Protein AF-A0A1F6QI48-F1 (afdb_monomer_lite)

Structure (mmCIF, N/CA/C/O backbone):
data_AF-A0A1F6QI48-F1
#
_entry.id   AF-A0A1F6QI48-F1
#
loop_
_atom_site.group_PDB
_atom_site.id
_atom_site.type_symbol
_atom_site.label_atom_id
_atom_site.label_alt_id
_atom_site.label_comp_id
_atom_site.label_asym_id
_atom_site.label_entity_id
_atom_site.label_seq_id
_atom_site.pdbx_PDB_ins_code
_atom_site.Cartn_x
_atom_site.Cartn_y
_atom_site.Cartn_z
_atom_site.occupancy
_atom_site.B_iso_or_equiv
_atom_site.auth_seq_id
_atom_site.auth_comp_id
_atom_site.auth_asym_id
_atom_site.auth_atom_id
_atom_site.pdbx_PDB_model_num
ATOM 1 N N . MET A 1 1 ? -0.648 52.592 9.774 1.00 44.88 1 MET A N 1
ATOM 2 C CA . MET A 1 1 ? -0.943 51.923 8.485 1.00 44.88 1 MET A CA 1
ATOM 3 C C . MET A 1 1 ? 0.035 50.774 8.158 1.00 44.88 1 MET A C 1
ATOM 5 O O . MET A 1 1 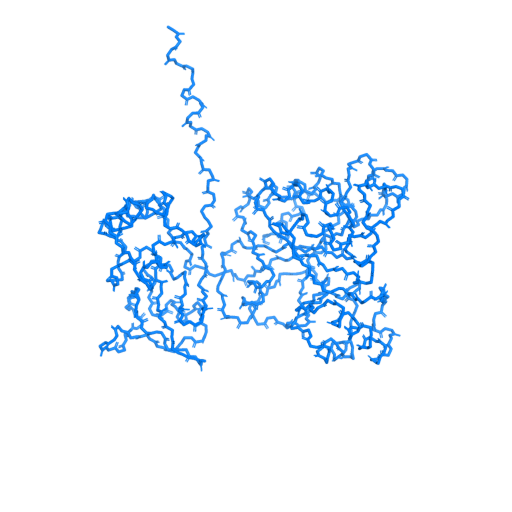? 0.399 50.586 7.010 1.00 44.88 1 MET A O 1
ATOM 9 N N . LYS A 1 2 ? 0.454 49.978 9.158 1.00 36.50 2 LYS A N 1
ATOM 10 C CA . LYS A 1 2 ? 1.217 48.715 8.998 1.00 36.50 2 LYS A CA 1
ATOM 11 C C . LYS A 1 2 ? 0.777 47.681 10.055 1.00 36.50 2 LYS A C 1
ATOM 13 O O . LYS A 1 2 ? 1.575 46.958 10.628 1.00 36.50 2 LYS A O 1
ATOM 18 N N . ARG A 1 3 ? -0.524 47.691 10.365 1.00 40.12 3 ARG A N 1
ATOM 19 C CA . ARG A 1 3 ? -1.224 46.718 11.227 1.00 40.12 3 ARG A CA 1
ATOM 20 C C . ARG A 1 3 ? -2.330 45.974 10.458 1.00 40.12 3 ARG A C 1
ATOM 22 O O . ARG A 1 3 ? -3.207 45.385 11.065 1.00 40.12 3 ARG A O 1
ATOM 29 N N . PHE A 1 4 ? -2.278 46.016 9.124 1.00 36.59 4 PHE A N 1
ATOM 30 C CA . PHE A 1 4 ? -3.322 45.487 8.236 1.00 36.59 4 PHE A CA 1
ATOM 31 C C . PHE A 1 4 ? -2.804 44.556 7.126 1.00 36.59 4 PHE A C 1
ATOM 33 O O . PHE A 1 4 ? -3.588 44.117 6.298 1.00 36.59 4 PHE A O 1
ATOM 40 N N . ILE A 1 5 ? -1.511 44.206 7.111 1.00 38.66 5 ILE A N 1
ATOM 41 C CA . ILE A 1 5 ? -0.949 43.253 6.138 1.00 38.66 5 ILE A CA 1
ATOM 42 C C . ILE A 1 5 ? -0.084 42.245 6.895 1.00 38.66 5 ILE A C 1
ATOM 44 O O . ILE A 1 5 ? 1.006 42.577 7.348 1.00 38.66 5 ILE A O 1
ATOM 48 N N . SER A 1 6 ? -0.685 41.073 7.103 1.00 32.75 6 SER A N 1
ATOM 49 C CA . SER A 1 6 ? -0.122 39.730 7.367 1.00 32.75 6 SER A CA 1
ATOM 50 C C . SER A 1 6 ? -1.014 38.874 8.270 1.00 32.75 6 SER A C 1
ATOM 52 O O . SER A 1 6 ? -0.707 37.716 8.523 1.00 32.75 6 SER A O 1
ATOM 54 N N . TYR A 1 7 ? -2.222 39.356 8.579 1.00 36.78 7 TYR A N 1
ATOM 55 C CA . TYR A 1 7 ? -3.388 38.478 8.753 1.00 36.78 7 TYR A CA 1
ATOM 56 C C . TYR A 1 7 ? -3.685 37.626 7.495 1.00 36.78 7 TYR A C 1
ATOM 58 O O . TYR A 1 7 ? -4.441 36.668 7.575 1.00 36.78 7 TYR A O 1
ATOM 66 N N . LEU A 1 8 ? -3.022 37.905 6.363 1.00 33.97 8 LEU A N 1
ATOM 67 C CA . LEU A 1 8 ? -3.026 37.080 5.150 1.00 33.97 8 LEU A CA 1
ATOM 68 C C . LEU A 1 8 ? -2.033 35.897 5.196 1.00 33.97 8 LEU A C 1
ATOM 70 O O . LEU A 1 8 ? -2.108 35.022 4.347 1.00 33.97 8 LEU A O 1
ATOM 74 N N . LEU A 1 9 ? -1.135 35.838 6.190 1.00 32.88 9 LEU A N 1
ATOM 75 C CA . LEU A 1 9 ? -0.240 34.691 6.418 1.00 32.88 9 LEU A CA 1
ATOM 76 C C . LEU A 1 9 ? -0.795 33.713 7.473 1.00 32.88 9 LEU A C 1
ATOM 78 O O . LEU A 1 9 ? -0.246 32.639 7.679 1.00 32.88 9 LEU A O 1
ATOM 82 N N . CYS A 1 10 ? -1.896 34.088 8.133 1.00 35.19 10 CYS A N 1
ATOM 83 C CA . CYS A 1 10 ? -2.518 33.341 9.229 1.00 35.19 10 CYS A CA 1
ATOM 84 C C . CYS A 1 10 ? -3.874 32.716 8.843 1.00 35.19 10 CYS A C 1
ATOM 86 O O . CYS A 1 10 ? -4.570 32.195 9.707 1.00 35.19 10 CYS A O 1
ATOM 88 N N . PHE A 1 11 ? -4.274 32.789 7.565 1.00 35.41 11 PHE A N 1
ATOM 89 C CA . PHE A 1 11 ? -5.586 32.306 7.100 1.00 35.41 11 PHE A CA 1
ATOM 90 C C . PHE A 1 11 ? -5.528 31.358 5.889 1.00 35.41 11 PHE A C 1
ATOM 92 O O . PHE A 1 11 ? -6.513 30.695 5.591 1.00 35.41 11 PHE A O 1
ATOM 99 N N . THR A 1 12 ? -4.376 31.233 5.224 1.00 28.41 12 THR A N 1
ATOM 100 C CA . THR A 1 12 ? -4.130 30.264 4.133 1.00 28.41 12 THR A CA 1
ATOM 101 C C . THR A 1 12 ? -3.194 29.124 4.533 1.00 28.41 12 THR A C 1
ATOM 103 O O . THR A 1 12 ? -3.067 28.152 3.802 1.00 28.41 12 THR A O 1
ATOM 106 N N . ILE A 1 13 ? -2.620 29.192 5.738 1.00 33.97 13 ILE A N 1
ATOM 107 C CA . ILE A 1 13 ? -2.018 28.056 6.448 1.00 33.97 13 ILE A CA 1
ATOM 108 C C . ILE A 1 13 ? -3.011 27.629 7.539 1.00 33.97 13 ILE A C 1
ATOM 110 O O . ILE A 1 13 ? -2.685 27.444 8.708 1.00 33.97 13 ILE A O 1
ATOM 114 N N . LEU A 1 14 ? -4.279 27.474 7.149 1.00 35.94 14 LEU A N 1
ATOM 115 C CA . LEU A 1 14 ? -5.125 26.442 7.737 1.00 35.94 14 LEU A CA 1
ATOM 116 C C . LEU A 1 14 ? -4.531 25.126 7.253 1.00 35.94 14 LEU A C 1
ATOM 118 O O . LEU A 1 14 ? -4.994 24.548 6.283 1.00 35.94 14 LEU A O 1
ATOM 122 N N . LEU A 1 15 ? -3.407 24.775 7.874 1.00 39.69 15 LEU A N 1
ATOM 123 C CA . LEU A 1 15 ? -3.016 23.436 8.249 1.00 39.69 15 LEU A CA 1
ATOM 124 C C . LEU A 1 15 ? -3.917 22.378 7.593 1.00 39.69 15 LEU A C 1
ATOM 126 O O . LEU A 1 15 ? -4.803 21.820 8.238 1.00 39.69 15 LEU A O 1
ATOM 130 N N . SER A 1 16 ? -3.667 22.088 6.316 1.00 38.03 16 SER A N 1
ATOM 131 C CA . SER A 1 16 ? -3.988 20.795 5.729 1.00 38.03 16 SER A CA 1
ATOM 132 C C . SER A 1 16 ? -3.004 19.792 6.331 1.00 38.03 16 SER A C 1
ATOM 134 O O . SER A 1 16 ? -2.211 19.170 5.635 1.00 38.03 16 SER A O 1
ATOM 136 N N . LEU A 1 17 ? -2.994 19.696 7.662 1.00 41.22 17 LEU A N 1
ATOM 137 C CA . LEU A 1 17 ? -2.651 18.459 8.323 1.00 41.22 17 LEU A CA 1
ATOM 138 C C . LEU A 1 17 ? -3.804 17.556 7.906 1.00 41.22 17 LEU A C 1
ATOM 140 O O . LEU A 1 17 ? -4.893 17.621 8.478 1.00 41.22 17 LEU A O 1
ATOM 144 N N . SER A 1 18 ? -3.598 16.853 6.794 1.00 42.75 18 SER A N 1
ATOM 145 C CA . SER A 1 18 ? -4.339 15.656 6.444 1.00 42.75 18 SER A CA 1
ATOM 146 C C . SER A 1 18 ? -4.151 14.714 7.623 1.00 42.75 18 SER A C 1
ATOM 148 O O . SER A 1 18 ? -3.192 13.952 7.677 1.00 42.75 18 SER A O 1
ATOM 150 N N . LEU A 1 19 ? -4.992 14.882 8.643 1.00 49.16 19 LEU A N 1
ATOM 151 C CA . LEU A 1 19 ? -5.095 13.934 9.731 1.00 49.16 19 LEU A CA 1
ATOM 152 C C . LEU A 1 19 ? -5.527 12.644 9.049 1.00 49.16 19 LEU A C 1
ATOM 154 O O . LEU A 1 19 ? -6.594 12.598 8.431 1.00 49.16 19 LEU A O 1
ATOM 158 N N . ASN A 1 20 ? -4.622 11.668 9.043 1.00 50.94 20 ASN A N 1
ATOM 159 C CA . ASN A 1 20 ? -4.882 10.388 8.419 1.00 50.94 20 ASN A CA 1
ATOM 160 C C . ASN A 1 20 ? -6.145 9.814 9.042 1.00 50.94 20 ASN A C 1
ATOM 162 O O . ASN A 1 20 ? -6.343 9.829 10.258 1.00 50.94 20 ASN A O 1
ATOM 166 N N . VAL A 1 21 ? -7.030 9.340 8.181 1.00 57.16 21 VAL A N 1
ATOM 167 C CA . VAL A 1 21 ? -8.179 8.592 8.639 1.00 57.16 21 VAL A CA 1
ATOM 168 C C . VAL A 1 21 ? -7.680 7.180 8.907 1.00 57.16 21 VAL A C 1
ATOM 170 O O . VAL A 1 21 ? -7.466 6.406 7.978 1.00 57.16 21 VAL A O 1
ATOM 173 N N . SER A 1 22 ? -7.457 6.854 10.177 1.00 60.25 22 SER A N 1
ATOM 174 C CA . SER A 1 22 ? -7.109 5.490 10.561 1.00 60.25 22 SER A CA 1
ATOM 175 C C . SER A 1 22 ? -8.294 4.566 10.312 1.00 60.25 22 SER A C 1
ATOM 177 O O . SER A 1 22 ? -9.460 4.948 10.467 1.00 60.25 22 SER A O 1
ATOM 179 N N . ALA A 1 23 ? -7.986 3.345 9.904 1.00 70.31 23 ALA A N 1
ATOM 180 C CA . ALA A 1 23 ? -8.975 2.383 9.472 1.00 70.31 23 ALA A CA 1
ATOM 181 C C . ALA A 1 23 ? -8.840 1.091 10.268 1.00 70.31 23 ALA A C 1
ATOM 183 O O . ALA A 1 23 ? -7.734 0.665 10.581 1.00 70.31 23 ALA A O 1
ATOM 184 N N . VAL A 1 24 ? -9.974 0.494 10.633 1.00 74.44 24 VAL A N 1
ATOM 185 C CA . VAL A 1 24 ? -10.048 -0.582 11.629 1.00 74.44 24 VAL A CA 1
ATOM 186 C C . VAL A 1 24 ? -9.209 -1.789 11.221 1.00 74.44 24 VAL A C 1
ATOM 188 O O . VAL A 1 24 ? -9.362 -2.283 10.101 1.00 74.44 24 VAL A O 1
ATOM 191 N N . TYR A 1 25 ? -8.372 -2.288 12.135 1.00 76.75 25 TYR A N 1
ATOM 192 C CA . TYR A 1 25 ? -7.509 -3.456 11.924 1.00 76.75 25 TYR A CA 1
ATOM 193 C C . TYR A 1 25 ? -7.237 -4.229 13.220 1.00 76.75 25 TYR A C 1
ATOM 195 O O . TYR A 1 25 ? -7.455 -3.717 14.316 1.00 76.75 25 TYR A O 1
ATOM 203 N N . THR A 1 26 ? -6.730 -5.459 13.112 1.00 79.06 26 THR A N 1
ATOM 204 C CA . THR A 1 26 ? -6.293 -6.267 14.264 1.00 79.06 26 THR A CA 1
ATOM 205 C C . THR A 1 26 ? -4.769 -6.297 14.409 1.00 79.06 26 THR A C 1
ATOM 207 O O . THR A 1 26 ? -4.060 -6.482 13.421 1.00 79.06 26 THR A O 1
ATOM 210 N N . ASP A 1 27 ? -4.262 -6.183 15.638 1.00 79.50 27 ASP A N 1
ATOM 211 C CA . ASP A 1 27 ? -2.869 -6.459 16.017 1.00 79.50 27 ASP A CA 1
ATOM 212 C C . ASP A 1 27 ? -2.776 -7.620 17.029 1.00 79.50 27 ASP A C 1
ATOM 214 O O . ASP A 1 27 ? -3.768 -8.304 17.278 1.00 79.50 27 ASP A O 1
ATOM 218 N N . VAL A 1 28 ? -1.581 -7.860 17.597 1.00 76.06 28 VAL A N 1
ATOM 219 C CA . VAL A 1 28 ? -1.231 -9.025 18.440 1.00 76.06 28 VAL A CA 1
ATOM 220 C C . VAL A 1 28 ? -2.283 -9.355 19.511 1.00 76.06 28 VAL A C 1
ATOM 222 O O . VAL A 1 28 ? -2.386 -10.527 19.851 1.00 76.06 28 VAL A O 1
ATOM 225 N N . ASN A 1 29 ? -3.072 -8.387 20.012 1.00 87.94 29 ASN A N 1
ATOM 226 C CA . ASN A 1 29 ? -4.249 -8.653 20.864 1.00 87.94 29 ASN A CA 1
ATOM 227 C C . ASN A 1 29 ? -5.370 -7.593 20.784 1.00 87.94 29 ASN A C 1
ATOM 229 O O . ASN A 1 29 ? -6.331 -7.668 21.554 1.00 87.94 29 ASN A O 1
ATOM 233 N N . ASN A 1 30 ? -5.270 -6.583 19.920 1.00 91.12 30 ASN A N 1
ATOM 234 C CA . ASN A 1 30 ? -6.214 -5.467 19.894 1.00 91.12 30 ASN A CA 1
ATOM 235 C C . ASN A 1 30 ? -6.883 -5.324 18.531 1.00 91.12 30 ASN A C 1
ATOM 237 O O . ASN A 1 30 ? -6.299 -5.646 17.502 1.00 91.12 30 ASN A O 1
ATOM 241 N N . MET A 1 31 ? -8.097 -4.788 18.530 1.00 92.44 31 MET A N 1
ATOM 242 C CA . MET A 1 31 ? -8.764 -4.276 17.342 1.00 92.44 31 MET A CA 1
ATOM 243 C C . MET A 1 31 ? -8.697 -2.752 17.394 1.00 92.44 31 MET A C 1
ATOM 245 O O . MET A 1 31 ? -9.377 -2.129 18.210 1.00 92.44 31 MET A O 1
ATOM 249 N N . ARG A 1 32 ? -7.809 -2.176 16.584 1.00 89.75 32 ARG A N 1
ATOM 250 C CA . ARG A 1 32 ? -7.432 -0.761 16.589 1.00 89.75 32 ARG A CA 1
ATOM 251 C C . ARG A 1 32 ? -8.191 0.063 15.565 1.00 89.75 32 ARG A C 1
ATOM 253 O O . ARG A 1 32 ? -8.894 -0.477 14.715 1.00 89.75 32 ARG A O 1
ATOM 260 N N . SER A 1 33 ? -8.050 1.379 15.712 1.00 88.19 33 SER A N 1
ATOM 261 C CA . SER A 1 33 ? -8.633 2.407 14.852 1.00 88.19 33 SER A CA 1
ATOM 262 C C . SER A 1 33 ? -10.157 2.374 14.744 1.00 88.19 33 SER A C 1
ATOM 264 O O . SER A 1 33 ? -10.703 2.853 13.752 1.00 88.19 33 SER A O 1
ATOM 266 N N . ILE A 1 34 ? -10.867 1.815 15.734 1.00 91.56 34 ILE A N 1
ATOM 267 C CA . ILE A 1 34 ? -12.333 1.813 15.716 1.00 91.56 34 ILE A CA 1
ATOM 268 C C . ILE A 1 34 ? -12.800 3.276 15.825 1.00 91.56 34 ILE A C 1
ATOM 270 O O . ILE A 1 34 ? -12.454 3.942 16.807 1.00 91.56 34 ILE A O 1
ATOM 274 N N . PRO A 1 35 ? -13.570 3.805 14.853 1.00 90.06 35 PRO A N 1
ATOM 275 C CA . PRO A 1 35 ? -14.062 5.173 14.929 1.00 90.06 35 PRO A CA 1
ATOM 276 C C . PRO A 1 35 ? -14.971 5.360 16.151 1.00 90.06 35 PRO A C 1
ATOM 278 O O . PRO A 1 35 ? -15.714 4.433 16.506 1.00 90.06 35 PRO A O 1
ATOM 281 N N . PRO A 1 36 ? -14.995 6.553 16.767 1.00 91.69 36 PRO A N 1
ATOM 282 C CA . PRO A 1 36 ? -15.978 6.887 17.787 1.00 91.69 36 PRO A CA 1
ATOM 283 C C . PRO A 1 36 ? -17.403 6.599 17.322 1.00 91.69 36 PRO A C 1
ATOM 285 O O . PRO A 1 36 ? -17.720 6.680 16.132 1.00 91.69 36 PRO A O 1
ATOM 288 N N . GLU A 1 37 ? -18.288 6.320 18.277 1.00 91.50 37 GLU A N 1
ATOM 289 C CA . GLU A 1 37 ? -19.711 6.078 18.026 1.00 91.50 37 GLU A CA 1
ATOM 290 C C . GLU A 1 37 ? -20.005 4.811 17.202 1.00 91.50 37 GLU A C 1
ATOM 292 O O . GLU A 1 37 ? -21.136 4.656 16.742 1.00 91.50 37 GLU A O 1
ATOM 297 N N . THR A 1 38 ? -19.023 3.938 16.953 1.00 93.06 38 THR A N 1
ATOM 298 C CA . THR A 1 38 ? -19.230 2.686 16.205 1.00 93.06 38 THR A CA 1
ATOM 299 C C . THR A 1 38 ? -20.051 1.697 17.030 1.00 93.06 38 THR A C 1
ATOM 301 O O . THR A 1 38 ? -19.735 1.408 18.186 1.00 93.06 38 THR A O 1
ATOM 304 N N . THR A 1 39 ? -21.113 1.168 16.431 1.00 95.44 39 THR A N 1
ATOM 305 C CA . THR A 1 39 ? -21.978 0.139 17.022 1.00 95.44 39 THR A CA 1
ATOM 306 C C . THR A 1 39 ? -21.486 -1.277 16.726 1.00 95.44 39 THR A C 1
ATOM 308 O O . THR A 1 39 ? -20.696 -1.505 15.809 1.00 95.44 39 THR A O 1
ATOM 311 N N . VAL A 1 40 ? -21.988 -2.264 17.473 1.00 95.12 40 VAL A N 1
ATOM 312 C CA . VAL A 1 40 ? -21.697 -3.687 17.226 1.00 95.12 40 VAL A CA 1
ATOM 313 C C . VAL A 1 40 ? -22.095 -4.118 15.809 1.00 95.12 40 VAL A C 1
ATOM 315 O O . VAL A 1 40 ? -21.336 -4.839 15.159 1.00 95.12 40 VAL A O 1
ATOM 318 N N . ALA A 1 41 ? -23.243 -3.661 15.303 1.00 93.25 41 ALA A N 1
ATOM 319 C CA . ALA A 1 41 ? -23.680 -3.926 13.932 1.00 93.25 41 ALA A CA 1
ATOM 320 C C . ALA A 1 41 ? -22.718 -3.340 12.892 1.00 93.25 41 ALA A C 1
ATOM 322 O O . ALA A 1 41 ? -22.339 -4.027 11.944 1.00 93.25 41 ALA A O 1
ATOM 323 N N . GLU A 1 42 ? -22.311 -2.082 13.079 1.00 91.25 42 GLU A N 1
ATOM 324 C CA . GLU A 1 42 ? -21.372 -1.404 12.182 1.00 91.25 42 GLU A CA 1
ATOM 325 C C . GLU A 1 42 ? -20.015 -2.115 12.179 1.00 91.25 42 GLU A C 1
ATOM 327 O O . GLU A 1 42 ? -19.489 -2.406 11.108 1.00 91.25 42 GLU A O 1
ATOM 332 N N . LEU A 1 43 ? -19.486 -2.503 13.345 1.00 90.81 43 LEU A N 1
ATOM 333 C CA . LEU A 1 43 ? -18.215 -3.225 13.415 1.00 90.81 43 LEU A CA 1
ATOM 334 C C . LEU A 1 43 ? -18.272 -4.582 12.693 1.00 90.81 43 LEU A C 1
ATOM 336 O O . LEU A 1 43 ? -17.350 -4.918 11.951 1.00 90.81 43 LEU A O 1
ATOM 340 N N . LYS A 1 44 ? -19.365 -5.340 12.855 1.00 90.75 44 LYS A N 1
ATOM 341 C CA . LYS A 1 44 ? -19.596 -6.594 12.110 1.00 90.75 44 LYS A CA 1
ATOM 342 C C . LYS A 1 44 ? -19.662 -6.372 10.599 1.00 90.75 44 LYS A C 1
ATOM 344 O O . LYS A 1 44 ? -19.243 -7.233 9.830 1.00 90.75 44 LYS A O 1
ATOM 349 N N . SER A 1 45 ? -20.203 -5.231 10.170 1.00 85.62 45 SER A N 1
ATOM 350 C CA . SER A 1 45 ? -20.246 -4.855 8.756 1.00 85.62 45 SER A CA 1
ATOM 351 C C . SER A 1 45 ? -18.869 -4.464 8.218 1.00 85.62 45 SER A C 1
ATOM 353 O O . SER A 1 45 ? -18.576 -4.739 7.055 1.00 85.62 45 SER A O 1
ATOM 355 N N . LEU A 1 46 ? -18.038 -3.819 9.040 1.00 80.69 46 LEU A N 1
ATOM 356 C CA . LEU A 1 46 ? -16.686 -3.393 8.680 1.00 80.69 46 LEU A CA 1
ATOM 357 C C . LEU A 1 46 ? -15.724 -4.581 8.582 1.00 80.69 46 LEU A C 1
ATOM 359 O O . LEU A 1 46 ? -14.971 -4.682 7.615 1.00 80.69 46 LEU A O 1
ATOM 363 N N . LEU A 1 47 ? -15.779 -5.500 9.548 1.00 83.38 47 LEU A N 1
ATOM 364 C CA . LEU A 1 47 ? -14.893 -6.657 9.636 1.00 83.38 47 LEU A CA 1
ATOM 365 C C . LEU A 1 47 ? -15.706 -7.951 9.714 1.00 83.38 47 LEU A C 1
ATOM 367 O O . LEU A 1 47 ? -16.274 -8.300 10.749 1.00 83.38 47 LEU A O 1
ATOM 371 N N . LYS A 1 48 ? -15.696 -8.721 8.619 1.00 79.19 48 LYS A N 1
ATOM 372 C CA . LYS A 1 48 ? -16.452 -9.984 8.496 1.00 79.19 48 LYS A CA 1
ATOM 373 C C . LYS A 1 48 ? -16.035 -11.059 9.506 1.00 79.19 48 LYS A C 1
ATOM 375 O O . LYS A 1 48 ? -16.756 -12.037 9.689 1.00 79.19 48 LYS A O 1
ATOM 380 N N . SER A 1 49 ? -14.864 -10.920 10.126 1.00 86.38 49 SER A N 1
ATOM 381 C CA . SER A 1 49 ? -14.374 -11.844 11.147 1.00 86.38 49 SER A CA 1
ATOM 382 C C . SER A 1 49 ? -15.118 -11.717 12.481 1.00 86.38 49 SER A C 1
ATOM 384 O O . SER A 1 49 ? -15.098 -12.673 13.257 1.00 86.38 49 SER A O 1
ATOM 386 N N . VAL A 1 50 ? -15.787 -10.588 12.743 1.00 91.69 50 VAL A N 1
ATOM 387 C CA . VAL A 1 50 ? -16.405 -10.268 14.037 1.00 91.69 50 VAL A CA 1
ATOM 388 C C . VAL A 1 50 ? -17.725 -11.016 14.234 1.00 91.69 50 VAL A C 1
ATOM 390 O O . VAL A 1 50 ? -18.657 -10.898 13.441 1.00 91.69 50 VAL A O 1
ATOM 393 N N . LYS A 1 51 ? -17.838 -11.754 15.345 1.00 94.19 51 LYS A N 1
ATOM 394 C CA . LYS A 1 51 ? -19.042 -12.513 15.731 1.00 94.19 51 LYS A CA 1
ATOM 395 C C . LYS A 1 51 ? -19.891 -11.789 16.769 1.00 94.19 51 LYS A C 1
ATOM 397 O O . LYS A 1 51 ? -21.114 -11.731 16.645 1.00 94.19 51 LYS A O 1
ATOM 402 N N . SER A 1 52 ? -19.257 -11.261 17.811 1.00 95.81 52 SER A N 1
ATOM 403 C CA . SER A 1 52 ? -19.928 -10.613 18.944 1.00 95.81 52 SER A CA 1
ATOM 404 C C . SER A 1 52 ? -18.968 -9.716 19.717 1.00 95.81 52 SER A C 1
ATOM 406 O O . SER A 1 52 ? -17.755 -9.884 19.618 1.00 95.81 52 SER A O 1
ATOM 408 N N . VAL A 1 53 ? -19.513 -8.807 20.525 1.00 97.31 53 VAL A N 1
ATOM 409 C CA . VAL A 1 53 ? -18.744 -7.916 21.407 1.00 97.31 53 VAL A CA 1
ATOM 410 C C . VAL A 1 53 ? -19.297 -8.013 22.831 1.00 97.31 53 VAL A C 1
ATOM 412 O O . VAL A 1 53 ? -20.503 -8.184 22.998 1.00 97.31 53 VAL A O 1
ATOM 415 N N . SER A 1 54 ? -18.437 -7.930 23.846 1.00 96.88 54 SER A N 1
ATOM 416 C CA . SER A 1 54 ? -18.790 -7.919 25.272 1.00 96.88 54 SER A CA 1
ATOM 417 C C . SER A 1 54 ? -18.111 -6.755 25.989 1.00 96.88 54 SER A C 1
ATOM 419 O O . SER A 1 54 ? -16.948 -6.463 25.723 1.00 96.88 54 SER A O 1
ATOM 421 N N . ASP A 1 55 ? -18.803 -6.132 26.938 1.00 94.69 55 ASP A N 1
ATOM 422 C CA . ASP A 1 55 ? -18.240 -5.114 27.843 1.00 94.69 55 ASP A CA 1
ATOM 423 C C . ASP A 1 55 ? -17.499 -5.726 29.055 1.00 94.69 55 ASP A C 1
ATOM 425 O O . ASP A 1 55 ? -17.074 -5.021 29.969 1.00 94.69 55 ASP A O 1
ATOM 429 N N . GLY A 1 56 ? -17.352 -7.056 29.077 1.00 90.81 56 GLY A N 1
ATOM 430 C CA . GLY A 1 56 ? -16.794 -7.825 30.192 1.00 90.81 56 GLY A CA 1
ATOM 431 C C . GLY A 1 56 ? -17.843 -8.309 31.199 1.00 90.81 56 GLY A C 1
ATOM 432 O O . GLY A 1 56 ? -17.530 -9.153 32.039 1.00 90.81 56 GLY A O 1
ATOM 433 N N . ILE A 1 57 ? -19.087 -7.833 31.096 1.00 91.00 57 ILE A N 1
ATOM 434 C CA . ILE A 1 57 ? -20.228 -8.254 31.917 1.00 91.00 57 ILE A CA 1
ATOM 435 C C . ILE A 1 57 ? -21.209 -9.065 31.067 1.00 91.00 57 ILE A C 1
ATOM 437 O O . ILE A 1 57 ? -21.640 -10.143 31.482 1.00 91.00 57 ILE A O 1
ATOM 441 N N . ALA A 1 58 ? -21.557 -8.571 29.879 1.00 94.06 58 ALA A N 1
ATOM 442 C CA . ALA A 1 58 ? -22.529 -9.194 28.992 1.00 94.06 58 ALA A CA 1
ATOM 443 C C . ALA A 1 58 ? -22.165 -9.027 27.512 1.00 94.06 58 ALA A C 1
ATOM 445 O O . ALA A 1 58 ? -21.518 -8.068 27.098 1.00 94.06 58 ALA A O 1
ATOM 446 N N . VAL A 1 59 ? -22.651 -9.961 26.691 1.00 96.56 59 VAL A N 1
ATOM 447 C CA . VAL A 1 59 ? -22.613 -9.816 25.232 1.00 96.56 59 VAL A CA 1
ATOM 448 C C . VAL A 1 59 ? -23.596 -8.721 24.816 1.00 96.56 59 VAL A C 1
ATOM 450 O O . VAL A 1 59 ? -24.766 -8.746 25.199 1.00 96.56 59 VAL A O 1
ATOM 453 N N . LEU A 1 60 ? -23.107 -7.771 24.028 1.00 96.81 60 LEU A N 1
ATOM 4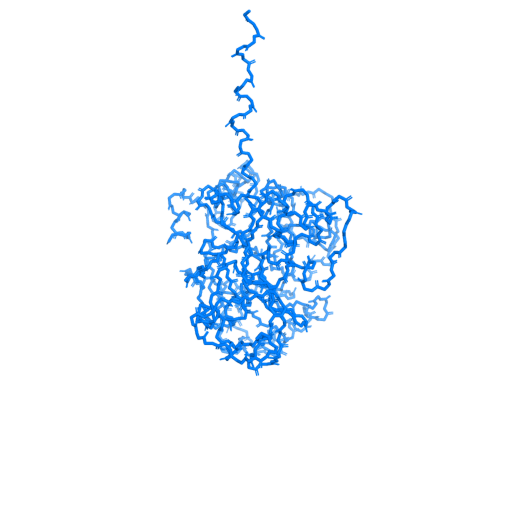54 C CA . LEU A 1 60 ? -23.824 -6.568 23.630 1.00 96.81 60 LEU A CA 1
ATOM 455 C C . LEU A 1 60 ? -24.771 -6.821 22.451 1.00 96.81 60 LEU A C 1
ATOM 457 O O . LEU A 1 60 ? -24.512 -7.657 21.580 1.00 96.81 60 LEU A O 1
ATOM 461 N N . LEU A 1 61 ? -25.867 -6.060 22.417 1.00 96.69 61 LEU A N 1
ATOM 462 C CA . LEU A 1 61 ? -26.791 -6.024 21.284 1.00 96.69 61 LEU A CA 1
ATOM 463 C C . LEU A 1 61 ? -26.200 -5.212 20.125 1.00 96.69 61 LEU A C 1
ATOM 465 O O . LEU A 1 61 ? -25.373 -4.323 20.316 1.00 96.69 61 LEU A O 1
ATOM 469 N N . ASP A 1 62 ? -26.691 -5.482 18.920 1.00 95.12 62 ASP A N 1
ATOM 470 C CA . ASP A 1 62 ? -26.183 -4.912 17.668 1.00 95.12 62 ASP A CA 1
ATOM 471 C C . ASP A 1 62 ? -26.227 -3.371 17.604 1.00 95.12 62 ASP A C 1
ATOM 473 O O . ASP A 1 62 ? -25.383 -2.754 16.961 1.00 95.12 62 ASP A O 1
ATOM 477 N N . ASN A 1 63 ? -27.167 -2.732 18.300 1.00 95.25 63 ASN A N 1
ATOM 478 C CA . ASN A 1 63 ? -27.325 -1.274 18.329 1.00 95.25 63 ASN A CA 1
ATOM 479 C C . ASN A 1 63 ? -26.493 -0.566 19.415 1.00 95.25 63 ASN A C 1
ATOM 481 O O . ASN A 1 63 ? -26.594 0.653 19.556 1.00 95.25 63 ASN A O 1
ATOM 485 N N . VAL A 1 64 ? -25.724 -1.306 20.214 1.00 96.75 64 VAL A N 1
ATOM 486 C CA . VAL A 1 64 ? -24.926 -0.747 21.311 1.00 96.75 64 VAL A CA 1
ATOM 487 C C . VAL A 1 64 ? -23.576 -0.273 20.778 1.00 96.75 64 VAL A C 1
ATOM 489 O O . VAL A 1 64 ? -22.977 -0.930 19.924 1.00 96.75 64 VAL A O 1
ATOM 492 N N . LYS A 1 65 ? -23.104 0.879 21.271 1.00 96.25 65 LYS A N 1
ATOM 493 C CA . LYS A 1 65 ? -21.772 1.413 20.961 1.00 96.25 65 LYS A CA 1
ATOM 494 C C . LYS A 1 65 ? -20.682 0.577 21.620 1.00 96.25 65 LYS A C 1
ATOM 496 O O . LYS A 1 65 ? -20.864 0.052 22.715 1.00 96.25 65 LYS A O 1
ATOM 501 N N . ILE A 1 66 ? -19.542 0.498 20.958 1.00 96.06 66 ILE A N 1
ATOM 502 C CA . ILE A 1 66 ? -18.363 -0.195 21.467 1.00 96.06 66 ILE A CA 1
ATOM 503 C C . ILE A 1 66 ? -17.476 0.828 22.175 1.00 96.06 66 ILE A C 1
ATOM 505 O O . ILE A 1 66 ? -17.306 1.934 21.667 1.00 96.06 66 ILE A O 1
ATOM 509 N N . GLY A 1 67 ? -16.929 0.454 23.331 1.00 96.81 67 GLY A N 1
ATOM 510 C CA . GLY A 1 67 ? -15.944 1.243 24.067 1.00 96.81 67 GLY A CA 1
ATOM 511 C C . GLY A 1 67 ? -14.562 0.599 24.057 1.00 96.81 67 GLY A C 1
ATOM 512 O O . GLY A 1 67 ? -14.407 -0.601 23.800 1.00 96.81 67 GLY A O 1
ATOM 513 N N . THR A 1 68 ? -13.540 1.395 24.356 1.00 97.56 68 THR A N 1
ATOM 514 C CA . THR A 1 68 ? -12.175 0.887 24.518 1.00 97.56 68 THR A CA 1
ATOM 515 C C . THR A 1 68 ? -12.100 -0.106 25.681 1.00 97.56 68 THR A C 1
ATOM 517 O O . THR A 1 68 ? -12.597 0.144 26.776 1.00 97.56 68 THR A O 1
ATOM 520 N N . GLY A 1 69 ? -11.442 -1.246 25.456 1.00 96.62 69 GLY A N 1
ATOM 521 C CA . GLY A 1 69 ? -11.273 -2.325 26.436 1.00 96.62 69 GLY A CA 1
ATOM 522 C C . GLY A 1 69 ? -12.317 -3.443 26.357 1.00 96.62 69 GLY A C 1
ATOM 523 O O . GLY A 1 69 ? -12.146 -4.469 27.029 1.00 96.62 69 GLY A O 1
ATOM 524 N N . TYR A 1 70 ? -13.345 -3.290 25.517 1.00 97.56 70 TYR A N 1
ATOM 525 C CA . TYR A 1 70 ? -14.359 -4.322 25.283 1.00 97.56 70 TYR A CA 1
ATOM 526 C C . TYR A 1 70 ? -13.740 -5.537 24.578 1.00 97.56 70 TYR A C 1
ATOM 528 O O . TYR A 1 70 ? -12.771 -5.407 23.830 1.00 97.56 70 TYR A O 1
ATOM 536 N N . ASP A 1 71 ? -14.292 -6.725 24.817 1.00 97.31 71 ASP A N 1
ATOM 537 C CA . ASP A 1 71 ? -13.867 -7.969 24.173 1.00 97.31 71 ASP A CA 1
ATOM 538 C C . ASP A 1 71 ? -14.605 -8.164 22.846 1.00 97.31 71 ASP A C 1
ATOM 540 O O . ASP A 1 71 ? -15.825 -8.331 22.820 1.00 97.31 71 ASP A O 1
ATOM 544 N N . VAL A 1 72 ? -13.862 -8.175 21.741 1.00 96.56 72 VAL A N 1
ATOM 545 C CA . VAL A 1 72 ? -14.354 -8.474 20.394 1.00 96.56 72 VAL A CA 1
ATOM 546 C C . VAL A 1 72 ? -14.009 -9.919 20.058 1.00 96.56 72 VAL A C 1
ATOM 548 O O . VAL A 1 72 ? -12.839 -10.286 19.957 1.00 96.56 72 VAL A O 1
ATOM 551 N N . PHE A 1 73 ? -15.032 -10.749 19.880 1.00 94.88 73 PHE A N 1
ATOM 552 C CA . PHE A 1 73 ? -14.874 -12.157 19.532 1.00 94.88 73 PHE A CA 1
ATOM 553 C C . PHE A 1 73 ? -14.896 -12.320 18.017 1.00 94.88 73 PHE A C 1
ATOM 555 O O . PHE A 1 73 ? -15.924 -12.076 17.377 1.00 94.88 73 PHE A O 1
ATOM 562 N N . CYS A 1 74 ? -13.780 -12.772 17.456 1.00 91.62 74 CYS A N 1
ATOM 563 C CA . CYS A 1 74 ? -13.601 -13.003 16.031 1.00 91.62 74 CYS A CA 1
ATOM 564 C C . CYS A 1 74 ? -13.569 -14.507 15.698 1.00 91.62 74 CYS A C 1
ATOM 566 O O . CYS A 1 74 ? -13.744 -15.380 16.554 1.00 91.62 74 CYS A O 1
ATOM 568 N N . ASN A 1 75 ? -13.389 -14.838 14.419 1.00 87.62 75 ASN A N 1
ATOM 569 C CA . ASN A 1 75 ? -13.191 -16.219 13.968 1.00 87.62 75 ASN A CA 1
ATOM 570 C C . ASN A 1 75 ? -11.879 -16.838 14.474 1.00 87.62 75 ASN A C 1
ATOM 572 O O . ASN A 1 75 ? -11.829 -18.047 14.688 1.00 87.62 75 ASN A O 1
ATOM 576 N N . ASP A 1 76 ? -10.855 -16.014 14.651 1.00 86.19 76 ASP A N 1
ATOM 577 C CA . ASP A 1 76 ? -9.451 -16.362 14.873 1.00 86.19 76 ASP A CA 1
ATOM 578 C C . ASP A 1 76 ? -8.943 -16.048 16.288 1.00 86.19 76 ASP A C 1
ATOM 580 O O . ASP A 1 76 ? -7.872 -16.514 16.672 1.00 86.19 76 ASP A O 1
ATOM 584 N N . GLY A 1 77 ? -9.718 -15.326 17.097 1.00 90.56 77 GLY A N 1
ATOM 585 C CA . GLY A 1 77 ? -9.334 -14.999 18.464 1.00 90.56 77 GLY A CA 1
ATOM 586 C C . GLY A 1 77 ? -10.276 -14.019 19.147 1.00 90.56 77 GLY A C 1
ATOM 587 O O . GLY A 1 77 ? -11.344 -13.679 18.632 1.00 90.56 77 GLY A O 1
ATOM 588 N N . THR A 1 78 ? -9.858 -13.569 20.326 1.00 94.31 78 THR A N 1
ATOM 589 C CA . THR A 1 78 ? -10.511 -12.488 21.068 1.00 94.31 78 THR A CA 1
ATOM 590 C C . THR A 1 78 ? -9.565 -11.301 21.122 1.00 94.31 78 THR A C 1
ATOM 592 O O . THR A 1 78 ? -8.407 -11.459 21.502 1.00 94.31 78 THR A O 1
ATOM 595 N N . TYR A 1 79 ? -10.075 -10.122 20.780 1.00 95.44 79 TYR A N 1
ATOM 596 C CA . TYR A 1 79 ? -9.307 -8.883 20.710 1.00 95.44 79 TYR A CA 1
ATOM 597 C C . TYR A 1 79 ? -9.894 -7.835 21.644 1.00 95.44 79 TYR A C 1
ATOM 599 O O . TYR A 1 79 ? -11.109 -7.763 21.819 1.00 95.44 79 TYR A O 1
ATOM 607 N N . LYS A 1 80 ? -9.046 -6.974 22.204 1.00 96.75 80 LYS A N 1
ATOM 608 C CA . LYS A 1 80 ? -9.508 -5.785 22.918 1.00 96.75 80 LYS A CA 1
ATOM 609 C C . LYS A 1 80 ? -9.817 -4.656 21.943 1.00 96.75 80 LYS A C 1
ATOM 611 O O . LYS A 1 80 ? -8.958 -4.269 21.156 1.00 96.75 80 LYS A O 1
ATOM 616 N N . ALA A 1 81 ? -11.028 -4.113 22.006 1.00 96.69 81 ALA A N 1
ATOM 617 C CA . ALA A 1 81 ? -11.416 -2.943 21.231 1.00 96.69 81 ALA A CA 1
ATOM 618 C C . ALA A 1 81 ? -10.589 -1.719 21.652 1.00 96.69 81 ALA A C 1
ATOM 620 O O . ALA A 1 81 ? -10.417 -1.456 22.843 1.00 96.69 81 ALA A O 1
ATOM 621 N N . VAL A 1 82 ? -10.105 -0.960 20.675 1.00 95.94 82 VAL A N 1
ATOM 622 C CA . VAL A 1 82 ? -9.465 0.344 20.862 1.00 95.94 82 VAL A CA 1
ATOM 623 C C . VAL A 1 82 ? -10.227 1.338 19.997 1.00 95.94 82 VAL A C 1
ATOM 625 O O . VAL A 1 82 ? -10.048 1.395 18.778 1.00 95.94 82 VAL A O 1
ATOM 628 N N . VAL A 1 83 ? -11.112 2.086 20.648 1.00 95.38 83 VAL A N 1
ATOM 629 C CA . VAL A 1 83 ? -11.914 3.136 20.027 1.00 95.38 83 VAL A CA 1
ATOM 630 C C . VAL A 1 83 ? -11.134 4.434 20.135 1.00 95.38 83 VAL A C 1
ATOM 632 O O . VAL A 1 83 ? -10.763 4.853 21.232 1.00 95.38 83 VAL A O 1
ATOM 635 N N . LEU A 1 84 ? -10.837 5.054 18.992 1.00 93.44 84 LEU A N 1
ATOM 636 C CA . LEU A 1 84 ? -10.009 6.256 18.955 1.00 93.44 84 LEU A CA 1
ATOM 637 C C . LEU A 1 84 ? -10.632 7.344 19.829 1.00 93.44 84 LEU A C 1
ATOM 639 O O . LEU A 1 84 ? -11.835 7.585 19.777 1.00 93.44 84 LEU A O 1
ATOM 643 N N . ALA A 1 85 ? -9.797 8.001 20.625 1.00 94.69 85 ALA A N 1
ATOM 644 C CA . ALA A 1 85 ? -10.167 9.025 21.590 1.00 94.69 85 ALA A CA 1
ATOM 645 C C . ALA A 1 85 ? -11.074 8.592 22.760 1.00 94.69 85 ALA A C 1
ATOM 647 O O . ALA A 1 85 ? -11.311 9.427 23.627 1.00 94.69 85 ALA A O 1
ATOM 648 N N . ASP A 1 86 ? -11.541 7.343 22.851 1.00 97.19 86 ASP A N 1
ATOM 649 C CA . ASP A 1 86 ? -12.199 6.823 24.060 1.00 97.19 86 ASP A CA 1
ATOM 650 C C . ASP A 1 86 ? -11.130 6.253 25.002 1.00 97.19 86 ASP A C 1
ATOM 652 O O . ASP A 1 86 ? -10.687 5.109 24.867 1.00 97.19 86 ASP A O 1
ATOM 656 N N . VAL A 1 87 ? -10.666 7.077 25.941 1.00 97.12 87 VAL A N 1
ATOM 657 C CA . VAL A 1 87 ? -9.553 6.728 26.845 1.00 97.12 87 VAL A CA 1
ATOM 658 C C . VAL A 1 87 ? -10.025 6.337 28.241 1.00 97.12 87 VAL A C 1
ATOM 660 O O . VAL A 1 87 ? -9.198 6.057 29.112 1.00 97.12 87 VAL A O 1
ATOM 663 N N . ASN A 1 88 ? -11.339 6.318 28.455 1.00 95.31 88 ASN A N 1
ATOM 664 C CA . ASN A 1 88 ? -11.965 5.936 29.713 1.00 95.31 88 ASN A CA 1
ATOM 665 C C . ASN A 1 88 ? -12.820 4.648 29.588 1.00 95.31 88 ASN A C 1
ATOM 667 O O . ASN A 1 88 ? -13.140 4.047 30.614 1.00 95.31 88 ASN A O 1
ATOM 671 N N . GLY A 1 89 ? -13.116 4.195 28.361 1.00 95.69 89 GLY A N 1
ATOM 672 C CA . GLY A 1 89 ? -13.830 2.954 28.050 1.00 95.69 89 GLY A CA 1
ATOM 673 C C . GLY A 1 89 ? -15.358 3.052 28.114 1.00 95.69 89 GLY A C 1
ATOM 674 O O . GLY A 1 89 ? -16.032 2.020 28.134 1.00 95.69 89 GLY A O 1
ATOM 675 N N . ASP A 1 90 ? -15.922 4.260 28.183 1.00 95.44 90 ASP A N 1
ATOM 676 C CA . ASP A 1 90 ? -17.364 4.496 28.321 1.00 95.44 90 ASP A CA 1
ATOM 677 C C . ASP A 1 90 ? -18.123 4.537 26.982 1.00 95.44 90 ASP A C 1
ATOM 679 O O . ASP A 1 90 ? -19.337 4.774 26.971 1.00 95.44 90 ASP A O 1
ATOM 683 N N . ALA A 1 91 ? -17.426 4.278 25.868 1.00 95.06 91 ALA A N 1
ATOM 684 C CA . ALA A 1 91 ? -17.946 4.300 24.503 1.00 95.06 91 ALA A CA 1
ATOM 685 C C . ALA A 1 91 ? -18.421 5.680 24.001 1.00 95.06 91 ALA A C 1
ATOM 687 O O . ALA A 1 91 ? -19.115 5.751 22.981 1.00 95.06 91 ALA A O 1
ATOM 688 N N . ASN A 1 92 ? -18.070 6.781 24.680 1.00 94.81 92 ASN A N 1
ATOM 689 C CA . ASN A 1 92 ? -18.416 8.145 24.280 1.00 94.81 92 ASN A CA 1
ATOM 690 C C . ASN A 1 92 ? -17.197 9.077 24.339 1.00 94.81 92 ASN A C 1
ATOM 692 O O . ASN A 1 92 ? -16.687 9.413 25.401 1.00 94.81 92 ASN A O 1
ATOM 696 N N . VAL A 1 93 ? -16.797 9.624 23.189 1.00 94.38 93 VAL A N 1
ATOM 697 C CA . VAL A 1 93 ? -15.707 10.611 23.151 1.00 94.38 93 VAL A CA 1
ATOM 698 C C . VAL A 1 93 ? -16.205 11.969 23.638 1.00 94.38 93 VAL A C 1
ATOM 700 O O . VAL A 1 93 ? -17.020 12.628 22.987 1.00 94.38 93 VAL A O 1
ATOM 703 N N . SER A 1 94 ? -15.695 12.406 24.786 1.00 95.00 94 SER A N 1
ATOM 704 C CA . SER A 1 94 ? -16.201 13.561 25.522 1.00 95.00 94 SER A CA 1
ATOM 705 C C . SER A 1 94 ? -15.099 14.543 25.947 1.00 95.00 94 SER A C 1
ATOM 707 O O . SER A 1 94 ? -13.902 14.376 25.697 1.00 95.00 94 SER A O 1
ATOM 709 N N . ALA A 1 95 ? -15.501 15.612 26.644 1.00 94.00 95 ALA A N 1
ATOM 710 C CA . ALA A 1 95 ? -14.557 16.545 27.258 1.00 94.00 95 ALA A CA 1
ATOM 711 C C . ALA A 1 95 ? -13.663 15.882 28.328 1.00 94.00 95 ALA A C 1
ATOM 713 O O . ALA A 1 95 ? -12.589 16.412 28.629 1.00 94.00 95 ALA A O 1
ATOM 714 N N . PHE A 1 96 ? -14.095 14.752 28.902 1.00 95.81 96 PHE A N 1
ATOM 715 C CA . PHE A 1 96 ? -13.305 13.996 29.869 1.00 95.81 96 PHE A CA 1
ATOM 716 C C . PHE A 1 96 ? -12.095 13.346 29.193 1.00 95.81 96 PHE A C 1
ATOM 718 O O . PHE A 1 96 ? -10.968 13.513 29.661 1.00 95.81 96 PHE A O 1
ATOM 725 N N . ASP A 1 97 ? -12.305 12.730 28.032 1.00 97.06 97 ASP A N 1
ATOM 726 C CA . ASP A 1 97 ? -11.256 12.093 27.238 1.00 97.06 97 ASP A CA 1
ATOM 727 C C . ASP A 1 97 ? -10.228 13.106 26.748 1.00 97.06 97 ASP A C 1
ATOM 729 O O . ASP A 1 97 ? -9.025 12.946 26.961 1.00 97.06 97 ASP A O 1
ATOM 733 N N . TYR A 1 98 ? -10.709 14.233 26.212 1.00 95.38 98 TYR A N 1
ATOM 734 C CA . TYR A 1 98 ? -9.862 15.372 25.866 1.00 95.38 98 TYR A CA 1
ATOM 735 C C . TYR A 1 98 ? -8.960 15.794 27.038 1.00 95.38 98 TYR A C 1
ATOM 737 O O . TYR A 1 98 ? -7.761 16.032 26.859 1.00 95.38 98 TYR A O 1
ATOM 745 N N . LEU A 1 99 ? -9.518 15.893 28.251 1.00 95.62 99 LEU A N 1
ATOM 746 C CA . LEU A 1 99 ? -8.753 16.292 29.427 1.00 95.62 99 LEU A CA 1
ATOM 747 C C . LEU A 1 99 ? -7.712 15.233 29.808 1.00 95.62 99 LEU A C 1
ATOM 749 O O . LEU A 1 99 ? -6.590 15.599 30.159 1.00 95.62 99 LEU A O 1
ATOM 753 N N . MET A 1 100 ? -8.054 13.948 29.736 1.00 96.56 100 MET A N 1
ATOM 754 C CA . MET A 1 100 ? -7.132 12.851 30.035 1.00 96.56 100 MET A CA 1
ATOM 755 C C . MET A 1 100 ? -5.956 12.804 29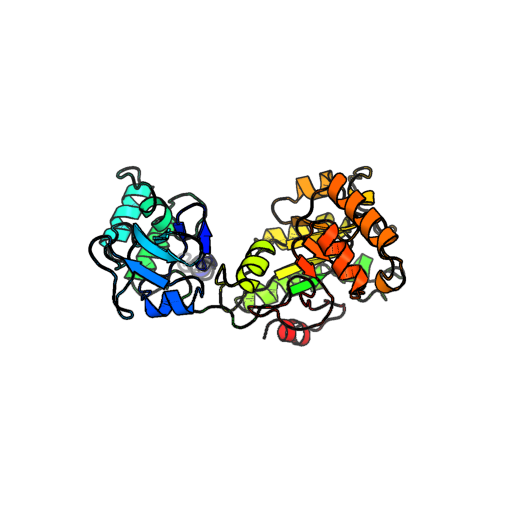.057 1.00 96.56 100 MET A C 1
ATOM 757 O O . MET A 1 100 ? -4.808 12.758 29.503 1.00 96.56 100 MET A O 1
ATOM 761 N N . ILE A 1 101 ? -6.213 12.913 27.751 1.00 95.88 101 ILE A N 1
ATOM 762 C CA . ILE A 1 101 ? -5.172 12.931 26.711 1.00 95.88 101 ILE A CA 1
ATOM 763 C C . ILE A 1 101 ? -4.283 14.164 26.878 1.00 95.88 101 ILE A C 1
ATOM 765 O O . ILE A 1 101 ? -3.059 14.055 26.909 1.00 95.88 101 ILE A O 1
ATOM 769 N N . LYS A 1 102 ? -4.879 15.342 27.111 1.00 95.94 102 LYS A N 1
ATOM 770 C CA . LYS A 1 102 ? -4.119 16.563 27.405 1.00 95.94 102 LYS A CA 1
ATOM 771 C C . LYS A 1 102 ? -3.226 16.397 28.636 1.00 95.94 102 LYS A C 1
ATOM 773 O O . LYS A 1 102 ? -2.090 16.865 28.643 1.00 95.94 102 LYS A O 1
ATOM 778 N N . ARG A 1 103 ? -3.722 15.762 29.700 1.00 96.62 103 ARG A N 1
ATOM 779 C CA . ARG A 1 103 ? -2.931 15.509 30.912 1.00 96.62 103 ARG A CA 1
ATOM 780 C C . ARG A 1 103 ? -1.804 14.512 30.670 1.00 96.62 103 ARG A C 1
ATOM 782 O O . ARG A 1 103 ? -0.739 14.712 31.255 1.00 96.62 103 ARG A O 1
ATOM 789 N N . ALA A 1 104 ? -2.034 13.498 29.835 1.00 95.56 104 ALA A N 1
ATOM 790 C CA . ALA A 1 104 ? -1.022 12.536 29.413 1.00 95.56 104 ALA A CA 1
ATOM 791 C C . ALA A 1 104 ? 0.094 13.214 28.613 1.00 95.56 104 ALA A C 1
ATOM 793 O O . ALA A 1 104 ? 1.259 13.088 28.980 1.00 95.56 104 ALA A O 1
ATOM 794 N N . PHE A 1 105 ? -0.264 14.042 27.629 1.00 93.31 105 PHE A N 1
ATOM 795 C CA . PHE A 1 105 ? 0.681 14.886 26.896 1.00 93.31 105 PHE A CA 1
ATOM 796 C C . PHE A 1 105 ? 1.504 15.797 27.828 1.00 93.31 105 PHE A C 1
ATOM 798 O O . PHE A 1 105 ? 2.716 15.923 27.681 1.00 93.31 105 PHE A O 1
ATOM 805 N N . LEU A 1 106 ? 0.866 16.410 28.832 1.00 94.81 106 LEU A N 1
ATOM 806 C CA . LEU A 1 106 ? 1.543 17.266 29.817 1.00 94.81 106 LEU A CA 1
ATOM 807 C C . LEU A 1 106 ? 2.346 16.488 30.881 1.00 94.81 106 LEU A C 1
ATOM 809 O O . LEU A 1 106 ? 2.915 17.112 31.775 1.00 94.81 106 LEU A O 1
ATOM 813 N N . GLY A 1 107 ? 2.354 15.150 30.852 1.00 93.44 107 GLY A N 1
ATOM 814 C CA . GLY A 1 107 ? 3.045 14.314 31.842 1.00 93.44 107 GLY A CA 1
ATOM 815 C C . GLY A 1 107 ? 2.427 14.341 33.248 1.00 93.44 107 GLY A C 1
ATOM 816 O O . GLY A 1 107 ? 3.071 13.971 34.224 1.00 93.44 107 GLY A O 1
ATOM 817 N N . THR A 1 108 ? 1.175 14.789 33.376 1.00 96.25 108 THR A N 1
ATOM 818 C CA . THR A 1 108 ? 0.449 14.918 34.662 1.00 96.25 108 THR A CA 1
ATOM 819 C C . THR A 1 108 ? -0.524 13.766 34.931 1.00 96.25 108 THR A C 1
ATOM 821 O O . THR A 1 108 ? -1.279 13.781 35.913 1.00 96.25 108 THR A O 1
ATOM 824 N N . TYR A 1 109 ? -0.567 12.800 34.019 1.00 94.56 109 TYR A N 1
ATOM 825 C CA . TYR A 1 109 ? -1.362 11.584 34.084 1.00 94.56 109 TYR A CA 1
ATOM 826 C C . TYR A 1 109 ? -0.729 10.529 33.170 1.00 94.56 109 TYR A C 1
ATOM 828 O O . TYR A 1 109 ? -0.121 10.890 32.168 1.00 94.56 109 TYR A O 1
ATOM 836 N N . THR A 1 110 ? -0.885 9.244 33.484 1.00 94.56 110 THR A N 1
ATOM 837 C CA . THR A 1 110 ? -0.324 8.155 32.672 1.00 94.56 110 THR A CA 1
ATOM 838 C C . THR A 1 110 ? -1.442 7.246 32.190 1.00 94.56 110 THR A C 1
ATOM 840 O O . THR A 1 110 ? -2.127 6.623 32.999 1.00 94.56 110 THR A O 1
ATOM 843 N N . LEU A 1 111 ? -1.594 7.152 30.870 1.00 95.38 111 LEU A N 1
ATOM 844 C CA . LEU A 1 111 ? -2.447 6.167 30.211 1.00 95.38 111 LEU A CA 1
ATOM 845 C C . LEU A 1 111 ? -1.656 4.882 29.951 1.00 95.38 111 LEU A C 1
ATOM 847 O O . LEU A 1 111 ? -0.474 4.934 29.610 1.00 95.38 111 LEU A O 1
ATOM 851 N N . ASN A 1 112 ? -2.312 3.730 30.098 1.00 93.31 112 ASN A N 1
ATOM 852 C CA . ASN A 1 112 ? -1.694 2.412 29.950 1.00 93.31 112 ASN A CA 1
ATOM 853 C C . ASN A 1 112 ? -2.527 1.506 29.035 1.00 93.31 112 ASN A C 1
ATOM 855 O O . ASN A 1 112 ? -3.742 1.673 28.924 1.00 93.31 112 ASN A O 1
ATOM 859 N N . GLY A 1 113 ? -1.869 0.519 28.419 1.00 93.38 113 GLY A N 1
ATOM 860 C CA . GLY A 1 113 ? -2.520 -0.499 27.590 1.00 93.38 113 GLY A CA 1
ATOM 861 C C . GLY A 1 113 ? -3.359 0.099 26.459 1.00 93.38 113 GLY A C 1
ATOM 862 O O . GLY A 1 113 ? -2.945 1.060 25.812 1.00 93.38 113 GLY A O 1
ATOM 863 N N . VAL A 1 114 ? -4.558 -0.451 26.262 1.00 95.25 114 VAL A N 1
ATOM 864 C CA . VAL A 1 114 ? -5.511 -0.043 25.214 1.00 95.25 114 VAL A CA 1
ATOM 865 C C . VAL A 1 114 ? -5.910 1.431 25.279 1.00 95.25 114 VAL A C 1
ATOM 867 O O . VAL A 1 114 ? -6.096 2.052 24.243 1.00 95.25 114 VAL A O 1
ATOM 870 N N . TYR A 1 115 ? -5.945 2.033 26.468 1.00 96.31 115 TYR A N 1
ATOM 871 C CA . TYR A 1 115 ? -6.296 3.448 26.621 1.00 96.31 115 TYR A CA 1
ATOM 872 C C . TYR A 1 115 ? -5.169 4.384 26.176 1.00 96.31 115 TYR A C 1
ATOM 874 O O . TYR A 1 115 ? -5.426 5.498 25.733 1.00 96.31 115 TYR A O 1
ATOM 882 N N . LYS A 1 116 ? -3.909 3.933 26.262 1.00 95.00 116 LYS A N 1
ATOM 883 C CA . LYS A 1 116 ? -2.785 4.654 25.649 1.00 95.00 116 LYS A CA 1
ATOM 884 C C . LYS A 1 116 ? -2.891 4.598 24.124 1.00 95.00 116 LYS A C 1
ATOM 886 O O . LYS A 1 116 ? -2.653 5.606 23.477 1.00 95.00 116 LYS A O 1
ATOM 891 N N . LEU A 1 117 ? -3.271 3.441 23.579 1.00 94.00 117 LEU A N 1
ATOM 892 C CA . LEU A 1 117 ? -3.463 3.255 22.138 1.00 94.00 117 LEU A CA 1
ATOM 893 C C . LEU A 1 117 ? -4.650 4.063 21.597 1.00 94.00 117 LEU A C 1
ATOM 895 O O . LEU A 1 117 ? -4.578 4.536 20.474 1.00 94.00 117 LEU A O 1
ATOM 899 N N . ALA A 1 118 ? -5.718 4.228 22.382 1.00 94.88 118 ALA A N 1
ATOM 900 C CA . ALA A 1 118 ? -6.870 5.060 22.025 1.00 94.88 118 ALA A CA 1
ATOM 901 C C . ALA A 1 118 ? -6.546 6.563 22.032 1.00 94.88 118 ALA A C 1
ATOM 903 O O . ALA A 1 118 ? -7.167 7.334 21.305 1.00 94.88 118 ALA A O 1
ATOM 904 N N . ALA A 1 119 ? -5.592 6.989 22.865 1.00 95.06 119 ALA A N 1
ATOM 905 C CA . ALA A 1 119 ? -5.174 8.386 22.975 1.00 95.06 119 ALA A CA 1
ATOM 906 C C . ALA A 1 119 ? -4.293 8.868 21.819 1.00 95.06 119 ALA A C 1
ATOM 908 O O . ALA A 1 119 ? -4.205 10.072 21.612 1.00 95.06 119 ALA A O 1
ATOM 909 N N . ASP A 1 120 ? -3.635 7.933 21.139 1.00 91.62 120 ASP A N 1
ATOM 910 C CA . ASP A 1 120 ? -2.809 8.127 19.949 1.00 91.62 120 ASP A CA 1
ATOM 911 C C . ASP A 1 120 ? -3.725 8.060 18.715 1.00 91.62 120 ASP A C 1
ATOM 913 O O . ASP A 1 120 ? -3.994 6.992 18.166 1.00 91.62 120 ASP A O 1
ATOM 917 N N . THR A 1 121 ? -4.341 9.197 18.396 1.00 86.50 121 THR A N 1
ATOM 918 C CA . THR A 1 121 ? -5.457 9.308 17.443 1.00 86.50 121 THR A CA 1
ATOM 919 C C . THR A 1 121 ? -5.025 9.347 15.986 1.00 86.50 121 THR A C 1
ATOM 921 O O . THR A 1 121 ? -5.849 9.048 15.122 1.00 86.50 121 THR A O 1
ATOM 924 N N . ASP A 1 122 ? -3.779 9.734 15.717 1.00 80.12 122 ASP A N 1
ATOM 925 C CA . ASP A 1 122 ? -3.142 9.643 14.400 1.00 80.12 122 ASP A CA 1
ATOM 926 C C . ASP A 1 122 ? -2.219 8.416 14.267 1.00 80.12 122 ASP A C 1
ATOM 928 O O . ASP A 1 122 ? -1.709 8.153 13.178 1.00 80.12 122 ASP A O 1
ATOM 932 N N . GLU A 1 123 ? -2.102 7.619 15.335 1.00 83.06 123 GLU A N 1
ATOM 933 C CA . GLU A 1 123 ? -1.384 6.342 15.406 1.00 83.06 123 GLU A CA 1
ATOM 934 C C . GLU A 1 123 ? 0.121 6.456 15.108 1.00 83.06 123 GLU A C 1
ATOM 936 O O . GLU A 1 123 ? 0.739 5.510 14.609 1.00 83.06 123 GLU A O 1
ATOM 941 N N . ASP A 1 124 ? 0.728 7.594 15.457 1.00 79.56 124 ASP A N 1
ATOM 942 C CA . ASP A 1 124 ? 2.163 7.853 15.290 1.00 79.56 124 ASP A CA 1
ATOM 943 C C . ASP A 1 124 ? 3.035 7.223 16.400 1.00 79.56 124 ASP A C 1
ATOM 945 O O . ASP A 1 124 ? 4.271 7.227 16.335 1.00 79.56 124 ASP A O 1
ATOM 949 N N . GLY A 1 125 ? 2.394 6.623 17.409 1.00 85.50 125 GLY A N 1
ATOM 950 C CA . GLY A 1 125 ? 3.025 5.955 18.542 1.00 85.50 125 GLY A CA 1
ATOM 951 C C . GLY A 1 125 ? 3.292 6.863 19.746 1.00 85.50 125 GLY A C 1
ATOM 952 O O . GLY A 1 125 ? 3.791 6.377 20.775 1.00 85.50 125 GLY A O 1
ATOM 953 N N . ALA A 1 126 ? 2.962 8.155 19.673 1.00 87.62 126 ALA A N 1
ATOM 954 C CA . ALA A 1 126 ? 3.244 9.143 20.703 1.00 87.62 126 ALA A CA 1
ATOM 955 C C . ALA A 1 126 ? 2.063 10.089 20.967 1.00 87.62 126 ALA A C 1
ATOM 957 O O . ALA A 1 126 ? 1.709 10.923 20.151 1.00 87.62 126 ALA A O 1
ATOM 958 N N . ILE A 1 127 ? 1.577 10.100 22.216 1.00 91.56 127 ILE A N 1
ATOM 959 C CA . ILE A 1 127 ? 0.557 11.067 22.647 1.00 91.56 127 ILE A CA 1
ATOM 960 C C . ILE A 1 127 ? 1.154 12.480 22.656 1.00 91.56 127 ILE A C 1
ATOM 962 O O . ILE A 1 127 ? 1.937 12.834 23.549 1.00 91.56 127 ILE A O 1
ATOM 966 N N . ASN A 1 128 ? 0.761 13.297 21.688 1.00 89.75 128 ASN A N 1
ATOM 967 C CA . ASN A 1 128 ? 1.329 14.606 21.431 1.00 89.75 128 ASN A CA 1
ATOM 968 C C . ASN A 1 128 ? 0.251 15.710 21.376 1.00 89.75 128 ASN A C 1
ATOM 970 O O . ASN A 1 128 ? -0.843 15.589 21.936 1.00 89.75 128 ASN A O 1
ATOM 974 N N . SER A 1 129 ? 0.601 16.870 20.809 1.00 88.19 129 SER A N 1
ATOM 975 C CA . SER A 1 129 ? -0.320 18.009 20.776 1.00 88.19 129 SER A CA 1
ATOM 976 C C . SER A 1 129 ? -1.405 17.925 19.705 1.00 88.19 129 SER A C 1
ATOM 978 O O . SER A 1 129 ? -2.463 18.537 19.873 1.00 88.19 129 SER A O 1
ATOM 980 N N . LEU A 1 130 ? -1.163 17.152 18.646 1.00 84.75 130 LEU A N 1
ATOM 981 C CA . LEU A 1 130 ? -2.137 16.861 17.606 1.00 84.75 130 LEU A CA 1
ATOM 982 C C . LEU A 1 130 ? -3.261 15.989 18.155 1.00 84.75 130 LEU A C 1
ATOM 984 O O . LEU A 1 130 ? -4.417 16.341 17.941 1.00 84.75 130 LEU A O 1
ATOM 988 N N . ASP A 1 131 ? -2.959 14.983 18.975 1.00 88.88 131 ASP A N 1
ATOM 989 C CA . ASP A 1 131 ? -3.980 14.089 19.527 1.00 88.88 131 ASP A CA 1
ATOM 990 C C . ASP A 1 131 ? -5.069 14.818 20.295 1.00 88.88 131 ASP A C 1
ATOM 992 O O . ASP A 1 131 ? -6.254 14.771 19.953 1.00 88.88 131 ASP A O 1
ATOM 996 N N . TYR A 1 132 ? -4.686 15.582 21.322 1.00 89.06 132 TYR A N 1
ATOM 997 C CA . TYR A 1 132 ? -5.690 16.289 22.110 1.00 89.06 132 TYR A CA 1
ATOM 998 C C . TYR A 1 132 ? -6.387 17.383 21.287 1.00 89.06 132 TYR A C 1
ATOM 1000 O O . TYR A 1 132 ? -7.507 17.778 21.625 1.00 89.06 132 TYR A O 1
ATOM 1008 N N . LEU A 1 133 ? -5.757 17.911 20.227 1.00 86.19 133 LEU A N 1
ATOM 1009 C CA . LEU A 1 133 ? -6.392 18.876 19.329 1.00 86.19 133 LEU A CA 1
ATOM 1010 C C . LEU A 1 133 ? -7.455 18.199 18.458 1.00 86.19 133 LEU A C 1
ATOM 1012 O O . LEU A 1 133 ? -8.543 18.758 18.297 1.00 86.19 133 LEU A O 1
ATOM 1016 N N . THR A 1 134 ? -7.167 17.004 17.951 1.00 86.69 134 THR A N 1
ATOM 1017 C CA . THR A 1 134 ? -8.093 16.151 17.202 1.00 86.69 134 THR A CA 1
ATOM 1018 C C . THR A 1 134 ? -9.305 15.806 18.066 1.00 86.69 134 THR A C 1
ATOM 1020 O O . THR A 1 134 ? -10.438 16.094 17.672 1.00 86.69 134 THR A O 1
ATOM 1023 N N . VAL A 1 135 ? -9.092 15.337 19.301 1.00 90.50 135 VAL A N 1
ATOM 1024 C CA . VAL A 1 135 ? -10.189 15.042 20.245 1.00 90.50 135 VAL A CA 1
ATOM 1025 C C . VAL A 1 135 ? -10.990 16.290 20.598 1.00 90.50 135 VAL A C 1
ATOM 1027 O O . VAL A 1 135 ? -12.219 16.262 20.623 1.00 90.50 135 VAL A O 1
ATOM 1030 N N . LYS A 1 136 ? -10.328 17.435 20.792 1.00 89.06 136 LYS A N 1
ATOM 1031 C CA . LYS A 1 136 ? -11.030 18.706 21.006 1.00 89.06 136 LYS A CA 1
ATOM 1032 C C . LYS A 1 136 ? -11.954 19.043 19.833 1.00 89.06 136 LYS A C 1
ATOM 1034 O O . LYS A 1 136 ? -13.068 19.503 20.062 1.00 89.06 136 LYS A O 1
ATOM 1039 N N . ARG A 1 137 ? -11.503 18.860 18.590 1.00 85.44 137 ARG A N 1
ATOM 1040 C CA . ARG A 1 137 ? -12.314 19.145 17.395 1.00 85.44 137 ARG A CA 1
ATOM 1041 C C . ARG A 1 137 ? -13.478 18.162 17.240 1.00 85.44 137 ARG A C 1
ATOM 1043 O O . ARG A 1 137 ? -14.575 18.618 16.930 1.00 85.44 137 ARG A O 1
ATOM 1050 N N . GLN A 1 138 ? -13.271 16.878 17.545 1.00 86.75 138 GLN A N 1
ATOM 1051 C CA . GLN A 1 138 ? -14.337 15.868 17.638 1.00 86.75 138 GLN A CA 1
ATOM 1052 C C . GLN A 1 138 ? -15.432 16.303 18.615 1.00 86.75 138 GLN A C 1
ATOM 1054 O O . GLN A 1 138 ? -16.599 16.385 18.248 1.00 86.75 138 GLN A O 1
ATOM 1059 N N . VAL A 1 139 ? -15.049 16.656 19.845 1.00 87.44 139 VAL A N 1
ATOM 1060 C CA . VAL A 1 139 ? -15.988 17.087 20.895 1.00 87.44 139 VAL A CA 1
ATOM 1061 C C . VAL A 1 139 ? -16.727 18.374 20.508 1.00 87.44 139 VAL A C 1
ATOM 1063 O O . VAL A 1 139 ? -17.877 18.572 20.890 1.00 87.44 139 VAL A O 1
ATOM 1066 N N . LEU A 1 140 ? -16.086 19.255 19.734 1.00 85.56 140 LEU A N 1
ATOM 1067 C CA . LEU A 1 140 ? -16.701 20.478 19.209 1.00 85.56 140 LEU A CA 1
ATOM 1068 C C . LEU A 1 140 ? -17.532 20.255 17.933 1.00 85.56 140 LEU A C 1
ATOM 1070 O O . LEU A 1 140 ? -18.126 21.214 17.441 1.00 85.56 140 LEU A O 1
ATOM 1074 N N . GLY A 1 141 ? -17.560 19.039 17.381 1.00 80.31 141 GLY A N 1
ATOM 1075 C CA . GLY A 1 141 ? -18.264 18.718 16.138 1.00 80.31 141 GLY A CA 1
ATOM 1076 C C . GLY A 1 141 ? -17.661 19.370 14.890 1.00 80.31 141 GLY A C 1
ATOM 1077 O O . GLY A 1 141 ? -18.351 19.529 13.888 1.00 80.31 141 GLY A O 1
ATOM 1078 N N . THR A 1 142 ? -16.393 19.789 14.940 1.00 74.81 142 THR A N 1
ATOM 1079 C CA . THR A 1 142 ? -15.693 20.427 13.809 1.00 74.81 142 THR A CA 1
ATOM 1080 C C . THR A 1 142 ? -14.774 19.471 13.051 1.00 74.81 142 THR A C 1
ATOM 1082 O O . THR A 1 142 ? -14.138 19.875 12.080 1.00 74.81 142 THR A O 1
ATOM 1085 N N . TYR A 1 143 ? -14.685 18.221 13.502 1.00 76.44 143 TYR A N 1
ATOM 1086 C CA . TYR A 1 143 ? -13.890 17.150 12.909 1.00 76.44 143 TYR A CA 1
ATOM 1087 C C . TYR A 1 143 ? -14.487 15.793 13.295 1.00 76.44 143 TYR A C 1
ATOM 1089 O O . TYR A 1 143 ? -15.109 15.690 14.351 1.00 76.44 143 TYR A O 1
ATOM 1097 N N . THR A 1 144 ? -14.280 14.768 12.469 1.00 81.00 144 THR A N 1
ATOM 1098 C CA . THR A 1 144 ? -14.651 13.381 12.774 1.00 81.00 144 THR A CA 1
ATOM 1099 C C . THR A 1 144 ? -13.402 12.507 12.774 1.00 81.00 144 THR A C 1
ATOM 1101 O O . THR A 1 144 ? -12.671 12.486 11.789 1.00 81.00 144 THR A O 1
ATOM 1104 N N . ILE A 1 145 ? -13.137 11.824 13.888 1.00 83.88 145 ILE A N 1
ATOM 1105 C CA . ILE A 1 145 ? -11.999 10.910 14.047 1.00 83.88 145 ILE A CA 1
ATOM 1106 C C . ILE A 1 145 ? -12.320 9.566 13.395 1.00 83.88 145 ILE A C 1
ATOM 1108 O O . ILE A 1 145 ? -13.350 8.968 13.701 1.00 83.88 145 ILE A O 1
ATOM 1112 N N . GLY A 1 146 ? -11.409 9.069 12.556 1.00 76.12 146 GLY A N 1
ATOM 1113 C CA . GLY A 1 146 ? -11.576 7.802 11.841 1.00 76.12 146 GLY A CA 1
ATOM 1114 C C . GLY A 1 146 ? -12.684 7.844 10.780 1.00 76.12 146 GLY A C 1
ATOM 1115 O O . GLY A 1 146 ? -13.480 8.781 10.709 1.00 76.12 146 GLY A O 1
ATOM 1116 N N . SER A 1 147 ? -12.743 6.810 9.940 1.00 71.75 147 SER A N 1
ATOM 1117 C CA . SER A 1 147 ? -13.821 6.629 8.959 1.00 71.75 147 SER A CA 1
ATOM 1118 C C . SER A 1 147 ? -14.691 5.463 9.382 1.00 71.75 147 SER A C 1
ATOM 1120 O O . SER A 1 147 ? -14.193 4.368 9.628 1.00 71.75 147 SER A O 1
ATOM 1122 N N . LYS A 1 148 ? -16.006 5.687 9.411 1.00 71.50 148 LYS A N 1
ATOM 1123 C CA . LYS A 1 148 ? -17.003 4.612 9.518 1.00 71.50 148 LYS A CA 1
ATOM 1124 C C . LYS A 1 148 ? -17.312 3.954 8.173 1.00 71.50 148 LYS A C 1
ATOM 1126 O O . LYS A 1 148 ? -18.054 2.979 8.122 1.00 71.50 148 LYS A O 1
ATOM 1131 N N . GLU A 1 149 ? -16.770 4.496 7.091 1.00 73.25 149 GLU A N 1
ATOM 1132 C CA . GLU A 1 149 ? -16.961 4.011 5.733 1.00 73.25 149 GLU A CA 1
ATOM 1133 C C . GLU A 1 149 ? -15.697 3.293 5.259 1.00 73.25 149 GLU A C 1
ATOM 1135 O O . GLU A 1 149 ? -14.579 3.773 5.459 1.00 73.25 149 GLU A O 1
ATOM 1140 N N . ASN A 1 150 ? -15.886 2.129 4.642 1.00 82.12 150 ASN A N 1
ATOM 1141 C CA . ASN A 1 150 ? -14.815 1.341 4.047 1.00 82.12 150 ASN A CA 1
ATOM 1142 C C . ASN A 1 150 ? -14.810 1.568 2.531 1.00 82.12 150 ASN A C 1
ATOM 1144 O O . ASN A 1 150 ? -15.886 1.630 1.926 1.00 82.12 150 ASN A O 1
ATOM 1148 N N . ALA A 1 151 ? -13.631 1.652 1.912 1.00 86.19 151 ALA A N 1
ATOM 1149 C CA . ALA A 1 151 ? -13.536 1.765 0.459 1.00 86.19 151 ALA A CA 1
ATOM 1150 C C . ALA A 1 151 ? -14.293 0.625 -0.235 1.00 86.19 151 ALA A C 1
ATOM 1152 O O . ALA A 1 151 ? -14.167 -0.551 0.127 1.00 86.19 151 ALA A O 1
ATOM 1153 N N . LYS A 1 152 ? -15.074 0.972 -1.262 1.00 89.88 152 LYS A N 1
ATOM 1154 C CA . LYS A 1 152 ? -15.741 -0.017 -2.123 1.00 89.88 152 LYS A CA 1
ATOM 1155 C C . LYS A 1 152 ? -14.749 -0.706 -3.053 1.00 89.88 152 LYS A C 1
ATOM 1157 O O . LYS A 1 152 ? -14.933 -1.878 -3.374 1.00 89.88 152 LYS A O 1
ATOM 1162 N N . SER A 1 153 ? -13.735 0.037 -3.474 1.00 94.25 153 SER A N 1
ATOM 1163 C CA . SER A 1 153 ? -12.675 -0.403 -4.363 1.00 94.25 153 SER A CA 1
ATOM 1164 C C . SER A 1 153 ? -11.437 0.483 -4.179 1.00 94.25 153 SER A C 1
ATOM 1166 O O . SER A 1 153 ? -11.532 1.563 -3.595 1.00 94.25 153 SER A O 1
ATOM 1168 N N . VAL A 1 154 ? -10.270 0.007 -4.620 1.00 96.75 154 VAL A N 1
ATOM 1169 C CA . VAL A 1 154 ? -8.983 0.702 -4.472 1.00 96.75 154 VAL A CA 1
ATOM 1170 C C . VAL A 1 154 ? -8.208 0.664 -5.784 1.00 96.75 154 VAL A C 1
ATOM 1172 O O . VAL A 1 154 ? -7.849 -0.428 -6.239 1.00 96.75 154 VAL A O 1
ATOM 1175 N N . PRO A 1 155 ? -7.883 1.813 -6.387 1.00 98.19 155 PRO A N 1
ATOM 1176 C CA . PRO A 1 155 ? -6.932 1.848 -7.482 1.00 98.19 155 PRO A CA 1
ATOM 1177 C C . PRO A 1 155 ? -5.505 1.573 -6.999 1.00 98.19 155 PRO A C 1
ATOM 1179 O O . PRO A 1 155 ? -5.035 2.111 -5.993 1.00 98.19 155 PRO A O 1
ATOM 1182 N N . VAL A 1 156 ? -4.786 0.758 -7.768 1.00 98.69 156 VAL A N 1
ATOM 1183 C CA . VAL A 1 156 ? -3.348 0.527 -7.602 1.00 98.69 156 VAL A CA 1
ATOM 1184 C C . VAL A 1 156 ? -2.652 1.073 -8.837 1.00 98.69 156 VAL A C 1
ATOM 1186 O O . VAL A 1 156 ? -2.882 0.587 -9.942 1.00 98.69 156 VAL A O 1
ATOM 1189 N N . LEU A 1 157 ? -1.837 2.109 -8.665 1.00 98.75 157 LEU A N 1
ATOM 1190 C CA . LEU A 1 157 ? -1.146 2.783 -9.759 1.00 98.75 157 LEU A CA 1
ATOM 1191 C C . LEU A 1 157 ? 0.236 2.169 -9.957 1.00 98.75 157 LEU A C 1
ATOM 1193 O O . LEU A 1 157 ? 1.012 2.075 -9.008 1.00 98.75 157 LEU A O 1
ATOM 1197 N N . LEU A 1 158 ? 0.547 1.788 -11.192 1.00 98.69 158 LEU A N 1
ATOM 1198 C CA . LEU A 1 158 ? 1.826 1.215 -11.589 1.00 98.69 158 LEU A CA 1
ATOM 1199 C C . LEU A 1 158 ? 2.645 2.222 -12.402 1.00 98.69 158 LEU A C 1
ATOM 1201 O O . LEU A 1 158 ? 2.249 2.620 -13.498 1.00 98.69 158 LEU A O 1
ATOM 1205 N N . TYR A 1 159 ? 3.817 2.564 -11.880 1.00 98.69 159 TYR A N 1
ATOM 1206 C CA . TYR A 1 159 ? 4.854 3.361 -12.527 1.00 98.69 159 TYR A CA 1
ATOM 1207 C C . TYR A 1 159 ? 6.079 2.498 -12.865 1.00 98.69 159 TYR A C 1
ATOM 1209 O O . TYR A 1 159 ? 6.238 1.402 -12.342 1.00 98.69 159 TYR A O 1
ATOM 1217 N N . HIS A 1 160 ? 6.970 2.997 -13.723 1.00 97.81 160 HIS A N 1
ATOM 1218 C CA . HIS A 1 160 ? 8.246 2.332 -14.012 1.00 97.81 160 HIS A CA 1
ATOM 1219 C C . HIS A 1 160 ? 9.399 3.327 -13.907 1.00 97.81 160 HIS A C 1
ATOM 1221 O O . HIS A 1 160 ? 10.036 3.441 -12.866 1.00 97.81 160 HIS A O 1
ATOM 1227 N N . HIS A 1 161 ? 9.651 4.109 -14.956 1.00 97.19 161 HIS A N 1
ATOM 1228 C CA . HIS A 1 161 ? 10.814 4.996 -15.038 1.00 97.19 161 HIS A CA 1
ATOM 1229 C C . HIS A 1 161 ? 10.374 6.451 -14.864 1.00 97.19 161 HIS A C 1
ATOM 1231 O O . HIS A 1 161 ? 9.446 6.896 -15.532 1.00 97.19 161 HIS A O 1
ATOM 1237 N N . ILE A 1 162 ? 11.035 7.208 -13.986 1.00 97.81 162 ILE A N 1
ATOM 1238 C CA . ILE A 1 162 ? 10.799 8.650 -13.807 1.00 97.81 162 ILE A CA 1
ATOM 1239 C C . ILE A 1 162 ? 12.038 9.426 -14.254 1.00 97.81 162 ILE A C 1
ATOM 1241 O O . ILE A 1 162 ? 13.122 9.148 -13.766 1.00 97.81 162 ILE A O 1
ATOM 1245 N N . LEU A 1 163 ? 11.912 10.400 -15.152 1.00 97.25 163 LEU A N 1
ATOM 1246 C CA . LEU A 1 163 ? 13.050 11.205 -15.619 1.00 97.25 163 LEU A CA 1
ATOM 1247 C C . LEU A 1 163 ? 12.747 12.705 -15.579 1.00 97.25 163 LEU A C 1
ATOM 1249 O O . LEU A 1 163 ? 11.590 13.095 -15.730 1.00 97.25 163 LEU A O 1
ATOM 1253 N N . PRO A 1 164 ? 13.759 13.576 -15.440 1.00 97.38 164 PRO A N 1
ATOM 1254 C CA . PRO A 1 164 ? 13.601 14.996 -15.730 1.00 97.38 164 PRO A CA 1
ATOM 1255 C C . PRO A 1 164 ? 13.013 15.215 -17.129 1.00 97.38 164 PRO A C 1
ATOM 1257 O O . PRO A 1 164 ? 13.334 14.481 -18.063 1.00 97.38 164 PRO A O 1
ATOM 1260 N N . ASP A 1 165 ? 12.186 16.249 -17.301 1.00 96.81 165 ASP A N 1
ATOM 1261 C CA . ASP A 1 165 ? 11.511 16.540 -18.576 1.00 96.81 165 ASP A CA 1
ATOM 1262 C C . ASP A 1 165 ? 12.479 16.623 -19.769 1.00 96.81 165 ASP A C 1
ATOM 1264 O O . ASP A 1 165 ? 12.169 16.138 -20.857 1.00 96.81 165 ASP A O 1
ATOM 1268 N N . ILE A 1 166 ? 13.674 17.186 -19.556 1.00 95.69 166 ILE A N 1
ATOM 1269 C CA . ILE A 1 166 ? 14.709 17.290 -20.592 1.00 95.69 166 ILE A CA 1
ATOM 1270 C C . ILE A 1 166 ? 15.254 15.918 -21.016 1.00 95.69 166 ILE A C 1
ATOM 1272 O O . ILE A 1 166 ? 15.418 15.670 -22.211 1.00 95.69 166 ILE A O 1
ATOM 1276 N N . ASP A 1 167 ? 15.459 15.005 -20.066 1.00 95.00 167 ASP A N 1
ATOM 1277 C CA . ASP A 1 167 ? 15.986 13.664 -20.331 1.00 95.00 167 ASP A CA 1
ATOM 1278 C C . ASP A 1 167 ? 14.903 12.783 -20.957 1.00 95.00 167 ASP A C 1
ATOM 1280 O O . ASP A 1 167 ? 15.162 12.059 -21.920 1.00 95.00 167 ASP A O 1
ATOM 1284 N N . LYS A 1 168 ? 13.657 12.907 -20.483 1.00 94.12 168 LYS A N 1
ATOM 1285 C CA . LYS A 1 168 ? 12.487 12.257 -21.084 1.00 94.12 168 LYS A CA 1
ATOM 1286 C C . LYS A 1 168 ? 12.284 12.685 -22.543 1.00 94.12 168 LYS A C 1
ATOM 1288 O O . LYS A 1 168 ? 11.927 11.851 -23.372 1.00 94.12 168 LYS A O 1
ATOM 1293 N N . ALA A 1 169 ? 12.538 13.952 -22.871 1.00 94.25 169 ALA A N 1
ATOM 1294 C CA . ALA A 1 169 ? 12.428 14.476 -24.233 1.00 94.25 169 ALA A CA 1
ATOM 1295 C C . ALA A 1 169 ? 13.575 14.044 -25.171 1.00 94.25 169 ALA A C 1
ATOM 1297 O O . ALA A 1 169 ? 13.498 14.295 -26.377 1.00 94.25 169 ALA A O 1
ATOM 1298 N N . SER A 1 170 ? 14.627 13.398 -24.655 1.00 93.75 170 SER A N 1
ATOM 1299 C CA . SER A 1 170 ? 15.746 12.912 -25.470 1.00 93.75 170 SER A CA 1
ATOM 1300 C C . SER A 1 170 ? 15.319 11.833 -26.473 1.00 93.75 170 SER A C 1
ATOM 1302 O O . SER A 1 170 ? 14.346 11.104 -26.265 1.00 93.75 170 SER A O 1
ATOM 1304 N N . ASP A 1 171 ? 16.094 11.665 -27.551 1.00 92.88 171 ASP A N 1
ATOM 1305 C CA . ASP A 1 171 ? 15.837 10.645 -28.580 1.00 92.88 171 ASP A CA 1
ATOM 1306 C C . ASP A 1 171 ? 15.751 9.220 -28.022 1.00 92.88 171 ASP A C 1
ATOM 1308 O O . ASP A 1 171 ? 15.056 8.379 -28.593 1.00 92.88 171 ASP A O 1
ATOM 1312 N N . LYS A 1 172 ? 16.418 8.970 -26.893 1.00 90.69 172 LYS A N 1
ATOM 1313 C CA . LYS A 1 172 ? 16.423 7.681 -26.211 1.00 90.69 172 LYS A CA 1
ATOM 1314 C C . LYS A 1 172 ? 15.086 7.363 -25.534 1.00 90.69 172 LYS A C 1
ATOM 1316 O O . LYS A 1 172 ? 14.658 6.213 -25.559 1.00 90.69 172 LYS A O 1
ATOM 1321 N N . TRP A 1 173 ? 14.427 8.361 -24.943 1.00 92.00 173 TRP A N 1
ATOM 1322 C CA . TRP A 1 173 ? 13.293 8.150 -24.032 1.00 92.00 173 TRP A CA 1
ATOM 1323 C C . TRP A 1 173 ? 11.962 8.729 -24.531 1.00 92.00 173 TRP A C 1
ATOM 1325 O O . TRP A 1 173 ? 10.901 8.352 -24.023 1.00 92.00 173 TRP A O 1
ATOM 1335 N N . LYS A 1 174 ? 11.976 9.593 -25.556 1.00 91.12 174 LYS A N 1
ATOM 1336 C CA . LYS A 1 174 ? 10.787 10.324 -26.037 1.00 91.12 174 LYS A CA 1
ATOM 1337 C C . LYS A 1 174 ? 9.609 9.442 -26.462 1.00 91.12 174 LYS A C 1
ATOM 1339 O O . LYS A 1 174 ? 8.471 9.866 -26.325 1.00 91.12 174 LYS A O 1
ATOM 1344 N N . ASN A 1 175 ? 9.873 8.214 -26.915 1.00 91.94 175 ASN A N 1
ATOM 1345 C CA . ASN A 1 175 ? 8.848 7.265 -27.370 1.00 91.94 175 ASN A CA 1
ATOM 1346 C C . ASN A 1 175 ? 8.544 6.150 -26.350 1.00 91.94 175 ASN A C 1
ATOM 1348 O O . ASN A 1 175 ? 7.823 5.214 -26.677 1.00 91.94 175 ASN A O 1
ATOM 1352 N N . ASN A 1 176 ? 9.118 6.200 -25.144 1.00 93.44 176 ASN A N 1
ATOM 1353 C CA . ASN A 1 176 ? 8.853 5.208 -24.104 1.00 93.44 176 ASN A CA 1
ATOM 1354 C C . ASN A 1 176 ? 7.662 5.644 -23.236 1.00 93.44 176 ASN A C 1
ATOM 1356 O O . ASN A 1 176 ? 7.811 6.497 -22.362 1.00 93.44 176 ASN A O 1
ATOM 1360 N N . GLU A 1 177 ? 6.487 5.068 -23.467 1.00 94.88 177 GLU A N 1
ATOM 1361 C CA . GLU A 1 177 ? 5.249 5.461 -22.784 1.00 94.88 177 GLU A CA 1
ATOM 1362 C C . GLU A 1 177 ? 5.245 5.145 -21.280 1.00 94.88 177 GLU A C 1
ATOM 1364 O O . GLU A 1 177 ? 4.520 5.797 -20.544 1.00 94.88 177 GLU A O 1
ATOM 1369 N N . ILE A 1 178 ? 6.083 4.228 -20.783 1.00 95.69 178 ILE A N 1
ATOM 1370 C CA . ILE A 1 178 ? 6.188 3.918 -19.341 1.00 95.69 178 ILE A CA 1
ATOM 1371 C C . ILE A 1 178 ? 7.273 4.743 -18.622 1.00 95.69 178 ILE A C 1
ATOM 1373 O O . ILE A 1 178 ? 7.522 4.556 -17.428 1.00 95.69 178 ILE A O 1
ATOM 1377 N N . THR A 1 179 ? 7.915 5.679 -19.333 1.00 96.81 179 THR A N 1
ATOM 1378 C CA . THR A 1 179 ? 8.781 6.705 -18.739 1.00 96.81 179 THR A CA 1
ATOM 1379 C C . THR A 1 179 ? 7.995 7.998 -18.533 1.00 96.81 179 THR A C 1
ATOM 1381 O O . THR A 1 179 ? 7.627 8.655 -19.509 1.00 96.81 179 THR A O 1
ATOM 1384 N N . ILE A 1 180 ? 7.789 8.393 -17.278 1.00 97.88 180 ILE A N 1
ATOM 1385 C CA . ILE A 1 180 ? 7.029 9.586 -16.879 1.00 97.88 180 ILE A CA 1
ATOM 1386 C C . ILE A 1 180 ? 7.995 10.727 -16.542 1.00 97.88 180 ILE A C 1
ATOM 1388 O O . ILE A 1 180 ? 9.053 10.494 -15.949 1.00 97.88 180 ILE A O 1
ATOM 1392 N N . SER A 1 181 ? 7.657 11.968 -16.904 1.00 98.00 181 SER A N 1
ATOM 1393 C CA . SER A 1 181 ? 8.484 13.109 -16.500 1.00 98.00 181 SER A CA 1
ATOM 1394 C C . SER A 1 181 ? 8.299 13.448 -15.017 1.00 98.00 181 SER A C 1
ATOM 1396 O O . SER A 1 181 ? 7.253 13.173 -14.427 1.00 98.00 181 SER A O 1
ATOM 1398 N N . THR A 1 182 ? 9.288 14.083 -14.389 1.00 98.25 182 THR A N 1
ATOM 1399 C CA . THR A 1 182 ? 9.162 14.564 -13.003 1.00 98.25 182 THR A CA 1
ATOM 1400 C C . THR A 1 182 ? 8.033 15.580 -12.843 1.00 98.25 182 THR A C 1
ATOM 1402 O O . THR A 1 182 ? 7.354 15.569 -11.814 1.00 98.25 182 THR A O 1
ATOM 1405 N N . THR A 1 183 ? 7.789 16.425 -13.852 1.00 98.25 183 THR A N 1
ATOM 1406 C CA . THR A 1 183 ? 6.663 17.372 -13.856 1.00 98.25 183 THR A CA 1
ATOM 1407 C C . THR A 1 183 ? 5.317 16.645 -13.865 1.00 98.25 183 THR A C 1
ATOM 1409 O O . THR A 1 183 ? 4.438 16.973 -13.066 1.00 98.25 183 THR A O 1
ATOM 1412 N N . GLU A 1 184 ? 5.159 15.633 -14.720 1.00 98.31 184 GLU A N 1
ATOM 1413 C CA . GLU A 1 184 ? 3.930 14.836 -14.810 1.00 98.31 184 GLU A CA 1
ATOM 1414 C C . GLU A 1 184 ? 3.710 13.995 -13.542 1.00 98.31 184 GLU A C 1
ATOM 1416 O O . GLU A 1 184 ? 2.638 14.048 -12.941 1.00 98.31 184 GLU A O 1
ATOM 1421 N N . PHE A 1 185 ? 4.752 13.324 -13.040 1.00 98.69 185 PHE A N 1
ATOM 1422 C CA . PHE A 1 185 ? 4.681 12.549 -11.800 1.00 98.69 185 PHE A CA 1
ATOM 1423 C C . PHE A 1 185 ? 4.304 13.417 -10.590 1.00 98.69 185 PHE A C 1
ATOM 1425 O O . PHE A 1 185 ? 3.418 13.058 -9.814 1.00 98.69 185 PHE A O 1
ATOM 1432 N N . ARG A 1 186 ? 4.905 14.608 -10.452 1.00 98.62 186 ARG A N 1
ATOM 1433 C CA . ARG A 1 186 ? 4.504 15.582 -9.426 1.00 98.62 186 ARG A CA 1
ATOM 1434 C C . ARG A 1 186 ? 3.037 15.971 -9.574 1.00 98.62 186 ARG A C 1
ATOM 1436 O O . ARG A 1 186 ? 2.331 16.049 -8.570 1.00 98.62 186 ARG A O 1
ATOM 1443 N N . LYS A 1 187 ? 2.566 16.187 -10.805 1.00 98.38 187 LYS A N 1
ATOM 1444 C CA . LYS A 1 187 ? 1.166 16.534 -11.053 1.00 98.38 187 LYS A CA 1
ATOM 1445 C C . LYS A 1 187 ? 0.216 15.419 -10.624 1.00 98.38 187 LYS A C 1
ATOM 1447 O O . LYS A 1 187 ? -0.824 15.720 -10.046 1.00 98.38 187 LYS A O 1
ATOM 1452 N N . HIS A 1 188 ? 0.583 14.156 -10.825 1.00 98.44 188 HIS A N 1
ATOM 1453 C CA . HIS A 1 188 ? -0.188 13.018 -10.322 1.00 98.44 188 HIS A CA 1
ATOM 1454 C C . HIS A 1 188 ? -0.295 13.034 -8.791 1.00 98.44 188 HIS A C 1
ATOM 1456 O O . HIS A 1 188 ? -1.393 12.875 -8.260 1.00 98.44 188 HIS A O 1
ATOM 1462 N N . MET A 1 189 ? 0.802 13.305 -8.073 1.00 98.06 189 MET A N 1
ATOM 1463 C CA . MET A 1 189 ? 0.782 13.397 -6.604 1.00 98.06 189 MET A CA 1
ATOM 1464 C C . MET A 1 189 ? -0.088 14.563 -6.107 1.00 98.06 189 MET A C 1
ATOM 1466 O O . MET A 1 189 ? -0.848 14.408 -5.152 1.00 98.06 189 MET A O 1
ATOM 1470 N N . GLU A 1 190 ? -0.045 15.716 -6.787 1.00 95.06 190 GLU A N 1
ATOM 1471 C CA . GLU A 1 190 ? -0.956 16.836 -6.513 1.00 95.06 190 GLU A CA 1
ATOM 1472 C C . GLU A 1 190 ? -2.417 16.443 -6.717 1.00 95.06 190 GLU A C 1
ATOM 1474 O O . GLU A 1 190 ? -3.248 16.749 -5.870 1.00 95.06 190 GLU A O 1
ATOM 1479 N N . LEU A 1 191 ? -2.739 15.749 -7.811 1.00 96.50 191 LEU A N 1
ATOM 1480 C CA . LEU A 1 191 ? -4.108 15.329 -8.111 1.00 96.50 191 LEU A CA 1
ATOM 1481 C C . LEU A 1 191 ? -4.640 14.318 -7.091 1.00 96.50 191 LEU A C 1
ATOM 1483 O O . LEU A 1 191 ? -5.804 14.424 -6.711 1.00 96.50 191 LEU A O 1
ATOM 1487 N N . ILE A 1 192 ? -3.807 13.386 -6.616 1.00 94.56 192 ILE A N 1
ATOM 1488 C CA . ILE A 1 192 ? -4.146 12.459 -5.522 1.00 94.56 192 ILE A CA 1
ATOM 1489 C C . ILE A 1 192 ? -4.512 13.255 -4.263 1.00 94.56 192 ILE A C 1
ATOM 1491 O O . ILE A 1 192 ? -5.619 13.104 -3.736 1.00 94.56 192 ILE A O 1
ATOM 1495 N N . ARG A 1 193 ? -3.625 14.161 -3.827 1.00 90.75 193 ARG A N 1
ATOM 1496 C CA . ARG A 1 193 ? -3.843 15.016 -2.651 1.00 90.75 193 ARG A CA 1
ATOM 1497 C C . ARG A 1 193 ? -5.104 15.865 -2.790 1.00 90.75 193 ARG A C 1
ATOM 1499 O O . ARG A 1 193 ? -5.946 15.875 -1.897 1.00 90.75 193 ARG A O 1
ATOM 1506 N N . ASP A 1 194 ? -5.232 16.581 -3.903 1.00 88.81 194 ASP A N 1
ATOM 1507 C CA . ASP A 1 194 ? -6.304 17.551 -4.139 1.00 88.81 194 ASP A CA 1
ATOM 1508 C C . ASP A 1 194 ? -7.667 16.858 -4.320 1.00 88.81 194 ASP A C 1
ATOM 1510 O O . ASP A 1 194 ? -8.706 17.450 -4.029 1.00 88.81 194 ASP A O 1
ATOM 1514 N N . SER A 1 195 ? -7.673 15.585 -4.734 1.00 88.44 195 SER A N 1
ATOM 1515 C CA . SER A 1 195 ? -8.878 14.744 -4.799 1.00 88.44 195 SER A CA 1
ATOM 1516 C C . SER A 1 195 ? -9.252 14.118 -3.447 1.00 88.44 195 SER A C 1
ATOM 1518 O O . SER A 1 195 ? -10.322 13.510 -3.329 1.00 88.44 195 SER A O 1
ATOM 1520 N N . GLY A 1 196 ? -8.407 14.292 -2.423 1.00 84.44 196 GLY A N 1
ATOM 1521 C CA . GLY A 1 196 ? -8.611 13.791 -1.065 1.00 84.44 196 GLY A CA 1
ATOM 1522 C C . GLY A 1 196 ? -8.292 12.307 -0.890 1.00 84.44 196 GLY A C 1
ATOM 1523 O O . GLY A 1 196 ? -8.903 11.678 -0.032 1.00 84.44 196 GLY A O 1
ATOM 1524 N N . TYR A 1 197 ? -7.406 11.745 -1.719 1.00 89.31 197 TYR A N 1
ATOM 1525 C CA . TYR A 1 197 ? -6.976 10.353 -1.588 1.00 89.31 197 TYR A CA 1
ATOM 1526 C C . TYR A 1 197 ? -5.871 10.212 -0.545 1.00 89.31 197 TYR A C 1
ATOM 1528 O O . TYR A 1 197 ? -4.930 11.008 -0.489 1.00 89.31 197 TYR A O 1
ATOM 1536 N N . THR A 1 198 ? -5.973 9.151 0.243 1.00 85.88 198 THR A N 1
ATOM 1537 C CA . THR A 1 198 ? -4.943 8.683 1.163 1.00 85.88 198 THR A CA 1
ATOM 1538 C C . THR A 1 198 ? -4.116 7.603 0.477 1.00 85.88 198 THR A C 1
ATOM 1540 O O . THR A 1 198 ? -4.660 6.651 -0.087 1.00 85.88 198 THR A O 1
ATOM 1543 N N . ILE A 1 199 ? -2.791 7.742 0.532 1.00 89.94 199 ILE A N 1
ATOM 1544 C CA . ILE A 1 199 ? -1.892 6.656 0.144 1.00 89.94 199 ILE A CA 1
ATOM 1545 C C . ILE A 1 199 ? -1.922 5.594 1.240 1.00 89.94 199 ILE A C 1
ATOM 1547 O O . ILE A 1 199 ? -1.638 5.911 2.393 1.00 89.94 199 ILE A O 1
ATOM 1551 N N . ILE A 1 200 ? -2.237 4.354 0.874 1.00 90.50 200 ILE A N 1
ATOM 1552 C CA . ILE A 1 200 ? -2.094 3.197 1.765 1.00 90.50 200 ILE A CA 1
ATOM 1553 C C . ILE A 1 200 ? -0.937 2.317 1.289 1.00 90.50 200 ILE A C 1
ATOM 1555 O O . ILE A 1 200 ? -0.602 2.270 0.102 1.00 90.50 200 ILE A O 1
ATOM 1559 N N . SER A 1 201 ? -0.321 1.606 2.223 1.00 92.06 201 SER A N 1
ATOM 1560 C CA . SER A 1 201 ? 0.739 0.648 1.927 1.00 92.06 201 SER A CA 1
ATOM 1561 C C . SER A 1 201 ? 0.200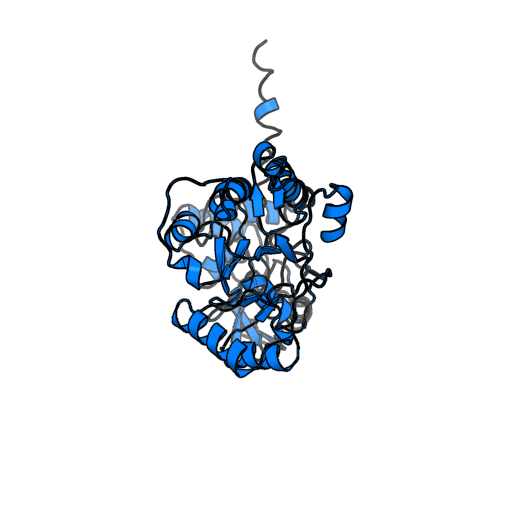 -0.610 1.239 1.00 92.06 201 SER A C 1
ATOM 1563 O O . SER A 1 201 ? -0.971 -0.981 1.359 1.00 92.06 201 SER A O 1
ATOM 1565 N N . THR A 1 202 ? 1.090 -1.335 0.560 1.00 96.06 202 THR A N 1
ATOM 1566 C CA . THR A 1 202 ? 0.752 -2.631 -0.043 1.00 96.06 202 THR A CA 1
ATOM 1567 C C . THR A 1 202 ? 0.303 -3.651 1.013 1.00 96.06 202 THR A C 1
ATOM 1569 O O . THR A 1 202 ? -0.611 -4.428 0.761 1.00 96.06 202 THR A O 1
ATOM 1572 N N . ASP A 1 203 ? 0.869 -3.623 2.225 1.00 91.44 203 ASP A N 1
ATOM 1573 C CA . ASP A 1 203 ? 0.424 -4.487 3.328 1.00 91.44 203 ASP A CA 1
ATOM 1574 C C . ASP A 1 203 ? -1.031 -4.208 3.738 1.00 91.44 203 ASP A C 1
ATOM 1576 O O . ASP A 1 203 ? -1.811 -5.142 3.940 1.00 91.44 203 ASP A O 1
ATOM 1580 N N . GLU A 1 204 ? -1.417 -2.932 3.811 1.00 90.31 204 GLU A N 1
ATOM 1581 C CA . GLU A 1 204 ? -2.795 -2.532 4.106 1.00 90.31 204 GLU A CA 1
ATOM 1582 C C . GLU A 1 204 ? -3.759 -2.953 2.998 1.00 90.31 204 GLU A C 1
ATOM 1584 O O . GLU A 1 204 ? -4.840 -3.455 3.303 1.00 90.31 204 GLU A O 1
ATOM 1589 N N . LEU A 1 205 ? -3.354 -2.830 1.728 1.00 95.25 205 LEU A N 1
ATOM 1590 C CA . LEU A 1 205 ? -4.135 -3.331 0.595 1.00 95.25 205 LEU A CA 1
ATOM 1591 C C . LEU A 1 205 ? -4.375 -4.842 0.702 1.00 95.25 205 LEU A C 1
ATOM 1593 O O . LEU A 1 205 ? -5.502 -5.300 0.525 1.00 95.25 205 LEU A O 1
ATOM 1597 N N . ILE A 1 206 ? -3.341 -5.631 1.012 1.00 96.06 206 ILE A N 1
ATOM 1598 C CA . ILE A 1 206 ? -3.486 -7.086 1.152 1.00 96.06 206 ILE A CA 1
ATOM 1599 C C . ILE A 1 206 ? -4.421 -7.440 2.315 1.00 96.06 206 ILE A C 1
ATOM 1601 O O . ILE A 1 206 ? -5.263 -8.330 2.171 1.00 96.06 206 ILE A O 1
ATOM 1605 N N . ALA A 1 207 ? -4.316 -6.746 3.449 1.00 86.69 207 ALA A N 1
ATOM 1606 C CA . ALA A 1 207 ? -5.233 -6.935 4.572 1.00 86.69 207 ALA A CA 1
ATOM 1607 C C . ALA A 1 207 ? -6.678 -6.532 4.208 1.00 86.69 207 ALA A C 1
ATOM 1609 O O . ALA A 1 207 ? -7.625 -7.230 4.577 1.00 86.69 207 ALA A O 1
ATOM 1610 N N . TYR A 1 208 ? -6.856 -5.465 3.422 1.00 90.00 208 TYR A N 1
ATOM 1611 C CA . TYR A 1 208 ? -8.154 -5.052 2.883 1.00 90.00 208 TYR A CA 1
ATOM 1612 C C . TYR A 1 208 ? -8.773 -6.108 1.964 1.00 90.00 208 TYR A C 1
ATOM 1614 O O . TYR A 1 208 ? -9.925 -6.494 2.166 1.00 90.00 208 TYR A O 1
ATOM 1622 N N . ILE A 1 209 ? -8.005 -6.653 1.014 1.00 92.56 209 ILE A N 1
ATOM 1623 C CA . ILE A 1 209 ? -8.469 -7.725 0.120 1.00 92.56 209 ILE A CA 1
ATOM 1624 C C . ILE A 1 209 ? -8.986 -8.917 0.933 1.00 92.56 209 ILE A C 1
ATOM 1626 O O . ILE A 1 209 ? -10.027 -9.489 0.614 1.00 92.56 209 ILE A O 1
ATOM 1630 N N . LYS A 1 210 ? -8.294 -9.274 2.017 1.00 86.38 210 LYS A N 1
ATOM 1631 C CA . LYS A 1 210 ? -8.693 -10.380 2.899 1.00 86.38 210 LYS A CA 1
ATOM 1632 C C . LYS A 1 210 ? -9.874 -10.047 3.818 1.00 86.38 210 LYS A C 1
ATOM 1634 O O . LYS A 1 210 ? -10.433 -10.952 4.433 1.00 86.38 210 LYS A O 1
ATOM 1639 N N . GLY A 1 211 ? -10.273 -8.778 3.909 1.00 80.00 211 GLY A N 1
ATOM 1640 C CA . GLY A 1 211 ? -11.282 -8.301 4.857 1.00 80.00 211 GLY A CA 1
ATOM 1641 C C . GLY A 1 211 ? -10.794 -8.280 6.310 1.00 80.00 211 GLY A C 1
ATOM 1642 O O . GLY A 1 211 ? -11.613 -8.314 7.227 1.00 80.00 211 GLY A O 1
ATOM 1643 N N . GLU A 1 212 ? -9.476 -8.258 6.512 1.00 79.56 212 GLU A N 1
ATOM 1644 C CA . GLU A 1 212 ? -8.799 -8.191 7.817 1.00 79.56 212 GLU A CA 1
ATOM 1645 C C . GLU A 1 212 ? -8.602 -6.736 8.281 1.00 79.56 212 GLU A C 1
ATOM 1647 O O . GLU A 1 212 ? -8.381 -6.476 9.464 1.0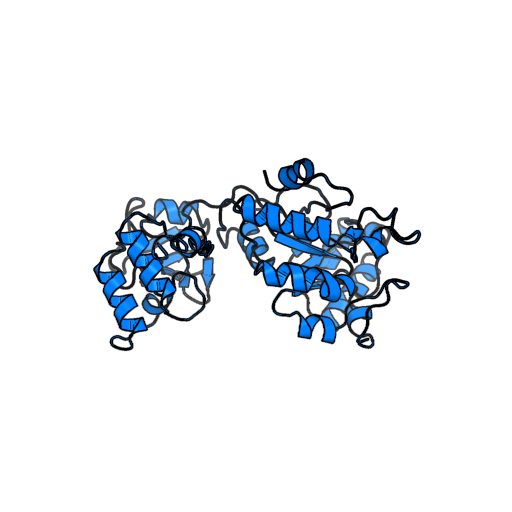0 79.56 212 GLU A O 1
ATOM 1652 N N . ARG A 1 213 ? -8.691 -5.780 7.348 1.00 82.06 213 ARG A N 1
ATOM 1653 C CA . ARG A 1 213 ? -8.543 -4.342 7.582 1.00 82.06 213 ARG A CA 1
ATOM 1654 C C . ARG A 1 213 ? -9.545 -3.563 6.733 1.00 82.06 213 ARG A C 1
ATOM 1656 O O . ARG A 1 213 ? -9.791 -3.905 5.580 1.00 82.06 213 ARG A O 1
ATOM 1663 N N . THR A 1 214 ? -10.124 -2.514 7.299 1.00 81.69 214 THR A N 1
ATOM 1664 C CA . THR A 1 214 ? -10.830 -1.490 6.508 1.00 81.69 214 THR A CA 1
ATOM 1665 C C . THR A 1 214 ? -9.850 -0.414 6.066 1.00 81.69 214 THR A C 1
ATOM 1667 O O . THR A 1 214 ? -8.753 -0.340 6.606 1.00 81.69 214 THR A O 1
ATOM 1670 N N . ILE A 1 215 ? -10.218 0.418 5.100 1.00 83.94 215 ILE A N 1
ATOM 1671 C CA . ILE A 1 215 ? -9.390 1.531 4.609 1.00 83.94 215 ILE A CA 1
ATOM 1672 C C . ILE A 1 215 ? -10.273 2.748 4.298 1.00 83.94 215 ILE A C 1
ATOM 1674 O O . ILE A 1 215 ? -11.472 2.566 4.048 1.00 83.94 215 ILE A O 1
ATOM 1678 N N . PRO A 1 216 ? -9.716 3.976 4.297 1.00 83.25 216 PRO A N 1
ATOM 1679 C CA . PRO A 1 216 ? -10.465 5.183 3.945 1.00 83.25 216 PRO A CA 1
ATOM 1680 C C . PRO A 1 216 ? -11.152 5.059 2.584 1.00 83.25 216 PRO A C 1
ATOM 1682 O O . PRO A 1 216 ? -10.574 4.483 1.665 1.00 83.25 216 PRO A O 1
ATOM 1685 N N . GLU A 1 217 ? -12.344 5.647 2.429 1.00 85.12 217 GLU A N 1
ATOM 1686 C CA . GLU A 1 217 ? -13.140 5.550 1.193 1.00 85.12 217 GLU A CA 1
ATOM 1687 C C . GLU A 1 217 ? -12.326 5.911 -0.061 1.00 85.12 217 GLU A C 1
ATOM 1689 O O . GLU A 1 217 ? -12.392 5.217 -1.073 1.00 85.12 217 GLU A O 1
ATOM 1694 N N . LYS A 1 218 ? -11.504 6.959 0.042 1.00 89.00 218 LYS A N 1
ATOM 1695 C CA . LYS A 1 218 ? -10.577 7.399 -0.999 1.00 89.00 218 LYS A CA 1
ATOM 1696 C C . LYS A 1 218 ? -9.163 6.932 -0.686 1.00 89.00 218 LYS A C 1
ATOM 1698 O O . LYS A 1 218 ? -8.344 7.702 -0.194 1.00 89.00 218 LYS A O 1
ATOM 1703 N N . SER A 1 219 ? -8.882 5.666 -0.960 1.00 92.56 219 SER A N 1
ATOM 1704 C CA . SER A 1 219 ? -7.538 5.096 -0.832 1.00 92.56 219 SER A CA 1
ATOM 1705 C C . SER A 1 219 ? -6.927 4.827 -2.200 1.00 92.56 219 SER A C 1
ATOM 1707 O O . SER A 1 219 ? -7.643 4.504 -3.142 1.00 92.56 219 SER A O 1
ATOM 1709 N N . VAL A 1 220 ? -5.607 4.941 -2.322 1.00 97.31 220 VAL A N 1
ATOM 1710 C CA . VAL A 1 220 ? -4.858 4.563 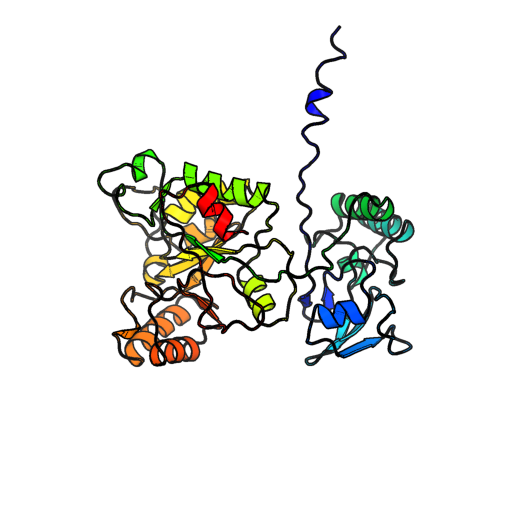-3.530 1.00 97.31 220 VAL A CA 1
ATOM 1711 C C . VAL A 1 220 ? -3.502 3.985 -3.137 1.00 97.31 220 VAL A C 1
ATOM 1713 O O . VAL A 1 220 ? -2.924 4.369 -2.121 1.00 97.31 220 VAL A O 1
ATOM 1716 N N . VAL A 1 221 ? -2.990 3.054 -3.939 1.00 98.56 221 VAL A N 1
ATOM 1717 C CA . VAL A 1 221 ? -1.669 2.439 -3.743 1.00 98.56 221 VAL A CA 1
ATOM 1718 C C . VAL A 1 221 ? -0.730 2.851 -4.866 1.00 98.56 221 VAL A C 1
ATOM 1720 O O . VAL A 1 221 ? -1.131 2.905 -6.029 1.00 98.56 221 VAL A O 1
ATOM 1723 N N . LEU A 1 222 ? 0.532 3.113 -4.523 1.00 98.81 222 LEU A N 1
ATOM 1724 C CA . LEU A 1 222 ? 1.593 3.430 -5.477 1.00 98.81 222 LEU A CA 1
ATOM 1725 C C . LEU A 1 222 ? 2.572 2.258 -5.590 1.00 98.81 222 LEU A C 1
ATOM 1727 O O . LEU A 1 222 ? 3.199 1.846 -4.608 1.00 98.81 222 LEU A O 1
ATOM 1731 N N . ASN A 1 223 ? 2.724 1.724 -6.797 1.00 98.75 223 ASN A N 1
ATOM 1732 C CA . ASN A 1 223 ? 3.679 0.675 -7.123 1.00 98.75 223 ASN A CA 1
ATOM 1733 C C . ASN A 1 223 ? 4.623 1.116 -8.244 1.00 98.75 223 ASN A C 1
ATOM 1735 O O . ASN A 1 223 ? 4.239 1.871 -9.138 1.00 98.75 223 ASN A O 1
ATOM 1739 N N . PHE A 1 224 ? 5.851 0.614 -8.191 1.00 98.81 224 PHE A N 1
ATOM 1740 C CA . PHE A 1 224 ? 6.864 0.763 -9.227 1.00 98.81 224 PHE A CA 1
ATOM 1741 C C . PHE A 1 224 ? 7.413 -0.610 -9.589 1.00 98.81 224 PHE A C 1
ATOM 1743 O O . PHE A 1 224 ? 7.708 -1.381 -8.682 1.00 98.81 224 PHE A O 1
ATOM 1750 N N . ASP A 1 225 ? 7.586 -0.900 -10.872 1.00 98.44 225 ASP A N 1
ATOM 1751 C CA . ASP A 1 225 ? 8.203 -2.152 -11.321 1.00 98.44 225 ASP A CA 1
ATOM 1752 C C . ASP A 1 225 ? 9.643 -1.927 -11.820 1.00 98.44 225 ASP A C 1
ATOM 1754 O O . ASP A 1 225 ? 10.131 -0.796 -11.915 1.00 98.44 225 ASP A O 1
ATOM 1758 N N . ASP A 1 226 ? 10.326 -3.034 -12.102 1.00 96.94 226 ASP A N 1
ATOM 1759 C CA . ASP A 1 226 ? 11.699 -3.189 -12.603 1.00 96.94 226 ASP A CA 1
ATOM 1760 C C . ASP A 1 226 ? 12.818 -2.808 -11.627 1.00 96.94 226 ASP A C 1
ATOM 1762 O O . ASP A 1 226 ? 13.886 -3.424 -11.642 1.00 96.94 226 ASP A O 1
ATOM 1766 N N . GLY A 1 227 ? 12.579 -1.856 -10.726 1.00 96.19 227 GLY A N 1
ATOM 1767 C CA . GLY A 1 227 ? 13.576 -1.418 -9.755 1.00 96.19 227 GLY A CA 1
ATOM 1768 C C . GLY A 1 227 ? 14.594 -0.454 -10.344 1.00 96.19 227 GLY A C 1
ATOM 1769 O O . GLY A 1 227 ? 15.796 -0.609 -10.127 1.00 96.19 227 GLY A O 1
ATOM 1770 N N . TYR A 1 228 ? 14.145 0.552 -11.095 1.00 97.00 228 TYR A N 1
ATOM 1771 C CA . TYR A 1 228 ? 15.047 1.536 -11.683 1.00 97.00 228 TYR A CA 1
ATOM 1772 C C . TYR A 1 228 ? 15.600 2.512 -10.644 1.00 97.00 228 TYR A C 1
ATOM 1774 O O . TYR A 1 228 ? 14.886 3.086 -9.823 1.00 97.00 228 TYR A O 1
ATOM 1782 N N . LYS A 1 229 ? 16.896 2.816 -10.745 1.00 96.88 229 LYS A N 1
ATOM 1783 C CA . LYS A 1 229 ? 17.558 3.813 -9.889 1.00 96.88 229 LYS A CA 1
ATOM 1784 C C . LYS A 1 229 ? 16.941 5.207 -10.018 1.00 96.88 229 LYS A C 1
ATOM 1786 O O . LYS A 1 229 ? 16.957 6.009 -9.094 1.00 96.88 229 LYS A O 1
ATOM 1791 N N . SER A 1 230 ? 16.325 5.496 -11.157 1.00 97.12 230 SER A N 1
ATOM 1792 C CA . SER A 1 230 ? 15.566 6.727 -11.347 1.00 97.12 230 SER A CA 1
ATOM 1793 C C . SER A 1 230 ? 14.432 6.918 -10.332 1.00 97.12 230 SER A C 1
ATOM 1795 O O . SER A 1 230 ? 14.025 8.048 -10.070 1.00 97.12 230 SER A O 1
ATOM 1797 N N . ASN A 1 231 ? 13.890 5.828 -9.770 1.00 97.88 231 ASN A N 1
ATOM 1798 C CA . ASN A 1 231 ? 12.840 5.909 -8.760 1.00 97.88 231 ASN A CA 1
ATOM 1799 C C . ASN A 1 231 ? 13.381 6.535 -7.474 1.00 97.88 231 ASN A C 1
ATOM 1801 O O . ASN A 1 231 ? 12.760 7.449 -6.934 1.00 97.88 231 ASN A O 1
ATOM 1805 N N . THR A 1 232 ? 14.563 6.120 -7.022 1.00 97.00 232 THR A N 1
ATOM 1806 C CA . THR A 1 232 ? 15.216 6.714 -5.849 1.00 97.00 232 THR A CA 1
ATOM 1807 C C . THR A 1 232 ? 15.791 8.098 -6.147 1.00 97.00 232 THR A C 1
ATOM 1809 O O . THR A 1 232 ? 15.711 8.976 -5.295 1.00 97.00 232 THR A O 1
ATOM 1812 N N . GLU A 1 233 ? 16.297 8.335 -7.358 1.00 97.00 233 GLU A N 1
ATOM 1813 C CA . GLU A 1 233 ? 16.857 9.637 -7.746 1.00 97.00 233 GLU A CA 1
ATOM 1814 C C . GLU A 1 233 ? 15.778 10.729 -7.876 1.00 97.00 233 GLU A C 1
ATOM 1816 O O . GLU A 1 233 ? 15.941 11.837 -7.365 1.00 97.00 233 GLU A O 1
ATOM 1821 N N . TYR A 1 234 ? 14.658 10.430 -8.547 1.00 98.12 234 TYR A N 1
ATOM 1822 C CA . TYR A 1 234 ? 13.692 11.451 -8.970 1.00 98.12 234 TYR A CA 1
ATOM 1823 C C . TYR A 1 234 ? 12.302 11.305 -8.350 1.00 98.12 234 TYR A C 1
ATOM 1825 O O . TYR A 1 234 ? 11.657 12.317 -8.071 1.00 98.12 234 TYR A O 1
ATOM 1833 N N . ALA A 1 235 ? 11.823 10.079 -8.112 1.00 98.31 235 ALA A N 1
ATOM 1834 C CA . ALA A 1 235 ? 10.499 9.874 -7.522 1.00 98.31 235 ALA A CA 1
ATOM 1835 C C . ALA A 1 235 ? 10.524 10.056 -5.997 1.00 98.31 235 ALA A C 1
ATOM 1837 O O . ALA A 1 235 ? 9.643 10.723 -5.457 1.00 98.31 235 ALA A O 1
ATOM 1838 N N . ALA A 1 236 ? 11.544 9.531 -5.304 1.00 98.00 236 ALA A N 1
ATOM 1839 C CA . ALA A 1 236 ? 11.644 9.597 -3.843 1.00 98.00 236 ALA A CA 1
ATOM 1840 C C . ALA A 1 236 ? 11.597 11.028 -3.274 1.00 98.00 236 ALA A C 1
ATOM 1842 O O . ALA A 1 236 ? 10.845 11.244 -2.322 1.00 98.00 236 ALA A O 1
ATOM 1843 N N . PRO A 1 237 ? 12.323 12.032 -3.819 1.00 97.75 237 PRO A N 1
ATOM 1844 C CA . PRO A 1 237 ? 12.213 13.406 -3.328 1.00 97.75 237 PRO A CA 1
ATOM 1845 C C . PRO A 1 237 ? 10.793 13.962 -3.455 1.00 97.75 237 PRO A C 1
ATOM 1847 O O . PRO A 1 237 ? 10.307 14.594 -2.523 1.00 97.75 237 PRO A O 1
ATOM 1850 N N . ILE A 1 238 ? 10.109 13.669 -4.567 1.00 97.75 238 ILE A N 1
ATOM 1851 C CA . ILE A 1 238 ? 8.726 14.099 -4.788 1.00 97.75 238 ILE A CA 1
ATOM 1852 C C . ILE A 1 238 ? 7.810 13.405 -3.779 1.00 97.75 238 ILE A C 1
ATOM 1854 O O . ILE A 1 238 ? 7.092 14.090 -3.068 1.00 97.75 238 ILE A O 1
ATOM 1858 N N . LEU A 1 239 ? 7.870 12.077 -3.640 1.00 94.12 239 LEU A N 1
ATOM 1859 C CA . LEU A 1 239 ? 7.065 11.337 -2.657 1.00 94.12 239 LEU A CA 1
ATOM 1860 C C . LEU A 1 239 ? 7.238 11.892 -1.234 1.00 94.12 239 LEU A C 1
ATOM 1862 O O . LEU A 1 239 ? 6.252 12.118 -0.532 1.00 94.12 239 LEU A O 1
ATOM 1866 N N . ARG A 1 240 ? 8.477 12.209 -0.846 1.00 92.50 240 ARG A N 1
ATOM 1867 C CA . ARG A 1 240 ? 8.817 12.775 0.465 1.00 92.50 240 ARG A CA 1
ATOM 1868 C C . ARG A 1 240 ? 8.188 14.146 0.710 1.00 92.50 240 ARG A C 1
ATOM 1870 O O . ARG A 1 240 ? 7.748 14.414 1.822 1.00 92.50 240 ARG A O 1
ATOM 1877 N N . GLU A 1 241 ? 8.094 14.998 -0.312 1.00 89.19 241 GLU A N 1
ATOM 1878 C CA . GLU A 1 241 ? 7.408 16.296 -0.204 1.00 89.19 241 GLU A CA 1
ATOM 1879 C C . GLU A 1 241 ? 5.906 16.158 0.086 1.00 89.19 241 GLU A C 1
ATOM 1881 O O . GLU A 1 241 ? 5.325 17.036 0.725 1.00 89.19 241 GLU A O 1
ATOM 1886 N N . PHE A 1 242 ? 5.279 15.068 -0.367 1.00 87.31 242 PHE A N 1
ATOM 1887 C CA . PHE A 1 242 ? 3.864 14.774 -0.118 1.00 87.31 242 PHE A CA 1
ATOM 1888 C C . PHE A 1 242 ? 3.640 13.874 1.108 1.00 87.31 242 PHE A C 1
ATOM 1890 O O . PHE A 1 242 ? 2.494 13.673 1.503 1.00 87.31 242 PHE A O 1
ATOM 1897 N N . GLY A 1 243 ? 4.706 13.347 1.723 1.00 83.75 243 GLY A N 1
ATOM 1898 C CA . GLY A 1 243 ? 4.608 12.355 2.798 1.00 83.75 243 GLY A CA 1
ATOM 1899 C C . GLY A 1 243 ? 4.062 11.006 2.319 1.00 83.75 243 GLY A C 1
ATOM 1900 O O . GLY A 1 243 ? 3.388 10.313 3.074 1.00 83.75 243 GLY A O 1
ATOM 1901 N N . TYR A 1 244 ? 4.292 10.660 1.053 1.00 92.19 244 TYR A N 1
ATOM 1902 C CA . TYR A 1 244 ? 3.773 9.449 0.423 1.00 92.19 244 TYR A CA 1
ATOM 1903 C C . TYR A 1 244 ? 4.794 8.316 0.442 1.00 92.19 244 TYR A C 1
ATOM 1905 O O . TYR A 1 244 ? 6.000 8.540 0.351 1.00 92.19 244 TYR A O 1
ATOM 1913 N N . GLN A 1 245 ? 4.282 7.088 0.510 1.00 91.75 245 GLN A N 1
ATOM 1914 C CA . GLN A 1 245 ? 5.068 5.862 0.435 1.00 91.75 245 GLN A CA 1
ATOM 1915 C C . GLN A 1 245 ? 4.631 5.013 -0.758 1.00 91.75 245 GLN A C 1
ATOM 1917 O O . GLN A 1 245 ? 3.497 5.103 -1.225 1.00 91.75 245 GLN A O 1
ATOM 1922 N N . ALA A 1 246 ? 5.537 4.182 -1.257 1.00 97.62 246 ALA A N 1
ATOM 1923 C CA . ALA A 1 246 ? 5.295 3.297 -2.383 1.00 97.62 246 ALA A CA 1
ATOM 1924 C C . ALA A 1 246 ? 6.052 1.970 -2.229 1.00 97.62 246 ALA A C 1
ATOM 1926 O O . ALA A 1 246 ? 6.970 1.826 -1.414 1.00 97.62 246 ALA A O 1
ATOM 1927 N N . THR A 1 247 ? 5.675 0.988 -3.040 1.00 98.69 247 THR A N 1
ATOM 1928 C CA . THR A 1 247 ? 6.372 -0.302 -3.137 1.00 98.69 247 THR A CA 1
ATOM 1929 C C . THR A 1 247 ? 7.049 -0.425 -4.495 1.00 98.69 247 THR A C 1
ATOM 1931 O O . THR A 1 247 ? 6.427 -0.135 -5.513 1.00 98.69 247 THR A O 1
ATOM 1934 N N . ILE A 1 248 ? 8.309 -0.856 -4.509 1.00 98.50 248 ILE A N 1
ATOM 1935 C CA . ILE A 1 248 ? 9.070 -1.167 -5.718 1.00 98.50 248 ILE A CA 1
ATOM 1936 C C . ILE A 1 248 ? 9.225 -2.684 -5.844 1.00 98.50 248 ILE A C 1
ATOM 1938 O O . ILE A 1 248 ? 9.750 -3.331 -4.939 1.00 98.50 248 ILE A O 1
ATOM 1942 N N . PHE A 1 249 ? 8.808 -3.247 -6.972 1.00 98.44 249 PHE A N 1
ATOM 1943 C CA . PHE A 1 249 ? 9.051 -4.628 -7.366 1.00 98.44 249 PHE A CA 1
ATOM 1944 C C . PHE A 1 249 ? 10.275 -4.659 -8.281 1.00 98.44 249 PHE A C 1
ATOM 1946 O O . PHE A 1 249 ? 10.196 -4.247 -9.433 1.00 98.44 249 PHE A O 1
ATOM 1953 N N . SER A 1 250 ? 11.416 -5.132 -7.778 1.00 96.69 250 SER A N 1
ATOM 1954 C CA . SER A 1 250 ? 12.673 -5.107 -8.545 1.00 96.69 250 SER A CA 1
ATOM 1955 C C . SER A 1 250 ? 13.017 -6.475 -9.109 1.00 96.69 250 SER A C 1
ATOM 1957 O O . SER A 1 250 ? 12.719 -7.511 -8.505 1.00 96.69 250 SER A O 1
ATOM 1959 N N . VAL A 1 251 ? 13.739 -6.477 -10.229 1.00 96.50 251 VAL A N 1
ATOM 1960 C CA . VAL A 1 251 ? 14.590 -7.617 -10.577 1.00 96.50 251 VAL A CA 1
ATOM 1961 C C . VAL A 1 251 ? 15.705 -7.674 -9.530 1.00 96.50 251 VAL A C 1
ATOM 1963 O O . VAL A 1 251 ? 16.443 -6.707 -9.339 1.00 96.50 251 VAL A O 1
ATOM 1966 N N . ILE A 1 252 ? 15.786 -8.773 -8.783 1.00 95.69 252 ILE A N 1
ATOM 1967 C CA . ILE A 1 252 ? 16.550 -8.827 -7.531 1.00 95.69 252 ILE A CA 1
ATOM 1968 C C . ILE A 1 252 ? 18.057 -8.963 -7.756 1.00 95.69 252 ILE A C 1
ATOM 1970 O O . ILE A 1 252 ? 18.833 -8.475 -6.944 1.00 95.69 252 ILE A O 1
ATOM 1974 N N . GLN A 1 253 ? 18.533 -9.577 -8.838 1.00 94.44 253 GLN A N 1
ATOM 1975 C CA . GLN A 1 253 ? 19.979 -9.717 -9.028 1.00 94.44 253 GLN A CA 1
ATOM 1976 C C . GLN A 1 253 ? 20.702 -8.358 -9.165 1.00 94.44 253 GLN A C 1
ATOM 1978 O O . GLN A 1 253 ? 21.712 -8.183 -8.473 1.00 94.44 253 GLN A O 1
ATOM 1983 N N . PRO A 1 254 ? 20.217 -7.381 -9.963 1.00 91.00 254 PRO A N 1
ATOM 1984 C CA . PRO A 1 254 ? 20.805 -6.040 -10.014 1.00 91.00 254 PRO A CA 1
ATOM 1985 C C . PRO A 1 254 ? 20.831 -5.288 -8.674 1.00 91.00 254 PRO A C 1
ATOM 1987 O O . PRO A 1 254 ? 21.703 -4.442 -8.479 1.00 91.00 254 PRO A O 1
ATOM 1990 N N . PHE A 1 255 ? 19.939 -5.627 -7.736 1.00 87.31 255 PHE A N 1
ATOM 1991 C CA . PHE A 1 255 ? 19.867 -5.023 -6.398 1.00 87.31 255 PHE A CA 1
ATOM 1992 C C . PHE A 1 255 ? 21.165 -5.179 -5.590 1.00 87.31 255 PHE A C 1
ATOM 1994 O O . PHE A 1 255 ? 21.512 -4.321 -4.779 1.00 87.31 255 PHE A O 1
ATOM 2001 N N . PHE A 1 256 ? 21.920 -6.249 -5.851 1.00 89.25 256 PHE A N 1
ATOM 2002 C CA . PHE A 1 256 ? 23.219 -6.521 -5.225 1.00 89.25 256 PHE A CA 1
ATOM 2003 C C . PHE A 1 256 ? 24.408 -6.020 -6.064 1.00 89.25 256 PHE A C 1
ATOM 2005 O O . PHE A 1 256 ? 25.547 -6.442 -5.857 1.00 89.25 256 PHE A O 1
ATOM 2012 N N . GLY A 1 257 ? 24.146 -5.156 -7.049 1.00 88.19 257 GLY A N 1
ATOM 2013 C CA . GLY A 1 257 ? 25.162 -4.481 -7.849 1.00 88.19 257 GLY A CA 1
ATOM 2014 C C . GLY A 1 257 ? 25.934 -3.408 -7.074 1.00 88.19 257 GLY A C 1
ATOM 2015 O O . GLY A 1 257 ? 25.674 -3.122 -5.906 1.00 88.19 257 GLY A O 1
ATOM 2016 N N . ASN A 1 258 ? 26.907 -2.788 -7.745 1.00 88.38 258 ASN A N 1
ATOM 2017 C CA . ASN A 1 258 ? 27.689 -1.709 -7.145 1.00 88.38 258 ASN A CA 1
ATOM 2018 C C . ASN A 1 258 ? 26.860 -0.425 -7.063 1.00 88.38 258 ASN A C 1
ATOM 2020 O O . ASN A 1 258 ? 26.328 0.036 -8.072 1.00 88.38 258 ASN A O 1
ATOM 2024 N N . PHE A 1 259 ? 26.822 0.183 -5.878 1.00 90.00 259 PHE A N 1
ATOM 2025 C CA . PHE A 1 259 ? 26.250 1.512 -5.710 1.00 90.00 259 PHE A CA 1
ATOM 2026 C C . PHE A 1 259 ? 27.067 2.545 -6.492 1.00 90.00 259 PHE A C 1
ATOM 2028 O O . PHE A 1 259 ? 28.283 2.670 -6.325 1.00 90.00 259 PHE A O 1
ATOM 2035 N N . GLU A 1 260 ? 26.379 3.329 -7.311 1.00 89.00 260 GLU A N 1
ATOM 2036 C CA . GLU A 1 260 ? 26.949 4.471 -8.016 1.00 89.00 260 GLU A CA 1
ATOM 2037 C C . GLU A 1 260 ? 26.357 5.746 -7.419 1.00 89.00 260 GLU A C 1
ATOM 2039 O O . GLU A 1 260 ? 25.147 5.842 -7.262 1.00 89.00 260 GLU A O 1
ATOM 2044 N N . LEU A 1 261 ? 27.163 6.758 -7.100 1.00 87.56 261 LEU A N 1
ATOM 2045 C CA . LEU A 1 261 ? 26.617 7.979 -6.491 1.00 87.56 261 LEU A CA 1
ATOM 2046 C C . LEU A 1 261 ? 25.796 8.815 -7.483 1.00 87.56 261 LEU A C 1
ATOM 2048 O O . LEU A 1 261 ? 24.805 9.428 -7.108 1.00 87.56 261 LEU A O 1
ATOM 2052 N N . HIS A 1 262 ? 26.221 8.859 -8.743 1.00 88.50 262 HIS A N 1
ATOM 2053 C CA . HIS A 1 262 ? 25.589 9.687 -9.765 1.00 88.50 262 HIS A CA 1
ATOM 2054 C C . HIS A 1 262 ? 24.675 8.843 -10.653 1.00 88.50 262 HIS A C 1
ATOM 2056 O O . HIS A 1 262 ? 24.998 7.704 -11.003 1.00 88.50 262 HIS A O 1
ATOM 2062 N N . TYR A 1 263 ? 23.515 9.390 -11.002 1.00 91.00 263 TYR A N 1
ATOM 2063 C CA . TYR A 1 263 ? 22.661 8.827 -12.039 1.00 91.00 263 TYR A CA 1
ATOM 2064 C C . TYR A 1 263 ? 23.201 9.204 -13.426 1.00 91.00 263 TYR A C 1
ATOM 2066 O O . TYR A 1 263 ? 23.622 10.338 -13.656 1.00 91.00 263 TYR A O 1
ATOM 2074 N N . ASN A 1 264 ? 23.199 8.247 -14.348 1.00 90.12 264 ASN A N 1
ATOM 2075 C CA . ASN A 1 264 ? 23.608 8.406 -15.734 1.00 90.12 264 ASN A CA 1
ATOM 2076 C C . ASN A 1 264 ? 22.403 8.172 -16.655 1.00 90.12 264 ASN A C 1
ATOM 2078 O O . ASN A 1 264 ? 22.052 7.031 -16.967 1.00 90.12 264 ASN A O 1
ATOM 2082 N N . PHE A 1 265 ? 21.820 9.267 -17.145 1.00 84.50 265 PHE A N 1
ATOM 2083 C CA . PHE A 1 265 ? 20.630 9.256 -18.002 1.00 84.50 265 PHE A CA 1
ATOM 2084 C C . PHE A 1 265 ? 20.827 8.500 -19.335 1.00 84.50 265 PHE A C 1
ATOM 2086 O O . PHE A 1 265 ? 19.860 7.997 -19.924 1.00 84.50 265 PHE A O 1
ATOM 2093 N N . ASP A 1 266 ? 22.076 8.346 -19.791 1.00 83.19 266 ASP A N 1
ATOM 2094 C CA . ASP A 1 266 ? 22.429 7.595 -20.999 1.00 83.19 266 ASP A CA 1
ATOM 2095 C C . ASP A 1 266 ? 22.427 6.074 -20.787 1.00 83.19 266 ASP A C 1
ATOM 2097 O O . ASP A 1 266 ? 22.543 5.312 -21.751 1.00 83.19 266 ASP A O 1
ATOM 2101 N N . SER A 1 267 ? 22.174 5.587 -19.570 1.00 86.25 267 SER A N 1
ATOM 2102 C CA . SER A 1 267 ? 22.075 4.158 -19.241 1.00 86.25 267 SER A CA 1
ATOM 2103 C C . SER A 1 267 ? 20.807 3.837 -18.448 1.00 86.25 267 SER A C 1
ATOM 2105 O O . SER A 1 267 ? 20.303 4.671 -17.706 1.00 86.25 267 SER A O 1
ATOM 2107 N N . LEU A 1 268 ? 20.258 2.633 -18.628 1.00 88.94 268 LEU A N 1
ATOM 2108 C CA . LEU A 1 268 ? 19.192 2.143 -17.754 1.00 88.94 268 LEU A CA 1
ATOM 2109 C C . LEU A 1 268 ? 19.854 1.494 -16.535 1.00 88.94 268 LEU A C 1
ATOM 2111 O O . LEU A 1 268 ? 20.506 0.460 -16.664 1.00 88.94 268 LEU A O 1
ATOM 2115 N N . GLN A 1 269 ? 19.745 2.146 -15.380 1.00 93.56 269 GLN A N 1
ATOM 2116 C CA . GLN A 1 269 ? 20.342 1.695 -14.122 1.00 93.56 269 GLN A CA 1
ATOM 2117 C C . GLN A 1 269 ? 19.264 1.147 -13.192 1.00 93.56 269 GLN A C 1
ATOM 2119 O O . GLN A 1 269 ? 18.182 1.728 -13.079 1.00 93.56 269 GLN A O 1
ATOM 2124 N N . HIS A 1 270 ? 19.600 0.077 -12.481 1.00 95.12 270 HIS A N 1
ATOM 2125 C CA . HIS A 1 270 ? 18.767 -0.497 -11.432 1.00 95.12 270 HIS A CA 1
ATOM 2126 C C . HIS A 1 270 ? 19.233 0.006 -10.067 1.00 95.12 270 HIS A C 1
ATOM 2128 O O . HIS A 1 270 ? 20.410 0.328 -9.886 1.00 95.12 270 HIS A O 1
ATOM 2134 N N . LEU A 1 271 ? 18.297 0.118 -9.134 1.00 94.81 271 LEU A N 1
ATOM 2135 C CA . LEU A 1 271 ? 18.576 0.501 -7.760 1.00 94.81 271 LEU A CA 1
ATOM 2136 C C . LEU A 1 271 ? 19.302 -0.635 -7.036 1.00 94.81 271 LEU A C 1
ATOM 2138 O O . LEU A 1 271 ? 19.078 -1.811 -7.316 1.00 94.81 271 LEU A O 1
ATOM 2142 N N . THR A 1 272 ? 20.147 -0.264 -6.085 1.00 95.69 272 THR A N 1
ATOM 2143 C CA . THR A 1 272 ? 20.878 -1.186 -5.214 1.00 95.69 272 THR A CA 1
ATOM 2144 C C . THR A 1 272 ? 20.320 -1.184 -3.789 1.00 95.69 272 THR A C 1
ATOM 2146 O O . THR A 1 272 ? 19.526 -0.318 -3.412 1.00 95.69 272 THR A O 1
ATOM 2149 N N . GLU A 1 273 ? 20.795 -2.103 -2.950 1.00 93.75 273 GLU A N 1
ATOM 2150 C CA . GLU A 1 273 ? 20.488 -2.124 -1.512 1.00 93.75 273 GLU A CA 1
ATOM 2151 C C . GLU A 1 273 ? 20.784 -0.788 -0.814 1.00 93.75 273 GLU A C 1
ATOM 2153 O O . GLU A 1 273 ? 20.009 -0.330 0.032 1.00 93.75 273 GLU A O 1
ATOM 2158 N N . GLN A 1 274 ? 21.871 -0.115 -1.204 1.00 94.75 274 GLN A N 1
ATOM 2159 C CA . GLN A 1 274 ? 22.223 1.192 -0.657 1.00 94.75 274 GLN A CA 1
ATOM 2160 C C . GLN A 1 274 ? 21.247 2.287 -1.114 1.00 94.75 274 GLN A C 1
ATOM 2162 O O . GLN A 1 274 ? 20.880 3.141 -0.304 1.00 94.75 274 GLN A O 1
ATOM 2167 N N . ASP A 1 275 ? 20.800 2.262 -2.377 1.00 96.25 275 ASP A N 1
ATOM 2168 C CA . ASP A 1 275 ? 19.796 3.208 -2.887 1.00 96.25 275 ASP A CA 1
ATOM 2169 C C . ASP A 1 275 ? 18.482 3.088 -2.105 1.00 96.25 275 ASP A C 1
ATOM 2171 O O . ASP A 1 275 ? 17.910 4.104 -1.698 1.00 96.25 275 ASP A O 1
ATOM 2175 N N . LEU A 1 276 ? 18.031 1.854 -1.855 1.00 93.44 276 LEU A N 1
ATOM 2176 C CA . LEU A 1 276 ? 16.824 1.587 -1.077 1.00 93.44 276 LEU A CA 1
ATOM 2177 C C . LEU A 1 276 ? 16.999 1.978 0.394 1.00 93.44 276 LEU A C 1
ATOM 2179 O O . LEU A 1 276 ? 16.124 2.626 0.955 1.00 93.44 276 LEU A O 1
ATOM 2183 N N . THR A 1 277 ? 18.134 1.644 1.015 1.00 94.06 277 THR A N 1
ATOM 2184 C CA . THR A 1 277 ? 18.422 2.011 2.414 1.00 94.06 277 THR A CA 1
ATOM 2185 C C . THR A 1 277 ? 18.318 3.524 2.615 1.00 94.06 277 THR A C 1
ATOM 2187 O O . THR A 1 277 ? 17.676 3.985 3.562 1.00 94.06 277 THR A O 1
ATOM 2190 N N . ASN A 1 278 ? 18.865 4.299 1.673 1.00 95.06 278 ASN A N 1
ATOM 2191 C CA . ASN A 1 278 ? 18.821 5.762 1.686 1.00 95.06 278 ASN A CA 1
ATOM 2192 C C . ASN A 1 278 ? 17.413 6.346 1.455 1.00 95.06 278 ASN A C 1
ATOM 2194 O O . ASN A 1 278 ? 17.213 7.534 1.693 1.00 95.06 278 ASN A O 1
ATOM 2198 N N . ASN A 1 279 ? 16.457 5.539 0.984 1.00 95.50 279 ASN A N 1
ATOM 2199 C CA . ASN A 1 279 ? 15.088 5.949 0.653 1.00 95.50 279 ASN A CA 1
ATOM 2200 C C . ASN A 1 279 ? 14.025 5.055 1.314 1.00 95.50 279 ASN A C 1
ATOM 2202 O O . ASN A 1 279 ? 12.891 4.966 0.841 1.00 95.50 279 ASN A O 1
ATOM 2206 N N . SER A 1 280 ? 14.390 4.398 2.417 1.00 92.94 280 SER A N 1
ATOM 2207 C CA . SER A 1 280 ? 13.520 3.475 3.158 1.00 92.94 280 SER A CA 1
ATOM 2208 C C . SER A 1 280 ? 12.346 4.174 3.851 1.00 92.94 280 SER A C 1
ATOM 2210 O O . SER A 1 280 ? 11.410 3.522 4.303 1.00 92.94 280 SER A O 1
ATOM 2212 N N . ASP A 1 281 ? 12.373 5.505 3.909 1.00 87.12 281 ASP A N 1
ATOM 2213 C CA . ASP A 1 281 ? 11.280 6.337 4.397 1.00 87.12 281 ASP A CA 1
ATOM 2214 C C . ASP A 1 281 ? 10.107 6.439 3.407 1.00 87.12 281 ASP A C 1
ATOM 2216 O O . ASP A 1 281 ? 8.971 6.655 3.833 1.00 87.12 281 ASP A O 1
ATOM 2220 N N . VAL A 1 282 ? 10.363 6.250 2.106 1.00 92.12 282 VAL A N 1
ATOM 2221 C CA . VAL A 1 282 ? 9.352 6.364 1.038 1.00 92.12 282 VAL A CA 1
ATOM 2222 C C . VAL A 1 282 ? 9.174 5.093 0.211 1.00 92.12 282 VAL A C 1
ATOM 2224 O O . VAL A 1 282 ? 8.133 4.940 -0.425 1.00 92.12 282 VAL A O 1
ATOM 2227 N N . PHE A 1 283 ? 10.142 4.174 0.215 1.00 97.38 283 PHE A N 1
ATOM 2228 C CA . PHE A 1 283 ? 10.078 2.946 -0.572 1.00 97.38 283 PHE A CA 1
ATOM 2229 C C . PHE A 1 283 ? 10.229 1.678 0.261 1.00 97.38 283 PHE A C 1
ATOM 2231 O O . PHE A 1 283 ? 11.098 1.551 1.120 1.00 97.38 283 PHE A O 1
ATOM 2238 N N . THR A 1 284 ? 9.403 0.698 -0.090 1.00 96.25 284 THR A N 1
ATOM 2239 C CA . THR A 1 284 ? 9.523 -0.707 0.314 1.00 96.25 284 THR A CA 1
ATOM 2240 C C . THR A 1 284 ? 9.874 -1.559 -0.903 1.00 96.25 284 THR A C 1
ATOM 2242 O O . THR A 1 284 ? 9.500 -1.207 -2.018 1.00 96.25 284 THR A O 1
ATOM 2245 N N . GLN A 1 285 ? 10.593 -2.663 -0.706 1.00 96.19 285 GLN A N 1
ATOM 2246 C CA . GLN A 1 285 ? 11.099 -3.517 -1.784 1.00 96.19 285 GLN A CA 1
ATOM 2247 C C . GLN A 1 285 ? 10.408 -4.880 -1.787 1.00 96.19 285 GLN A C 1
ATOM 2249 O O . GLN A 1 285 ? 10.303 -5.536 -0.754 1.00 96.19 285 GLN A O 1
ATOM 2254 N N . GLU A 1 286 ? 9.989 -5.318 -2.968 1.00 97.88 286 GLU A N 1
ATOM 2255 C CA . GLU A 1 286 ? 9.345 -6.606 -3.231 1.00 97.88 286 GLU A CA 1
ATOM 2256 C C . GLU A 1 286 ? 9.893 -7.224 -4.533 1.00 97.88 286 GLU A C 1
ATOM 2258 O O . GLU A 1 286 ? 10.764 -6.652 -5.190 1.00 97.88 286 GLU A O 1
ATOM 2263 N N . CYS A 1 287 ? 9.451 -8.422 -4.905 1.00 96.12 287 CYS A N 1
ATOM 2264 C CA . CYS A 1 287 ? 10.078 -9.184 -5.986 1.00 96.12 287 CYS A CA 1
ATOM 2265 C C . CYS A 1 287 ? 9.368 -8.970 -7.328 1.00 96.12 287 CYS A C 1
ATOM 2267 O O . CYS A 1 287 ? 8.150 -9.095 -7.418 1.00 96.12 287 CYS A O 1
ATOM 2269 N N . HIS A 1 288 ? 10.129 -8.725 -8.393 1.00 95.69 288 HIS A N 1
ATOM 2270 C CA . HIS A 1 288 ? 9.637 -8.870 -9.764 1.00 95.69 288 HIS A CA 1
ATOM 2271 C C . HIS A 1 288 ? 10.124 -10.163 -10.418 1.00 95.69 288 HIS A C 1
ATOM 2273 O O . HIS A 1 288 ? 9.341 -10.813 -11.092 1.00 95.69 288 HIS A O 1
ATOM 2279 N N . THR A 1 289 ? 11.387 -10.537 -10.176 1.00 95.62 289 THR A N 1
ATOM 2280 C CA . THR A 1 289 ? 12.049 -11.835 -10.445 1.00 95.62 289 THR A CA 1
ATOM 2281 C C . THR A 1 289 ? 13.468 -11.802 -9.866 1.00 95.62 289 THR A C 1
ATOM 2283 O O . THR A 1 289 ? 13.880 -10.783 -9.311 1.00 95.62 289 THR A O 1
ATOM 2286 N N . TYR A 1 290 ? 14.249 -12.884 -9.969 1.00 95.62 290 TYR A N 1
ATOM 2287 C CA . TYR A 1 290 ? 15.687 -12.817 -9.683 1.00 95.62 290 TYR A CA 1
ATOM 2288 C C . TYR A 1 290 ? 16.472 -12.230 -10.860 1.00 95.62 290 TYR A C 1
ATOM 2290 O O . TYR A 1 290 ? 17.130 -11.205 -10.703 1.00 95.62 290 TYR A O 1
ATOM 2298 N N . LEU A 1 291 ? 16.386 -12.861 -12.033 1.00 92.69 291 LEU A N 1
ATOM 2299 C CA . LEU A 1 291 ? 17.008 -12.402 -13.286 1.00 92.69 291 LEU A CA 1
ATOM 2300 C C . LEU A 1 291 ? 16.043 -12.432 -14.474 1.00 92.69 291 LEU A C 1
ATOM 2302 O O . LEU A 1 291 ? 16.267 -11.769 -15.484 1.00 92.69 291 LEU A O 1
ATOM 2306 N N . ASN A 1 292 ? 15.008 -13.256 -14.379 1.00 87.38 292 ASN A N 1
ATOM 2307 C CA . ASN A 1 292 ? 14.114 -13.571 -15.473 1.00 87.38 292 ASN A CA 1
ATOM 2308 C C . ASN A 1 292 ? 13.068 -12.471 -15.718 1.00 87.38 292 ASN A C 1
ATOM 2310 O O . ASN A 1 292 ? 11.985 -12.502 -15.145 1.00 87.38 292 ASN A O 1
ATOM 2314 N N . HIS A 1 293 ? 13.369 -11.503 -16.577 1.00 88.12 293 HIS A N 1
ATOM 2315 C CA . HIS A 1 293 ? 12.433 -10.436 -16.964 1.00 88.12 293 HIS A CA 1
ATOM 2316 C C . HIS A 1 293 ? 11.812 -10.703 -18.344 1.00 88.12 293 HIS A C 1
ATOM 2318 O O . HIS A 1 293 ? 11.820 -9.862 -19.229 1.00 88.12 293 HIS A O 1
ATOM 2324 N N . GLU A 1 294 ? 11.342 -11.930 -18.559 1.00 93.19 294 GLU A N 1
ATOM 2325 C CA . GLU A 1 294 ? 10.755 -12.394 -19.825 1.00 93.19 294 GLU A CA 1
ATOM 2326 C C . GLU A 1 294 ? 9.284 -12.793 -19.620 1.00 93.19 294 GLU A C 1
ATOM 2328 O O . GLU A 1 294 ? 8.783 -12.842 -18.495 1.00 93.19 294 GLU A O 1
ATOM 2333 N N . HIS A 1 295 ? 8.588 -13.134 -20.707 1.00 94.56 295 HIS A N 1
ATOM 2334 C CA . HIS A 1 295 ? 7.224 -13.673 -20.659 1.00 94.56 295 HIS A CA 1
ATOM 2335 C C . HIS A 1 295 ? 7.172 -15.032 -19.939 1.00 94.56 295 HIS A C 1
ATOM 2337 O O . HIS A 1 295 ? 7.514 -16.075 -20.508 1.00 94.56 295 HIS A O 1
ATOM 2343 N N . LEU A 1 296 ? 6.750 -15.020 -18.671 1.00 95.56 296 LEU A N 1
ATOM 2344 C CA . LEU A 1 296 ? 6.785 -16.182 -17.783 1.00 95.56 296 LEU A CA 1
ATOM 2345 C C . LEU A 1 296 ? 5.898 -17.339 -18.258 1.00 95.56 296 LEU A C 1
ATOM 2347 O O . LEU A 1 296 ? 6.267 -18.494 -18.047 1.00 95.56 296 LEU A O 1
ATOM 2351 N N . SER A 1 297 ? 4.768 -17.064 -18.920 1.00 95.62 297 SER A N 1
ATOM 2352 C CA . SER A 1 297 ? 3.858 -18.113 -19.419 1.00 95.62 297 SER A CA 1
ATOM 2353 C C . SER A 1 297 ? 4.470 -18.943 -20.555 1.00 95.62 297 SER A C 1
ATOM 2355 O O . SER A 1 297 ? 4.023 -20.048 -20.855 1.00 95.62 297 SER A O 1
ATOM 2357 N N . GLN A 1 298 ? 5.539 -18.444 -21.180 1.00 96.56 298 GLN A N 1
ATOM 2358 C CA . GLN A 1 298 ? 6.266 -19.146 -22.240 1.00 96.56 298 GLN A CA 1
ATOM 2359 C C . GLN A 1 298 ? 7.365 -20.067 -21.692 1.00 96.56 298 GLN A C 1
ATOM 2361 O O . GLN A 1 298 ? 8.097 -20.698 -22.459 1.00 96.56 298 GLN A O 1
ATOM 2366 N N . GLN A 1 299 ? 7.508 -20.150 -20.369 1.00 96.38 299 GLN A N 1
ATOM 2367 C CA . GLN A 1 299 ? 8.585 -20.867 -19.707 1.00 96.38 299 GLN A CA 1
ATOM 2368 C C . GLN A 1 299 ? 8.065 -22.037 -18.878 1.00 96.38 299 GLN A C 1
ATOM 2370 O O . GLN A 1 299 ? 6.927 -22.078 -18.425 1.00 96.38 299 GLN A O 1
ATOM 2375 N N . SER A 1 300 ? 8.932 -23.025 -18.647 1.00 97.50 300 SER A N 1
ATOM 2376 C CA . SER A 1 300 ? 8.561 -24.164 -17.805 1.00 97.50 300 SER A CA 1
ATOM 2377 C C . SER A 1 300 ? 8.382 -23.745 -16.342 1.00 97.50 300 SER A C 1
ATOM 2379 O O . SER A 1 300 ? 9.187 -22.967 -15.822 1.00 97.50 300 SER A O 1
ATOM 2381 N N . TYR A 1 301 ? 7.432 -24.379 -15.648 1.00 97.88 301 TYR A N 1
ATOM 2382 C CA . TYR A 1 301 ? 7.243 -24.262 -14.197 1.00 97.88 301 TYR A CA 1
ATOM 2383 C C . TYR A 1 301 ? 8.566 -24.275 -13.413 1.00 97.88 301 TYR A C 1
ATOM 2385 O O . TYR A 1 301 ? 8.791 -23.430 -12.552 1.00 97.88 301 TYR A O 1
ATOM 2393 N N . SER A 1 302 ? 9.459 -25.230 -13.707 1.00 97.94 302 SER A N 1
ATOM 2394 C CA . SER A 1 302 ? 10.721 -25.390 -12.977 1.00 97.94 302 SER A CA 1
ATOM 2395 C C . SER A 1 302 ? 11.666 -24.209 -13.163 1.00 97.94 302 SER A C 1
ATOM 2397 O O . SER A 1 302 ? 12.381 -23.866 -12.229 1.00 97.94 302 SER A O 1
ATOM 2399 N N . TYR A 1 303 ? 11.678 -23.590 -14.344 1.00 97.56 303 TYR A N 1
ATOM 2400 C CA . TYR A 1 303 ? 12.521 -22.427 -14.606 1.00 97.56 303 TYR A CA 1
ATOM 2401 C C . TYR A 1 303 ? 12.031 -21.215 -13.807 1.00 97.56 303 TYR A C 1
ATOM 2403 O O . TYR A 1 303 ? 12.809 -20.638 -13.051 1.00 97.56 303 TYR A O 1
ATOM 2411 N N . VAL A 1 304 ? 10.727 -20.921 -13.878 1.00 98.06 304 VAL A N 1
ATOM 2412 C CA . VAL A 1 304 ? 10.099 -19.840 -13.102 1.00 98.06 304 VAL A CA 1
ATOM 2413 C C . VAL A 1 304 ? 10.293 -20.071 -11.602 1.00 98.06 304 VAL A C 1
ATOM 2415 O O . VAL A 1 304 ? 10.805 -19.206 -10.902 1.00 98.06 304 VAL A O 1
ATOM 2418 N N . TYR A 1 305 ? 9.967 -21.265 -11.099 1.00 98.25 305 TYR A N 1
ATOM 2419 C CA . TYR A 1 305 ? 10.120 -21.600 -9.682 1.00 98.25 305 TYR A CA 1
ATOM 2420 C C . TYR A 1 305 ? 11.568 -21.451 -9.192 1.00 98.25 305 TYR A C 1
ATOM 2422 O O . TYR A 1 305 ? 11.795 -20.886 -8.126 1.00 98.25 305 TYR A O 1
ATOM 2430 N N . ASN A 1 306 ? 12.556 -21.928 -9.955 1.00 98.12 306 ASN A N 1
ATOM 2431 C CA . ASN A 1 306 ? 13.960 -21.838 -9.552 1.00 98.12 306 ASN A CA 1
ATOM 2432 C C . ASN A 1 306 ? 14.487 -20.394 -9.560 1.00 98.12 306 ASN A C 1
ATOM 2434 O O . ASN A 1 306 ? 15.325 -20.059 -8.721 1.00 98.12 306 ASN A O 1
ATOM 2438 N N . ASP A 1 307 ? 14.026 -19.543 -10.480 1.00 98.06 307 ASP A N 1
ATOM 2439 C CA . ASP A 1 307 ? 14.342 -18.109 -10.470 1.00 98.06 307 ASP A CA 1
ATOM 2440 C C . ASP A 1 307 ? 13.739 -17.428 -9.229 1.00 98.06 307 ASP A C 1
ATOM 2442 O O . ASP A 1 307 ? 14.461 -16.804 -8.452 1.00 98.06 307 ASP A O 1
ATOM 2446 N N . LEU A 1 308 ? 12.455 -17.666 -8.942 1.00 97.88 308 LEU A N 1
ATOM 2447 C CA . LEU A 1 308 ? 11.795 -17.106 -7.757 1.00 97.88 308 LEU A CA 1
ATOM 2448 C C . LEU A 1 308 ? 12.410 -17.608 -6.445 1.00 97.88 308 LEU A C 1
ATOM 2450 O O . LEU A 1 308 ? 12.554 -16.841 -5.498 1.00 97.88 308 LEU A O 1
ATOM 2454 N N . MET A 1 309 ? 12.836 -18.870 -6.377 1.00 98.12 309 MET A N 1
ATOM 2455 C CA . MET A 1 309 ? 13.545 -19.388 -5.204 1.00 98.12 309 MET A CA 1
ATOM 2456 C C . MET A 1 309 ? 14.920 -18.740 -5.018 1.00 98.12 309 MET A C 1
ATOM 2458 O O . MET A 1 309 ? 15.320 -18.498 -3.881 1.00 98.12 309 MET A O 1
ATOM 2462 N N . GLN A 1 310 ? 15.645 -18.428 -6.099 1.00 97.38 310 GLN A N 1
ATOM 2463 C CA . GLN A 1 310 ? 16.880 -17.641 -5.995 1.00 97.38 310 GLN A CA 1
ATOM 2464 C C . GLN A 1 310 ? 16.592 -16.241 -5.459 1.00 97.38 310 GLN A C 1
ATOM 2466 O O . GLN A 1 310 ? 17.294 -15.792 -4.554 1.00 97.38 310 GLN A O 1
ATOM 2471 N N . SER A 1 311 ? 15.521 -15.605 -5.945 1.00 96.50 311 SER A N 1
ATOM 2472 C CA . SER A 1 311 ? 15.052 -14.326 -5.417 1.00 96.50 311 SER A CA 1
ATOM 2473 C C . SER A 1 311 ? 14.775 -14.419 -3.919 1.00 96.50 311 SER A C 1
ATOM 2475 O O . SER A 1 311 ? 15.380 -13.675 -3.162 1.00 96.50 311 SER A O 1
ATOM 2477 N N . GLN A 1 312 ? 13.946 -15.367 -3.469 1.00 96.31 312 GLN A N 1
ATOM 2478 C CA . GLN A 1 312 ? 13.580 -15.518 -2.053 1.00 96.31 312 GLN A CA 1
ATOM 2479 C C . GLN A 1 312 ? 14.774 -15.834 -1.145 1.00 96.31 312 GLN A C 1
ATOM 2481 O O . GLN A 1 312 ? 14.803 -15.398 0.005 1.00 96.31 312 GLN A O 1
ATOM 2486 N N . ASN A 1 313 ? 15.759 -16.584 -1.647 1.00 95.88 313 ASN A N 1
ATOM 2487 C CA . ASN A 1 313 ? 16.988 -16.871 -0.908 1.00 95.88 313 ASN A CA 1
ATOM 2488 C C . ASN A 1 313 ? 17.881 -15.632 -0.758 1.00 95.88 313 ASN A C 1
ATOM 2490 O O . ASN A 1 313 ? 18.589 -15.518 0.240 1.00 95.88 313 ASN A O 1
ATOM 2494 N N . ALA A 1 314 ? 17.879 -14.737 -1.749 1.00 93.50 314 ALA A N 1
ATOM 2495 C CA . ALA A 1 314 ? 18.675 -13.516 -1.731 1.00 93.50 314 ALA A CA 1
ATOM 2496 C C . ALA A 1 314 ? 17.973 -12.382 -0.965 1.00 93.50 314 ALA A C 1
ATOM 2498 O O . ALA A 1 314 ? 18.592 -11.710 -0.145 1.00 93.50 314 ALA A O 1
ATOM 2499 N N . TYR A 1 315 ? 16.676 -12.197 -1.209 1.00 93.69 315 TYR A N 1
ATOM 2500 C CA . TYR A 1 315 ? 15.815 -11.209 -0.575 1.00 93.69 315 TYR A CA 1
ATOM 2501 C C . TYR A 1 315 ? 14.412 -11.814 -0.360 1.00 93.69 315 TYR A C 1
ATOM 2503 O O . TYR A 1 315 ? 13.676 -12.013 -1.329 1.00 93.69 315 TYR A O 1
ATOM 2511 N N . PRO A 1 316 ? 14.016 -12.141 0.884 1.00 94.88 316 PRO A N 1
ATOM 2512 C CA . PRO A 1 316 ? 12.755 -12.824 1.165 1.00 94.88 316 PRO A CA 1
ATOM 2513 C C . PRO A 1 316 ? 11.558 -11.868 1.053 1.00 94.88 316 PRO A C 1
ATOM 2515 O O . PRO A 1 316 ? 11.057 -11.345 2.051 1.00 94.88 316 PRO A O 1
ATOM 2518 N N . SER A 1 317 ? 11.088 -11.654 -0.174 1.00 97.06 317 SER A N 1
ATOM 2519 C CA . SER A 1 317 ? 9.917 -10.835 -0.482 1.00 97.06 317 SER A CA 1
ATOM 2520 C C . SER A 1 317 ? 8.612 -11.491 -0.027 1.00 97.06 317 SER A C 1
ATOM 2522 O O . SER A 1 317 ? 8.483 -12.717 0.081 1.00 97.06 317 SER A O 1
ATOM 2524 N N . LYS A 1 318 ? 7.611 -10.650 0.240 1.00 98.12 318 LYS A N 1
ATOM 2525 C CA . LYS A 1 318 ? 6.231 -11.064 0.519 1.00 98.12 318 LYS A CA 1
ATOM 2526 C C . LYS A 1 318 ? 5.406 -11.079 -0.760 1.00 98.12 318 LYS A C 1
ATOM 2528 O O . LYS A 1 318 ? 4.527 -11.934 -0.895 1.00 98.12 318 LYS A O 1
ATOM 2533 N N . TYR A 1 319 ? 5.659 -10.129 -1.653 1.00 98.62 319 TYR A N 1
ATOM 2534 C CA . TYR A 1 319 ? 4.809 -9.826 -2.795 1.00 98.62 319 TYR A CA 1
ATOM 2535 C C . TYR A 1 319 ? 5.575 -9.908 -4.108 1.00 98.62 319 TYR A C 1
ATOM 2537 O O . TYR A 1 319 ? 6.798 -9.772 -4.151 1.00 98.62 319 TYR A O 1
ATOM 2545 N N . PHE A 1 320 ? 4.820 -10.156 -5.174 1.00 98.62 320 PHE A N 1
ATOM 2546 C CA . PHE A 1 320 ? 5.344 -10.390 -6.509 1.00 98.62 320 PHE A CA 1
ATOM 2547 C C . PHE A 1 320 ? 4.645 -9.522 -7.552 1.00 98.62 320 PHE A C 1
ATOM 2549 O O . PHE A 1 320 ? 3.433 -9.373 -7.486 1.00 98.62 320 PHE A O 1
ATOM 2556 N N . ALA A 1 321 ? 5.345 -9.010 -8.553 1.00 98.62 321 ALA A N 1
ATOM 2557 C CA . ALA A 1 321 ? 4.709 -8.469 -9.756 1.00 98.62 321 ALA A CA 1
ATOM 2558 C C . ALA A 1 321 ? 5.075 -9.353 -10.949 1.00 98.62 321 ALA A C 1
ATOM 2560 O O . ALA A 1 321 ? 6.236 -9.722 -11.080 1.00 98.62 321 ALA A O 1
ATOM 2561 N N . TYR A 1 322 ? 4.122 -9.700 -11.816 1.00 98.50 322 TYR A N 1
ATOM 2562 C CA . TYR A 1 322 ? 4.424 -10.481 -13.023 1.00 98.50 322 TYR A CA 1
ATOM 2563 C C . TYR A 1 322 ? 5.088 -9.585 -14.082 1.00 98.50 322 TYR A C 1
ATOM 2565 O O . TYR A 1 322 ? 4.475 -8.577 -14.452 1.00 98.50 322 TYR A O 1
ATOM 2573 N N . PRO A 1 323 ? 6.275 -9.929 -14.621 1.00 97.50 323 PRO A N 1
ATOM 2574 C CA . PRO A 1 323 ? 6.835 -9.260 -15.795 1.00 97.50 323 PRO A CA 1
ATOM 2575 C C . PRO A 1 323 ? 5.816 -9.206 -16.929 1.00 97.50 323 PRO A C 1
ATOM 2577 O O . PRO A 1 323 ? 5.164 -10.204 -17.240 1.00 97.50 323 PRO A O 1
ATOM 2580 N N . TYR A 1 324 ? 5.624 -8.017 -17.502 1.00 96.06 324 TYR A N 1
ATOM 2581 C CA . TYR A 1 324 ? 4.614 -7.742 -18.536 1.00 96.06 324 TYR A CA 1
ATOM 2582 C C . TYR A 1 324 ? 3.161 -8.055 -18.134 1.00 96.06 324 TYR A C 1
ATOM 2584 O O . TYR A 1 324 ? 2.277 -8.080 -18.989 1.00 96.06 324 TYR A O 1
ATOM 2592 N N . GLY A 1 325 ? 2.895 -8.321 -16.851 1.00 95.94 325 GLY A N 1
ATOM 2593 C CA . GLY A 1 325 ? 1.622 -8.870 -16.394 1.00 95.94 325 GLY A CA 1
ATOM 2594 C C . GLY A 1 325 ? 1.306 -10.263 -16.948 1.00 95.94 325 GLY A C 1
ATOM 2595 O O . GLY A 1 325 ? 0.137 -10.639 -16.952 1.00 95.94 325 GLY A O 1
ATOM 2596 N N . ASP A 1 326 ? 2.309 -10.994 -17.440 1.00 97.31 326 ASP A N 1
ATOM 2597 C CA . ASP A 1 326 ? 2.147 -12.288 -18.099 1.00 97.31 326 ASP A CA 1
ATOM 2598 C C . ASP A 1 326 ? 2.196 -13.443 -17.094 1.00 97.31 326 ASP A C 1
ATOM 2600 O O . ASP A 1 326 ? 3.172 -13.626 -16.362 1.00 97.31 326 ASP A O 1
ATOM 2604 N N . PHE A 1 327 ? 1.129 -14.237 -17.059 1.00 97.31 327 PHE A N 1
ATOM 2605 C CA . PHE A 1 327 ? 1.011 -15.386 -16.174 1.00 97.31 327 PHE A CA 1
ATOM 2606 C C . PHE A 1 327 ? 0.013 -16.411 -16.712 1.00 97.31 327 PHE A C 1
ATOM 2608 O O . PHE A 1 327 ? -0.906 -16.097 -17.467 1.00 97.31 327 PHE A O 1
ATOM 2615 N N . ASP A 1 328 ? 0.171 -17.648 -16.255 1.00 97.56 328 ASP A N 1
ATOM 2616 C CA . ASP A 1 328 ? -0.797 -18.722 -16.423 1.00 97.56 328 ASP A CA 1
ATOM 2617 C C . ASP A 1 328 ? -0.923 -19.546 -15.125 1.00 97.56 328 ASP A C 1
ATOM 2619 O O . ASP A 1 328 ? -0.410 -19.177 -14.061 1.00 97.56 328 ASP A O 1
ATOM 2623 N N . ALA A 1 329 ? -1.623 -20.680 -15.195 1.00 98.00 329 ALA A N 1
ATOM 2624 C CA . ALA A 1 329 ? -1.820 -21.551 -14.041 1.00 98.00 329 ALA A CA 1
ATOM 2625 C C . ALA A 1 329 ? -0.508 -22.143 -13.486 1.00 98.00 329 ALA A C 1
ATOM 2627 O O . ALA A 1 329 ? -0.394 -22.319 -12.268 1.00 98.00 329 ALA A O 1
ATOM 2628 N N . ASP A 1 330 ? 0.475 -22.440 -14.341 1.00 97.88 330 ASP A N 1
ATOM 2629 C CA . ASP A 1 330 ? 1.767 -22.988 -13.922 1.00 97.88 330 ASP A CA 1
ATOM 2630 C C . ASP A 1 330 ? 2.649 -21.899 -13.296 1.00 97.88 330 ASP A C 1
ATOM 2632 O O . ASP A 1 330 ? 3.285 -22.149 -12.268 1.00 97.88 330 ASP A O 1
ATOM 2636 N N . VAL A 1 331 ? 2.616 -20.671 -13.821 1.00 98.31 331 VAL A N 1
ATOM 2637 C CA . VAL A 1 331 ? 3.291 -19.512 -13.216 1.00 98.31 331 VAL A CA 1
ATOM 2638 C C . VAL A 1 331 ? 2.710 -19.211 -11.830 1.00 98.31 331 VAL A C 1
ATOM 2640 O O . VAL A 1 331 ? 3.464 -19.134 -10.859 1.00 98.31 331 VAL A O 1
ATOM 2643 N N . ILE A 1 332 ? 1.380 -19.134 -11.679 1.00 98.56 332 ILE A N 1
ATOM 2644 C CA . ILE A 1 332 ? 0.734 -18.923 -10.365 1.00 98.56 332 ILE A CA 1
ATOM 2645 C C . ILE A 1 332 ? 1.139 -20.027 -9.378 1.00 98.56 332 ILE A C 1
ATOM 2647 O O . ILE A 1 332 ? 1.388 -19.769 -8.196 1.00 98.56 332 ILE A O 1
ATOM 2651 N N . LYS A 1 333 ? 1.209 -21.279 -9.846 1.00 98.50 333 LYS A N 1
ATOM 2652 C CA . LYS A 1 333 ? 1.653 -22.409 -9.026 1.00 98.50 333 LYS A CA 1
ATOM 2653 C C . LYS A 1 333 ? 3.104 -22.231 -8.571 1.00 98.50 333 LYS A C 1
ATOM 2655 O O . LYS A 1 333 ? 3.391 -22.513 -7.408 1.00 98.50 333 LYS A O 1
ATOM 2660 N N . ALA A 1 334 ? 3.996 -21.761 -9.444 1.00 98.44 334 ALA A N 1
ATOM 2661 C CA . ALA A 1 334 ? 5.397 -21.506 -9.111 1.00 98.44 334 ALA A CA 1
ATOM 2662 C C . ALA A 1 334 ? 5.539 -20.377 -8.079 1.00 98.44 334 ALA A C 1
ATOM 2664 O O . ALA A 1 334 ? 6.243 -20.553 -7.085 1.00 98.44 334 ALA A O 1
ATOM 2665 N N . VAL A 1 335 ? 4.804 -19.274 -8.253 1.00 98.38 335 VAL A N 1
ATOM 2666 C CA . VAL A 1 335 ? 4.758 -18.142 -7.309 1.00 98.38 335 VAL A CA 1
ATOM 2667 C C . VAL A 1 335 ? 4.316 -18.600 -5.915 1.00 98.38 335 VAL A C 1
ATOM 2669 O O . VAL A 1 335 ? 4.977 -18.307 -4.918 1.00 98.38 335 VAL A O 1
ATOM 2672 N N . LYS A 1 336 ? 3.239 -19.392 -5.836 1.00 98.44 336 LYS A N 1
ATOM 2673 C CA . LYS A 1 336 ? 2.765 -19.989 -4.575 1.00 98.44 336 LYS A CA 1
ATOM 2674 C C . LYS A 1 336 ? 3.808 -20.908 -3.945 1.00 98.44 336 LYS A C 1
ATOM 2676 O O . LYS A 1 336 ? 4.048 -20.827 -2.743 1.00 98.44 336 LYS A O 1
ATOM 2681 N N . ALA A 1 337 ? 4.421 -21.781 -4.745 1.00 98.31 337 ALA A N 1
ATOM 2682 C CA . ALA A 1 337 ? 5.422 -22.729 -4.267 1.00 98.31 337 ALA A CA 1
ATOM 2683 C C . ALA A 1 337 ? 6.686 -22.031 -3.740 1.00 98.31 337 ALA A C 1
ATOM 2685 O O . ALA A 1 337 ? 7.295 -22.532 -2.799 1.00 98.31 337 ALA A O 1
ATOM 2686 N N . ALA A 1 338 ? 7.050 -20.873 -4.302 1.00 98.00 338 ALA A N 1
ATOM 2687 C CA . ALA A 1 338 ? 8.164 -20.055 -3.828 1.00 98.00 338 ALA A CA 1
ATOM 2688 C C . ALA A 1 338 ? 7.874 -19.330 -2.494 1.00 98.00 338 ALA A C 1
ATOM 2690 O O . ALA A 1 338 ? 8.779 -18.762 -1.889 1.00 98.00 338 ALA A O 1
ATOM 2691 N N . GLY A 1 339 ? 6.630 -19.363 -1.999 1.00 97.75 339 GLY A N 1
ATOM 2692 C CA . GLY A 1 339 ? 6.248 -18.787 -0.705 1.00 97.75 339 GLY A CA 1
ATOM 2693 C C . GLY A 1 339 ? 5.784 -17.327 -0.755 1.00 97.75 339 GLY A C 1
ATOM 2694 O O . GLY A 1 339 ? 5.608 -16.713 0.298 1.00 97.75 339 GLY A O 1
ATOM 2695 N N . LEU A 1 340 ? 5.550 -16.779 -1.951 1.00 98.31 340 LEU A N 1
ATOM 2696 C CA . LEU A 1 340 ? 5.002 -15.433 -2.137 1.00 98.31 340 LEU A CA 1
ATOM 2697 C C . LEU A 1 340 ? 3.515 -15.407 -1.745 1.00 98.31 340 LEU A C 1
ATOM 2699 O O . LEU A 1 340 ? 2.748 -16.334 -2.029 1.00 98.31 340 LEU A O 1
ATOM 2703 N N . LYS A 1 341 ? 3.099 -14.337 -1.062 1.00 97.94 341 LYS A N 1
ATOM 2704 C CA . LYS A 1 341 ? 1.774 -14.211 -0.432 1.00 97.94 341 LYS A CA 1
ATOM 2705 C C . LYS A 1 341 ? 0.723 -13.575 -1.338 1.00 97.94 341 LYS A C 1
ATOM 2707 O O . LYS A 1 341 ? -0.465 -13.802 -1.120 1.00 97.94 341 LYS A O 1
ATOM 2712 N N . ALA A 1 342 ? 1.156 -12.768 -2.300 1.00 98.50 342 ALA A N 1
ATOM 2713 C CA . ALA A 1 342 ? 0.300 -12.112 -3.278 1.00 98.50 342 ALA A CA 1
ATOM 2714 C C . ALA A 1 342 ? 1.092 -11.770 -4.546 1.00 98.50 342 ALA A C 1
ATOM 2716 O O . ALA A 1 342 ? 2.320 -11.658 -4.489 1.00 98.50 342 ALA A O 1
ATOM 2717 N N . ALA A 1 343 ? 0.390 -11.601 -5.665 1.00 98.56 343 ALA A N 1
ATOM 2718 C CA . ALA A 1 343 ? 0.971 -11.239 -6.944 1.00 98.56 343 ALA A CA 1
ATOM 2719 C C . ALA A 1 343 ? 0.122 -10.226 -7.728 1.00 98.56 343 ALA A C 1
ATOM 2721 O O . ALA A 1 343 ? -1.109 -10.305 -7.734 1.00 98.56 343 ALA A O 1
ATOM 2722 N N . PHE A 1 344 ? 0.799 -9.298 -8.401 1.00 98.75 344 PHE A N 1
ATOM 2723 C CA . PHE A 1 344 ? 0.225 -8.144 -9.082 1.00 98.75 344 PHE A CA 1
ATOM 2724 C C . PHE A 1 344 ? 0.356 -8.252 -10.605 1.00 98.75 344 PHE A C 1
ATOM 2726 O O . PHE A 1 344 ? 1.411 -8.601 -11.134 1.00 98.75 344 PHE A O 1
ATOM 2733 N N . THR A 1 345 ? -0.724 -7.913 -11.306 1.00 98.19 345 THR A N 1
ATOM 2734 C CA . THR A 1 345 ? -0.870 -7.942 -12.771 1.00 98.19 345 THR A CA 1
ATOM 2735 C C . THR A 1 345 ? -0.871 -6.519 -13.342 1.00 98.19 345 THR A C 1
ATOM 2737 O O . THR A 1 345 ? -0.598 -5.557 -12.624 1.00 98.19 345 THR A O 1
ATOM 2740 N N . ILE A 1 346 ? -1.187 -6.362 -14.631 1.00 97.50 346 ILE A N 1
ATOM 2741 C CA . ILE A 1 346 ? -1.390 -5.050 -15.278 1.00 97.50 346 ILE A CA 1
ATOM 2742 C C . ILE A 1 346 ? -2.837 -4.835 -15.748 1.00 97.50 346 ILE A C 1
ATOM 2744 O O . ILE A 1 346 ? -3.106 -3.981 -16.593 1.00 97.50 346 ILE A O 1
ATOM 2748 N N . VAL A 1 347 ? -3.784 -5.638 -15.250 1.00 97.50 347 VAL A N 1
ATOM 2749 C CA . VAL A 1 347 ? -5.201 -5.483 -15.600 1.00 97.50 347 VAL A CA 1
ATOM 2750 C C . VAL A 1 347 ? -5.715 -4.175 -14.997 1.00 97.50 347 VAL A C 1
ATOM 2752 O O . VAL A 1 347 ? -5.791 -4.050 -13.778 1.00 97.50 347 VAL A O 1
ATOM 2755 N N . GLY A 1 348 ? -6.082 -3.212 -15.845 1.00 96.81 348 GLY A N 1
ATOM 2756 C CA . GLY A 1 348 ? -6.544 -1.887 -15.426 1.00 96.81 348 GLY A CA 1
ATOM 2757 C C . GLY A 1 348 ? -7.967 -1.900 -14.875 1.00 96.81 348 GLY A C 1
ATOM 2758 O O . GLY A 1 348 ? -8.926 -1.721 -15.625 1.00 96.81 348 GLY A O 1
ATOM 2759 N N . ARG A 1 349 ? -8.096 -2.124 -13.568 1.00 97.00 349 ARG A N 1
ATOM 2760 C CA . ARG A 1 349 ? -9.327 -1.956 -12.789 1.00 97.00 349 ARG A CA 1
ATOM 2761 C C . ARG A 1 349 ? -8.989 -1.803 -11.310 1.00 97.00 349 ARG A C 1
ATOM 2763 O O . ARG A 1 349 ? -7.888 -2.147 -10.884 1.00 97.00 349 ARG A O 1
ATOM 2770 N N . ASP A 1 350 ? -9.967 -1.384 -10.525 1.00 97.56 350 ASP A N 1
ATOM 2771 C CA . ASP A 1 350 ? -9.801 -1.316 -9.082 1.00 97.56 350 ASP A CA 1
ATOM 2772 C C . ASP A 1 350 ? -9.770 -2.709 -8.435 1.00 97.56 350 ASP A C 1
ATOM 2774 O O . ASP A 1 350 ? -10.390 -3.676 -8.902 1.00 97.56 350 ASP A O 1
ATOM 2778 N N . VAL A 1 351 ? -9.077 -2.771 -7.303 1.00 97.44 351 VAL A N 1
ATOM 2779 C CA . VAL A 1 351 ? -9.068 -3.895 -6.369 1.00 97.44 351 VAL A CA 1
ATOM 2780 C C . VAL A 1 351 ? -10.303 -3.828 -5.477 1.00 97.44 351 VAL A C 1
ATOM 2782 O O . VAL A 1 351 ? -10.673 -2.755 -5.010 1.00 97.44 351 VAL A O 1
ATOM 2785 N N . VAL A 1 352 ? -10.913 -4.974 -5.179 1.00 94.69 352 VAL A N 1
ATOM 2786 C CA . VAL A 1 352 ? -12.053 -5.081 -4.253 1.00 94.69 352 VAL A CA 1
ATOM 2787 C C . VAL A 1 352 ? -11.784 -6.106 -3.149 1.00 94.69 352 VAL A C 1
ATOM 2789 O O . VAL A 1 352 ? -10.889 -6.945 -3.251 1.00 94.69 352 VAL A O 1
ATOM 2792 N N . ILE A 1 353 ? -12.581 -6.078 -2.079 1.00 91.12 353 ILE A N 1
ATOM 2793 C CA . ILE A 1 353 ? -12.531 -7.118 -1.039 1.00 91.12 353 ILE A CA 1
ATOM 2794 C C . ILE A 1 353 ? -12.834 -8.488 -1.660 1.00 91.12 353 ILE A C 1
ATOM 2796 O O . ILE A 1 353 ? -13.838 -8.662 -2.351 1.00 91.12 353 ILE A O 1
ATOM 2800 N N . GLY A 1 354 ? -12.007 -9.482 -1.343 1.00 89.06 354 GLY A N 1
ATOM 2801 C CA . GLY A 1 354 ? -12.111 -10.845 -1.859 1.00 89.06 354 GLY A CA 1
ATOM 2802 C C . GLY A 1 354 ? -11.436 -11.066 -3.213 1.00 89.06 354 GLY A C 1
ATOM 2803 O O . GLY A 1 354 ? -11.626 -12.134 -3.792 1.00 89.06 354 GLY A O 1
ATOM 2804 N N . GLU A 1 355 ? -10.665 -10.091 -3.713 1.00 93.69 355 GLU A N 1
ATOM 2805 C CA . GLU A 1 355 ? -9.820 -10.242 -4.902 1.00 93.69 355 GLU A CA 1
ATOM 2806 C C . GLU A 1 355 ? -8.922 -11.486 -4.808 1.00 93.69 355 GLU A C 1
ATOM 2808 O O . GLU A 1 355 ? -8.443 -11.859 -3.729 1.00 93.69 355 GLU A O 1
ATOM 2813 N N . ASN A 1 356 ? -8.655 -12.129 -5.948 1.00 96.94 356 ASN A N 1
ATOM 2814 C CA . ASN A 1 356 ? -7.668 -13.199 -5.974 1.00 96.94 356 ASN A CA 1
ATOM 2815 C C . ASN A 1 356 ? -6.283 -12.606 -5.677 1.00 96.94 356 ASN A C 1
ATOM 2817 O O . ASN A 1 356 ? -5.735 -11.852 -6.478 1.00 96.94 356 ASN A O 1
ATOM 2821 N N . LEU A 1 357 ? -5.696 -12.993 -4.541 1.00 98.00 357 LEU A N 1
ATOM 2822 C CA . LEU A 1 357 ? -4.401 -12.482 -4.084 1.00 98.00 357 LEU A CA 1
ATOM 2823 C C . LEU A 1 357 ? -3.263 -12.693 -5.088 1.00 98.00 357 LEU A C 1
ATOM 2825 O O . LEU A 1 357 ? -2.255 -12.014 -4.974 1.00 98.00 357 LEU A O 1
ATOM 2829 N N . TYR A 1 358 ? -3.393 -13.609 -6.049 1.00 98.44 358 TYR A N 1
ATOM 2830 C CA . TYR A 1 358 ? -2.366 -13.871 -7.062 1.00 98.44 358 TYR A CA 1
ATOM 2831 C C . TYR A 1 358 ? -2.661 -13.230 -8.423 1.00 98.44 358 TYR A C 1
ATOM 2833 O O . TYR A 1 358 ? -1.949 -13.517 -9.381 1.00 98.44 358 TYR A O 1
ATOM 2841 N N . GLU A 1 359 ? -3.697 -12.396 -8.521 1.00 98.12 359 GLU A N 1
ATOM 2842 C CA . GLU A 1 359 ? -4.118 -11.721 -9.755 1.00 98.12 359 GLU A CA 1
ATOM 2843 C C . GLU A 1 359 ? -4.533 -10.263 -9.481 1.00 98.12 359 GLU A C 1
ATOM 2845 O O . GLU A 1 359 ? -5.493 -9.753 -10.058 1.00 98.12 359 GLU A O 1
ATOM 2850 N N . ILE A 1 360 ? -3.831 -9.575 -8.574 1.00 98.69 360 ILE A N 1
ATOM 2851 C CA . ILE A 1 360 ? -4.223 -8.232 -8.132 1.00 98.69 360 ILE A CA 1
ATOM 2852 C C . ILE A 1 360 ? -4.096 -7.243 -9.310 1.00 98.69 360 ILE A C 1
ATOM 2854 O O . ILE A 1 360 ? -3.013 -7.137 -9.895 1.00 98.69 360 ILE A O 1
ATOM 2858 N N . PRO A 1 361 ? -5.173 -6.542 -9.710 1.00 98.38 361 PRO A N 1
ATOM 2859 C CA . PRO A 1 361 ? -5.155 -5.599 -10.827 1.00 98.38 361 PRO A CA 1
ATOM 2860 C C . PRO A 1 361 ? -4.386 -4.312 -10.494 1.00 98.38 361 PRO A C 1
ATOM 2862 O O . PRO A 1 361 ? -4.307 -3.902 -9.336 1.00 98.38 361 PRO A O 1
ATOM 2865 N N . ARG A 1 362 ? -3.832 -3.666 -11.527 1.00 98.50 362 ARG A N 1
ATOM 2866 C CA . ARG A 1 362 ? -3.144 -2.370 -11.438 1.00 98.50 362 ARG A CA 1
ATOM 2867 C C . ARG A 1 362 ? -3.410 -1.544 -12.690 1.00 98.50 362 ARG A C 1
ATOM 2869 O O . ARG A 1 362 ? -3.411 -2.075 -13.799 1.00 98.50 362 ARG A O 1
ATOM 2876 N N . TYR A 1 363 ? -3.561 -0.235 -12.528 1.00 98.31 363 TYR A N 1
ATOM 2877 C CA . TYR A 1 363 ? -3.560 0.712 -13.636 1.00 98.31 363 TYR A CA 1
ATOM 2878 C C . TYR A 1 363 ? -2.126 1.063 -14.011 1.00 98.31 363 TYR A C 1
ATOM 2880 O O . TYR A 1 363 ? -1.413 1.701 -13.236 1.00 98.31 363 TYR A O 1
ATOM 2888 N N . MET A 1 364 ? -1.709 0.670 -15.211 1.00 97.44 364 MET A N 1
ATOM 2889 C CA . MET A 1 364 ? -0.450 1.136 -15.782 1.00 97.44 364 MET A CA 1
ATOM 2890 C C . MET A 1 364 ? -0.554 2.627 -16.102 1.00 97.44 364 MET A C 1
ATOM 2892 O O . MET A 1 364 ? -1.405 3.039 -16.888 1.00 97.44 364 MET A O 1
ATOM 2896 N N . VAL A 1 365 ? 0.318 3.429 -15.499 1.00 98.00 365 VAL A N 1
ATOM 2897 C CA . VAL A 1 365 ? 0.421 4.855 -15.800 1.00 98.00 365 VAL A CA 1
ATOM 2898 C C . VAL A 1 365 ? 1.384 5.039 -16.966 1.00 98.00 365 VAL A C 1
ATOM 2900 O O . VAL A 1 365 ? 2.548 4.647 -16.889 1.00 98.00 365 VAL A O 1
ATOM 2903 N N . THR A 1 366 ? 0.889 5.641 -18.044 1.00 96.12 366 THR A N 1
ATOM 2904 C CA . THR A 1 366 ? 1.652 5.955 -19.258 1.00 96.12 366 THR A CA 1
ATOM 2905 C C . THR A 1 366 ? 1.831 7.463 -19.425 1.00 96.12 366 THR A C 1
ATOM 2907 O O . THR A 1 366 ? 1.073 8.233 -18.851 1.00 96.12 366 THR A O 1
ATOM 2910 N N . SER A 1 367 ? 2.789 7.896 -20.241 1.00 93.50 367 SER A N 1
ATOM 2911 C CA . SER A 1 367 ? 3.020 9.294 -20.615 1.00 93.50 367 SER A CA 1
ATOM 2912 C C . SER A 1 367 ? 3.001 9.450 -22.144 1.00 93.50 367 SER A C 1
ATOM 2914 O O . SER A 1 367 ? 3.610 8.634 -22.845 1.00 93.50 367 SER A O 1
ATOM 2916 N N . PRO A 1 368 ? 2.349 10.498 -22.684 1.00 92.88 368 PRO A N 1
ATOM 2917 C CA . PRO A 1 368 ? 1.654 11.550 -21.941 1.00 92.88 368 PRO A CA 1
ATOM 2918 C C . PRO A 1 368 ? 0.269 11.099 -21.456 1.00 92.88 368 PRO A C 1
ATOM 2920 O O . PRO A 1 368 ? -0.513 10.541 -22.225 1.00 92.88 368 PRO A O 1
ATOM 2923 N N . MET A 1 369 ? -0.073 11.417 -20.208 1.00 94.81 369 MET A N 1
ATOM 2924 C CA . MET A 1 369 ? -1.422 11.270 -19.667 1.00 94.81 369 MET A CA 1
ATOM 2925 C C . MET A 1 369 ? -2.017 12.634 -19.332 1.00 94.81 369 MET A C 1
ATOM 2927 O O . MET A 1 369 ? -1.381 13.503 -18.737 1.00 94.81 369 MET A O 1
ATOM 2931 N N . SER A 1 370 ? -3.272 12.853 -19.728 1.00 96.25 370 SER A N 1
ATOM 2932 C CA . SER A 1 370 ? -3.973 14.074 -19.339 1.00 96.25 370 SER A CA 1
ATOM 2933 C C . SER A 1 370 ? -4.407 13.997 -17.873 1.00 96.25 370 SER A C 1
ATOM 2935 O O . SER A 1 370 ? -4.767 12.928 -17.381 1.00 96.25 370 SER A O 1
ATOM 2937 N N . ASN A 1 371 ? -4.485 15.143 -17.186 1.00 96.44 371 ASN A N 1
ATOM 2938 C CA . ASN A 1 371 ? -5.020 15.197 -15.816 1.00 96.44 371 ASN A CA 1
ATOM 2939 C C . ASN A 1 371 ? -6.420 14.567 -15.719 1.00 96.44 371 ASN A C 1
ATOM 2941 O O . ASN A 1 371 ? -6.757 13.961 -14.709 1.00 96.44 371 ASN A O 1
ATOM 2945 N N . GLN A 1 372 ? -7.246 14.721 -16.762 1.00 96.44 372 GLN A N 1
ATOM 2946 C CA . GLN A 1 372 ? -8.592 14.155 -16.784 1.00 96.44 372 GLN A CA 1
ATOM 2947 C C . GLN A 1 372 ? -8.562 12.630 -16.899 1.00 96.44 372 GLN A C 1
ATOM 2949 O O . GLN A 1 372 ? -9.385 11.975 -16.269 1.00 96.44 372 GLN A O 1
ATOM 2954 N N . ASP A 1 373 ? -7.641 12.068 -17.682 1.00 96.44 373 ASP A N 1
ATOM 2955 C CA . ASP A 1 373 ? -7.488 10.618 -17.798 1.00 96.44 373 ASP A CA 1
ATOM 2956 C C . ASP A 1 373 ? -6.902 10.017 -16.523 1.00 96.44 373 ASP A C 1
ATOM 2958 O O . ASP A 1 373 ? -7.432 9.023 -16.039 1.00 96.44 373 ASP A O 1
ATOM 2962 N N . PHE A 1 374 ? -5.914 10.676 -15.911 1.00 97.69 374 PHE A N 1
ATOM 2963 C CA . PHE A 1 374 ? -5.379 10.257 -14.616 1.00 97.69 374 PHE A CA 1
ATOM 2964 C C . PHE A 1 374 ? -6.468 10.228 -13.533 1.00 97.69 374 PHE A C 1
ATOM 2966 O O . PHE A 1 374 ? -6.597 9.258 -12.791 1.00 97.69 374 PHE A O 1
ATOM 2973 N N . LEU A 1 375 ? -7.324 11.255 -13.478 1.00 96.56 375 LEU A N 1
ATOM 2974 C CA . LEU A 1 375 ? -8.442 11.300 -12.532 1.00 96.56 375 LEU A CA 1
ATOM 2975 C C . LEU A 1 375 ? -9.478 10.186 -12.761 1.00 96.56 375 LEU A C 1
ATOM 2977 O O . LEU A 1 375 ? -10.212 9.867 -11.828 1.00 96.56 375 LEU A O 1
ATOM 2981 N N . LYS A 1 376 ? -9.556 9.565 -13.947 1.00 95.69 376 LYS A N 1
ATOM 2982 C CA . LYS A 1 376 ? -10.424 8.390 -14.161 1.00 95.69 376 LYS A CA 1
ATOM 2983 C C . LYS A 1 376 ? -9.905 7.141 -13.456 1.00 95.69 376 LYS A C 1
ATOM 2985 O O . LYS A 1 376 ? -10.698 6.249 -13.216 1.00 95.69 376 LYS A O 1
ATOM 2990 N N . TYR A 1 377 ? -8.612 7.065 -13.133 1.00 95.81 377 TYR A N 1
ATOM 2991 C CA . TYR A 1 377 ? -8.094 5.972 -12.304 1.00 95.81 377 TYR A CA 1
ATOM 2992 C C . TYR A 1 377 ? -8.467 6.136 -10.837 1.00 95.81 377 TYR A C 1
ATOM 2994 O O . TYR A 1 377 ? -8.390 5.172 -10.093 1.00 95.81 377 TYR A O 1
ATOM 3002 N N . LEU A 1 378 ? -8.834 7.343 -10.403 1.00 90.69 378 LEU A N 1
ATOM 3003 C CA . LEU A 1 378 ? -9.228 7.586 -9.022 1.00 90.69 378 LEU A CA 1
ATOM 3004 C C . LEU A 1 378 ? -10.747 7.437 -8.823 1.00 90.69 378 LEU A C 1
ATOM 3006 O O . LEU A 1 378 ? -11.149 6.975 -7.762 1.00 90.69 378 LEU A O 1
ATOM 3010 N N . ASN A 1 379 ? -11.576 7.818 -9.805 1.00 72.75 379 ASN A N 1
ATOM 3011 C CA . ASN A 1 379 ? -13.033 7.994 -9.647 1.00 72.75 379 ASN A CA 1
ATOM 3012 C C . ASN A 1 379 ? -13.910 6.777 -9.949 1.00 72.75 379 ASN A C 1
ATOM 3014 O O . ASN A 1 379 ? -13.742 6.182 -11.037 1.00 72.75 379 ASN A O 1
#

Radius of gyration: 23.33 Å; chains: 1; bounding box: 55×77×63 Å

Sequence (379 aa):
MKRFISYLLCFTILLSLSLNVSAVYTDVNNMRSIPPETTVAELKSLLKSVKSVSDGIAVLLDNVKIGTGYDVFCNDGTYKAVVLADVNGDANVSAFDYLMIKRAFLGTYTLNGVYKLAADTDEDGAINSLDYLTVKRQVLGTYTIGSKENAKSVPVLLYHHILPDIDKASDKWKNNEITISTTEFRKHMELIRDSGYTIISTDELIAYIKGERTIPEKSVVLNFDDGYKSNTEYAAPILREFGYQATIFSVIQPFFGNFELHYNFDSLQHLTEQDLTNNSDVFTQECHTYLNHEHLSQQSYSYVYNDLMQSQNAYPSKYFAYPYGDFDADVIKAVKAAGLKAAFTIVGRDVVIGENLYEIPRYMVTSPMSNQDFLKYLN

pLDDT: mean 90.02, std 13.74, range [28.41, 98.81]

Secondary structure (DSSP, 8-state):
--SSSSTTSSSS------------EE-SSEEEEEPTT-BHHHHHHH-TTEEEEE-SSSBPPTTSBP-TT-EEEESS-EEEEEETT--SSSS---HHHHHHHHHHHTTSS---HHHHHHH-SS-SSS--HHHHHHHHHHHTTS---S-S---S-B-EEEE-EEE-HHHHTSTTTTT-TTEEEHHHHHHHHHHHHHTTPEE--HHHHHHHHHTSB---SSEEEEEEEETBHHIIIIIHHHHHHHT--EEEEEEHHHHTS---SS--TTS--B--HHHHHTTTTTEEEEEEESS--S-GGGS-HHHHHHHHHHHHHHS--SEEE-GGG---HHHHHHHHHTT-SEEE----S-B-TT--TTSB--EE--SS--HHHHHHTT-

Foldseek 3Di:
DPPPPDVVVVPVPPDPPVLFQFWWFDDPAATDSAWQPQFQLLVCVLFVFFDFKALVPDTDDRNDAWFFQIWTHGNVGIHTYQYALRLPRPSHLEVVSLVQLVCCQVVNHDGDDSSLRNQPQSRPSDSHDVSSVQSVCVNVVNHTGHDSDFAQWEAEAEAEAEEAPVLCVDPVNVPPFRYHYLVQLLVLLVLCVVVPEDEDEPVQVVCQQQSNIGHPRQYYAYEYEAAWLNCLVRVLVSCVVSQAAHEYAHQAQLQCPDDDPDDDSVDGHHHHPVSCVVRVSHYDYAHAWPHDLDQPQVDALVVLLVRLLVNCVRPNGQEYEYRQLHDDPSNLVSCVVSPHNAYEGAAQDTRGHNPDRDYHYHDYRTPPDDSVRSVVSRD